Protein AF-A0A7Y0GVX7-F1 (afdb_monomer_lite)

Structure (mmCIF, N/CA/C/O backbone):
data_AF-A0A7Y0GVX7-F1
#
_entry.id   AF-A0A7Y0GVX7-F1
#
loop_
_atom_site.group_PDB
_atom_site.id
_atom_site.type_symbol
_atom_site.label_atom_id
_atom_site.label_alt_id
_atom_site.label_comp_id
_atom_site.label_asym_id
_atom_site.label_entity_id
_atom_site.label_seq_id
_atom_site.pdbx_PDB_ins_code
_atom_site.Cartn_x
_atom_site.Cartn_y
_atom_site.Cartn_z
_atom_site.occupancy
_atom_site.B_iso_or_equiv
_atom_site.auth_seq_id
_atom_site.auth_comp_id
_atom_site.auth_asym_id
_atom_site.auth_atom_id
_atom_site.pdbx_PDB_model_num
ATOM 1 N N . MET A 1 1 ? -35.589 10.201 -15.272 1.00 26.98 1 MET A N 1
ATOM 2 C CA . MET A 1 1 ? -36.744 10.776 -15.987 1.00 26.98 1 MET A CA 1
ATOM 3 C C . MET A 1 1 ? -37.182 9.755 -17.015 1.00 26.98 1 MET A C 1
ATOM 5 O O . MET A 1 1 ? -36.322 9.262 -17.732 1.00 26.98 1 MET A O 1
ATOM 9 N N . TYR A 1 2 ? -38.457 9.378 -16.985 1.00 20.92 2 TYR A N 1
ATOM 10 C CA . TYR A 1 2 ? -39.093 8.493 -17.961 1.00 20.92 2 TYR A CA 1
ATOM 11 C C . TYR A 1 2 ? -39.878 9.333 -18.961 1.00 20.92 2 TYR A C 1
ATOM 13 O O . TYR A 1 2 ? -40.483 10.316 -18.547 1.00 20.92 2 TYR A O 1
ATOM 21 N N . ASP A 1 3 ? -39.925 8.866 -20.206 1.00 23.02 3 ASP A N 1
ATOM 22 C CA . ASP A 1 3 ? -41.071 9.042 -21.095 1.00 23.02 3 ASP A CA 1
ATOM 23 C C . ASP A 1 3 ? -41.393 7.697 -21.764 1.00 23.02 3 ASP A C 1
ATOM 25 O O . ASP A 1 3 ? -40.528 6.828 -21.910 1.00 23.02 3 ASP A O 1
ATOM 29 N N . ALA A 1 4 ? -42.678 7.507 -22.051 1.00 26.25 4 ALA A N 1
ATOM 30 C CA . ALA A 1 4 ? -43.341 6.241 -22.346 1.00 26.25 4 ALA A CA 1
ATOM 31 C C . ALA A 1 4 ? -42.864 5.537 -23.634 1.00 26.25 4 ALA A C 1
ATOM 33 O O . ALA A 1 4 ? -42.611 6.170 -24.655 1.00 26.25 4 ALA A O 1
ATOM 34 N N . ALA A 1 5 ? -42.832 4.199 -23.613 1.00 24.88 5 ALA A N 1
ATOM 35 C CA . ALA A 1 5 ? -42.636 3.373 -24.804 1.00 24.88 5 ALA A CA 1
ATOM 36 C C . ALA A 1 5 ? -43.992 2.997 -25.427 1.00 24.88 5 ALA A C 1
ATOM 38 O O . ALA A 1 5 ? -44.777 2.256 -24.834 1.00 24.88 5 ALA A O 1
ATOM 39 N N . GLY A 1 6 ? -44.253 3.487 -26.640 1.00 25.62 6 GLY A N 1
ATOM 40 C CA . GLY A 1 6 ? -45.295 2.955 -27.517 1.00 25.62 6 GLY A CA 1
ATOM 41 C C . GLY A 1 6 ? -44.834 1.653 -28.178 1.00 25.62 6 GLY A C 1
ATOM 42 O O . GLY A 1 6 ? -43.680 1.530 -28.585 1.00 25.62 6 GLY A O 1
ATOM 43 N N . VAL A 1 7 ? -45.734 0.676 -28.294 1.00 27.06 7 VAL A N 1
ATOM 44 C CA . VAL A 1 7 ? -45.489 -0.596 -28.990 1.00 27.06 7 VAL A CA 1
ATOM 45 C C . VAL A 1 7 ? -46.193 -0.555 -30.346 1.00 27.06 7 VAL A C 1
ATOM 47 O O . VAL A 1 7 ? -47.414 -0.429 -30.390 1.00 27.06 7 VAL A O 1
ATOM 50 N N . GLN A 1 8 ? -45.451 -0.723 -31.444 1.00 31.59 8 GLN A N 1
ATOM 51 C CA . GLN A 1 8 ? -46.020 -1.146 -32.728 1.00 31.59 8 GLN A CA 1
ATOM 52 C C . GLN A 1 8 ? -45.723 -2.631 -32.950 1.00 31.59 8 GLN A C 1
ATOM 54 O O . GLN A 1 8 ? -44.572 -3.062 -32.914 1.00 31.59 8 GLN A O 1
ATOM 59 N N . ILE A 1 9 ? -46.781 -3.413 -33.170 1.00 33.53 9 ILE A N 1
ATOM 60 C CA . ILE A 1 9 ? -46.714 -4.824 -33.556 1.00 33.53 9 ILE A CA 1
ATOM 61 C C . ILE A 1 9 ? -47.008 -4.879 -35.055 1.00 33.53 9 ILE A C 1
ATOM 63 O O . ILE A 1 9 ? -48.110 -4.521 -35.465 1.00 33.53 9 ILE A O 1
ATOM 67 N N . SER A 1 10 ? -46.052 -5.323 -35.874 1.00 31.55 10 SER A N 1
ATOM 68 C CA . SER A 1 10 ? -46.328 -5.637 -37.276 1.00 31.55 10 SER A CA 1
ATOM 69 C C . SER A 1 10 ? -46.934 -7.039 -37.377 1.00 31.55 10 SER A C 1
ATOM 71 O O . SER A 1 10 ? -46.344 -8.040 -36.969 1.00 31.55 10 SER A O 1
ATOM 73 N N . THR A 1 11 ? -48.148 -7.126 -37.914 1.00 38.16 11 THR A N 1
ATOM 74 C CA . THR A 1 11 ? -48.810 -8.388 -38.256 1.00 38.16 11 THR A CA 1
ATOM 75 C C . THR A 1 11 ? -48.379 -8.823 -39.653 1.00 38.16 11 THR A C 1
ATOM 77 O O . THR A 1 11 ? -49.079 -8.627 -40.641 1.00 38.16 11 THR A O 1
ATOM 80 N N . GLY A 1 12 ? -47.184 -9.409 -39.733 1.00 34.47 12 GLY A N 1
ATOM 81 C CA . GLY A 1 12 ? -46.672 -10.067 -40.932 1.00 34.47 12 GLY A CA 1
ATOM 82 C C . GLY A 1 12 ? -46.845 -11.583 -40.851 1.00 34.47 12 GLY A C 1
ATOM 83 O O . GLY A 1 12 ? -46.196 -12.251 -40.053 1.00 34.47 12 GLY A O 1
ATOM 84 N N . SER A 1 13 ? -47.730 -12.112 -41.690 1.00 44.41 13 SER A N 1
ATOM 85 C CA . SER A 1 13 ? -48.011 -13.533 -41.913 1.00 44.41 13 SER A CA 1
ATOM 86 C C . SER A 1 13 ? -46.748 -14.350 -42.262 1.00 44.41 13 SER A C 1
ATOM 88 O O . SER A 1 13 ? -46.335 -14.394 -43.418 1.00 44.41 13 SER A O 1
ATOM 90 N N . SER A 1 14 ? -46.164 -15.054 -41.288 1.00 39.66 14 SER A N 1
ATOM 91 C CA . SER A 1 14 ? -45.587 -16.394 -41.490 1.00 39.66 14 SER A CA 1
ATOM 92 C C . SER A 1 14 ? -45.458 -17.118 -40.144 1.00 39.66 14 SER A C 1
ATOM 94 O O . SER A 1 14 ? -45.080 -16.535 -39.130 1.00 39.66 14 SER A O 1
ATOM 96 N N . THR A 1 15 ? -45.832 -18.394 -40.124 1.00 47.59 15 THR A N 1
ATOM 97 C CA . THR A 1 15 ? -45.958 -19.296 -38.967 1.00 47.59 15 THR A CA 1
ATOM 98 C C . THR A 1 15 ? -44.612 -19.733 -38.372 1.00 47.59 15 THR A C 1
ATOM 100 O O . THR A 1 15 ? -44.373 -20.919 -38.157 1.00 47.59 15 THR A O 1
ATOM 103 N N . ALA A 1 16 ? -43.710 -18.793 -38.091 1.00 52.19 16 ALA A N 1
ATOM 104 C CA . ALA A 1 16 ? -42.551 -19.041 -37.241 1.00 52.19 16 ALA A CA 1
ATOM 105 C C . ALA A 1 16 ? -42.917 -18.677 -35.796 1.00 52.19 16 ALA A C 1
ATOM 107 O O . ALA A 1 16 ? -43.350 -17.558 -35.521 1.00 52.19 16 ALA A O 1
ATOM 108 N N . ALA A 1 17 ? -42.775 -19.624 -34.862 1.00 57.22 17 ALA A N 1
ATOM 109 C CA . ALA A 1 17 ? -43.051 -19.381 -33.449 1.00 57.22 17 ALA A CA 1
ATOM 110 C C . ALA A 1 17 ? -42.195 -18.208 -32.946 1.00 57.22 17 ALA A C 1
ATOM 112 O O . ALA A 1 17 ? -40.968 -18.309 -32.865 1.00 57.22 17 ALA A O 1
ATOM 113 N N . ALA A 1 18 ? -42.845 -17.087 -32.627 1.00 72.44 18 ALA A N 1
ATOM 114 C CA . ALA A 1 18 ? -42.173 -15.901 -32.123 1.00 72.44 18 ALA A CA 1
ATOM 115 C C . ALA A 1 18 ? -41.374 -16.247 -30.853 1.00 72.44 18 ALA A C 1
ATOM 117 O O . ALA A 1 18 ? -41.856 -16.959 -29.964 1.00 72.44 18 ALA A O 1
ATOM 118 N N . LYS A 1 19 ? -40.142 -15.735 -30.777 1.00 80.06 19 LYS A N 1
ATOM 119 C CA . LYS A 1 19 ? -39.191 -15.995 -29.693 1.00 80.06 19 LYS A CA 1
ATOM 120 C C . LYS A 1 19 ? -38.734 -14.679 -29.078 1.00 80.06 19 LYS A C 1
ATOM 122 O O . LYS A 1 19 ? -38.260 -13.805 -29.793 1.00 80.06 19 LYS A O 1
ATOM 127 N N . ALA A 1 20 ? -38.802 -14.570 -27.754 1.00 79.81 20 ALA A N 1
ATOM 128 C CA . ALA A 1 20 ? -38.212 -13.466 -27.001 1.00 79.81 20 ALA A CA 1
ATOM 129 C C . ALA A 1 20 ? -37.076 -13.981 -26.119 1.00 79.81 20 ALA A C 1
ATOM 131 O O . ALA A 1 20 ? -37.134 -15.079 -25.566 1.00 79.81 20 ALA A O 1
ATOM 132 N N . VAL A 1 21 ? -36.030 -13.175 -25.968 1.00 80.00 21 VAL A N 1
ATOM 133 C CA . VAL A 1 21 ? -34.920 -13.454 -25.057 1.00 80.00 21 VAL A CA 1
ATOM 134 C C . VAL A 1 21 ? -34.814 -12.302 -24.070 1.00 80.00 21 VAL A C 1
ATOM 136 O O . VAL A 1 21 ? -34.455 -11.194 -24.449 1.00 80.00 21 VAL A O 1
ATOM 139 N N . ILE A 1 22 ? -35.067 -12.582 -22.796 1.00 78.44 22 ILE A N 1
ATOM 140 C CA . ILE A 1 22 ? -34.954 -11.619 -21.700 1.00 78.44 22 ILE A CA 1
ATOM 141 C C . ILE A 1 22 ? -33.639 -11.887 -20.968 1.00 78.44 22 ILE A C 1
ATOM 143 O O . ILE A 1 22 ? -33.398 -12.988 -20.469 1.00 78.44 22 ILE A O 1
ATOM 147 N N . ARG A 1 23 ? -32.759 -10.888 -20.904 1.00 70.69 23 ARG A N 1
ATOM 148 C CA . ARG A 1 23 ? -31.510 -10.949 -20.130 1.00 70.69 23 ARG A CA 1
ATOM 149 C C . ARG A 1 23 ? -31.657 -10.077 -18.890 1.00 70.69 23 ARG A C 1
ATOM 151 O O . ARG A 1 23 ? -32.000 -8.910 -19.016 1.00 70.69 23 ARG A O 1
ATOM 158 N N . TYR A 1 24 ? -31.372 -10.621 -17.711 1.00 75.44 24 TYR A N 1
ATOM 159 C CA . TYR A 1 24 ? -31.566 -9.915 -16.440 1.00 75.44 24 TYR A CA 1
ATOM 160 C C . TYR A 1 24 ? -30.455 -10.225 -15.425 1.00 75.44 24 TYR A C 1
ATOM 162 O O . TYR A 1 24 ? -29.660 -11.152 -15.613 1.00 75.44 24 TYR A O 1
ATOM 170 N N . ARG A 1 25 ? -30.375 -9.423 -14.354 1.00 63.09 25 ARG A N 1
ATOM 171 C CA . ARG A 1 25 ? -29.450 -9.586 -13.217 1.00 63.09 25 ARG A CA 1
ATOM 172 C C . ARG A 1 25 ? -30.194 -9.276 -11.918 1.00 63.09 25 ARG A C 1
ATOM 174 O O . ARG A 1 25 ? -30.583 -8.133 -11.731 1.00 63.09 25 ARG A O 1
ATOM 181 N N . LEU A 1 26 ? -30.355 -10.258 -11.031 1.00 54.72 26 LEU A N 1
ATOM 182 C CA . LEU A 1 26 ? -30.967 -10.051 -9.702 1.00 54.72 26 LEU A CA 1
ATOM 183 C C . LEU A 1 26 ? -29.946 -10.162 -8.552 1.00 54.72 26 LEU A C 1
ATOM 185 O O . LEU A 1 26 ? -30.111 -9.540 -7.517 1.00 54.72 26 LEU A O 1
ATOM 189 N N . ASP A 1 27 ? -28.844 -10.885 -8.756 1.00 52.75 27 ASP A N 1
ATOM 190 C CA . ASP A 1 27 ? -27.804 -11.203 -7.759 1.00 52.75 27 ASP A CA 1
ATOM 191 C C . ASP A 1 27 ? -26.392 -10.830 -8.260 1.00 52.75 27 ASP A C 1
ATOM 193 O O . ASP A 1 27 ? -25.383 -11.419 -7.874 1.00 52.75 27 ASP A O 1
ATOM 197 N N . GLY A 1 28 ? -26.316 -9.901 -9.217 1.00 50.91 28 GLY A N 1
ATOM 198 C CA . GLY A 1 28 ? -25.075 -9.557 -9.915 1.00 50.91 28 GLY A CA 1
ATOM 199 C C . GLY A 1 28 ? -24.626 -10.580 -10.970 1.00 50.91 28 GLY A C 1
ATOM 200 O O . GLY A 1 28 ? -23.699 -10.284 -11.727 1.00 50.91 28 GLY A O 1
ATOM 201 N N . ARG A 1 29 ? -25.291 -11.740 -11.102 1.00 49.50 29 ARG A N 1
ATOM 202 C CA . ARG A 1 29 ? -25.022 -12.717 -12.169 1.00 49.50 29 ARG A CA 1
ATOM 203 C C . ARG A 1 29 ? -25.955 -12.484 -13.352 1.00 49.50 29 ARG A C 1
ATOM 205 O O . ARG A 1 29 ? -27.158 -12.300 -13.193 1.00 49.50 29 ARG A O 1
ATOM 212 N N . GLY A 1 30 ? -25.393 -12.488 -14.560 1.00 64.38 30 GLY A N 1
ATOM 213 C CA . GLY A 1 30 ? -26.182 -12.423 -15.792 1.00 64.38 30 GLY A CA 1
ATOM 214 C C . GLY A 1 30 ? -26.965 -13.714 -16.002 1.00 64.38 30 GLY A C 1
ATOM 215 O O . GLY A 1 30 ? -26.367 -14.786 -16.052 1.00 64.38 30 GLY A O 1
ATOM 216 N N . ARG A 1 31 ? -28.286 -13.607 -16.148 1.00 70.38 31 ARG A N 1
ATOM 217 C CA . ARG A 1 31 ? -29.186 -14.716 -16.485 1.00 70.38 31 ARG A CA 1
ATOM 218 C C . ARG A 1 31 ? -29.905 -14.425 -17.801 1.00 70.38 31 ARG A C 1
ATOM 220 O O . ARG A 1 31 ? -30.053 -13.269 -18.200 1.00 70.38 31 ARG A O 1
ATOM 227 N N . LYS A 1 32 ? -30.323 -15.485 -18.492 1.00 80.81 32 LYS A N 1
ATOM 228 C CA . LYS A 1 32 ? -31.022 -15.428 -19.780 1.00 80.81 32 LYS A CA 1
ATOM 229 C C . LYS A 1 32 ? -32.262 -16.310 -19.697 1.00 80.81 32 LYS A C 1
ATOM 231 O O . LYS A 1 32 ? -32.132 -17.506 -19.460 1.00 80.81 32 LYS A O 1
ATOM 236 N N . LEU A 1 33 ? -33.431 -15.729 -19.927 1.00 73.31 33 LEU A N 1
ATOM 237 C CA . LEU A 1 33 ? -34.691 -16.437 -20.106 1.00 73.31 33 LEU A CA 1
ATOM 238 C C . LEU A 1 33 ? -35.093 -16.354 -21.577 1.00 73.31 33 LEU A C 1
ATOM 240 O O . LEU A 1 33 ? -34.932 -15.317 -22.214 1.00 73.31 33 LEU A O 1
ATOM 244 N N . THR A 1 34 ? -35.568 -17.462 -22.131 1.00 84.75 34 THR A N 1
ATOM 245 C CA . THR A 1 34 ? -36.056 -17.521 -23.511 1.00 84.75 34 THR A CA 1
ATOM 246 C C . THR A 1 34 ? -37.521 -17.924 -23.471 1.00 84.75 34 THR A C 1
ATOM 248 O O . THR A 1 34 ? -37.840 -18.957 -22.893 1.00 84.75 34 THR A O 1
ATOM 251 N N . LEU A 1 35 ? -38.386 -17.102 -24.058 1.00 82.62 35 LEU A N 1
ATOM 252 C CA . LEU A 1 35 ? -39.826 -17.317 -24.147 1.00 82.62 35 LEU A CA 1
ATOM 253 C C . LEU A 1 35 ? -40.190 -17.643 -25.598 1.00 82.62 35 LEU A C 1
ATOM 255 O O . LEU A 1 35 ? -39.655 -17.030 -26.525 1.00 82.62 35 LEU A O 1
ATOM 259 N N . THR A 1 36 ? -41.086 -18.604 -25.791 1.00 84.88 36 THR A N 1
ATOM 260 C CA . THR A 1 36 ? -41.587 -19.037 -27.104 1.00 84.88 36 THR A CA 1
ATOM 261 C C . THR A 1 36 ? -43.060 -19.398 -26.981 1.00 84.88 36 THR A C 1
ATOM 263 O O . THR A 1 36 ? -43.428 -20.089 -26.032 1.00 84.88 36 THR A O 1
ATOM 266 N N . GLY A 1 37 ? -43.888 -18.998 -27.946 1.00 82.75 37 GLY A N 1
ATOM 267 C CA . GLY A 1 37 ? -45.277 -19.458 -28.036 1.00 82.75 37 GLY A CA 1
ATOM 268 C C . GLY A 1 37 ? -46.268 -18.395 -28.500 1.00 82.75 37 GLY A C 1
ATOM 269 O O . GLY A 1 37 ? -45.938 -17.215 -28.640 1.00 82.75 37 GLY A O 1
ATOM 270 N N . ALA A 1 38 ? -47.511 -18.831 -28.723 1.00 69.44 38 ALA A N 1
ATOM 271 C CA . ALA A 1 38 ? -48.636 -17.921 -28.881 1.00 69.44 38 ALA A CA 1
ATOM 272 C C . ALA A 1 38 ? -48.797 -17.127 -27.573 1.00 69.44 38 ALA A C 1
ATOM 274 O O . ALA A 1 38 ? -48.727 -17.701 -26.489 1.00 69.44 38 ALA A O 1
ATOM 275 N N . ASN A 1 39 ? -48.993 -15.811 -27.674 1.00 78.38 39 ASN A N 1
ATOM 276 C CA . ASN A 1 39 ? -49.086 -14.878 -26.541 1.00 78.38 39 ASN A CA 1
ATOM 277 C C . ASN A 1 39 ? -47.750 -14.413 -25.911 1.00 78.38 39 ASN A C 1
ATOM 279 O O . ASN A 1 39 ? -47.707 -13.995 -24.752 1.00 78.38 39 ASN A O 1
ATOM 283 N N . LEU A 1 40 ? -46.664 -14.406 -26.696 1.00 76.69 40 LEU A N 1
ATOM 284 C CA . LEU A 1 40 ? -45.333 -13.935 -26.284 1.00 76.69 40 LEU A CA 1
ATOM 285 C C . LEU A 1 40 ? -45.347 -12.546 -25.615 1.00 76.69 40 LEU A C 1
ATOM 287 O O . LEU A 1 40 ? -44.653 -12.337 -24.627 1.00 76.69 40 LEU A O 1
ATOM 291 N N . ALA A 1 41 ? -46.172 -11.612 -26.097 1.00 70.94 41 ALA A N 1
ATOM 292 C CA . ALA A 1 41 ? -46.286 -10.274 -25.512 1.00 70.94 41 ALA A CA 1
ATOM 293 C C . ALA A 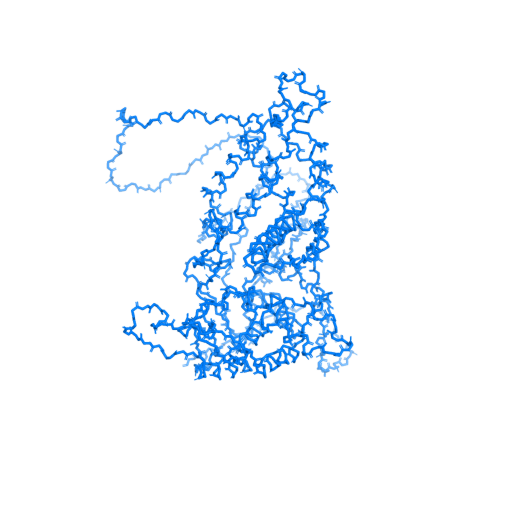1 41 ? -46.837 -10.295 -24.072 1.00 70.94 41 ALA A C 1
ATOM 295 O O . ALA A 1 41 ? -46.356 -9.553 -23.218 1.00 70.94 41 ALA A O 1
ATOM 296 N N . ALA A 1 42 ? -47.815 -11.161 -23.782 1.00 71.44 42 ALA A N 1
ATOM 297 C CA . ALA A 1 42 ? -48.336 -11.333 -22.427 1.00 71.44 42 ALA A CA 1
ATOM 298 C C . ALA A 1 42 ? -47.296 -11.999 -21.513 1.00 71.44 42 ALA A C 1
ATOM 300 O O . ALA A 1 42 ? -47.102 -11.549 -20.388 1.00 71.44 42 ALA A O 1
ATOM 301 N N . GLN A 1 43 ? -46.566 -12.997 -22.021 1.00 72.94 43 GLN A N 1
ATOM 302 C CA . GLN A 1 43 ? -45.495 -13.667 -21.274 1.00 72.94 43 GLN A CA 1
ATOM 303 C C . GLN A 1 43 ? -44.322 -12.731 -20.964 1.00 72.94 43 GLN A C 1
ATOM 305 O O . GLN A 1 43 ? -43.772 -12.787 -19.865 1.00 72.94 43 GLN A O 1
ATOM 310 N N . VAL A 1 44 ? -43.946 -11.853 -21.900 1.00 75.50 44 VAL A N 1
ATOM 311 C CA . VAL A 1 44 ? -42.920 -10.824 -21.676 1.00 75.50 44 VAL A CA 1
ATOM 312 C C . VAL A 1 44 ? -43.382 -9.853 -20.593 1.00 75.50 44 VAL A C 1
ATOM 314 O O . VAL A 1 44 ? -42.647 -9.674 -19.628 1.00 75.50 44 VAL A O 1
ATOM 317 N N . ARG A 1 45 ? -44.611 -9.320 -20.676 1.00 71.75 45 ARG A N 1
ATOM 318 C CA . ARG A 1 45 ? -45.164 -8.414 -19.650 1.00 71.75 45 ARG A CA 1
ATOM 319 C C . ARG A 1 45 ? -45.276 -9.068 -18.275 1.00 71.75 45 ARG A C 1
ATOM 321 O O . ARG A 1 45 ? -44.930 -8.451 -17.277 1.00 71.75 45 ARG A O 1
ATOM 328 N N . GLN A 1 46 ? -45.723 -10.320 -18.211 1.00 73.19 46 GLN A N 1
ATOM 329 C CA . GLN A 1 46 ? -45.802 -11.066 -16.955 1.00 73.19 46 GLN A CA 1
ATOM 330 C C . GLN A 1 46 ? -44.408 -11.337 -16.380 1.00 73.19 46 GLN A C 1
ATOM 332 O O . GLN A 1 46 ? -44.199 -11.192 -15.181 1.00 73.19 46 GLN A O 1
ATOM 337 N N . THR A 1 47 ? -43.438 -11.701 -17.223 1.00 73.25 47 THR A N 1
ATOM 338 C CA . THR A 1 47 ? -42.049 -11.905 -16.788 1.00 73.25 47 THR A CA 1
ATOM 339 C C . THR A 1 47 ? -41.433 -10.600 -16.301 1.00 73.25 47 THR A C 1
ATOM 341 O O . THR A 1 47 ? -40.742 -10.599 -15.291 1.00 73.25 47 THR A O 1
ATOM 344 N N . GLU A 1 48 ? -41.685 -9.491 -16.992 1.00 73.44 48 GLU A N 1
ATOM 345 C CA . GLU A 1 48 ? -41.254 -8.159 -16.577 1.00 73.44 48 GLU A CA 1
ATOM 346 C C . GLU A 1 48 ? -41.881 -7.783 -15.234 1.00 73.44 48 GLU A C 1
ATOM 348 O O . GLU A 1 48 ? -41.149 -7.443 -14.317 1.00 73.44 48 GLU A O 1
ATOM 353 N N . ALA A 1 49 ? -43.193 -7.965 -15.062 1.00 67.81 49 ALA A N 1
ATOM 354 C CA . ALA A 1 49 ? -43.876 -7.732 -13.792 1.00 67.81 49 ALA A CA 1
ATOM 355 C C . ALA A 1 49 ? -43.321 -8.609 -12.660 1.00 67.81 49 ALA A C 1
ATOM 357 O O . ALA A 1 49 ? -43.130 -8.117 -11.557 1.00 67.81 49 ALA A O 1
ATOM 358 N N . LEU A 1 50 ? -42.998 -9.880 -12.921 1.00 63.34 50 LEU A N 1
ATOM 359 C CA . LEU A 1 50 ? -42.386 -10.775 -11.935 1.00 63.34 50 LEU A CA 1
ATOM 360 C C . LEU A 1 50 ? -40.930 -10.416 -11.629 1.00 63.34 50 LEU A C 1
ATOM 362 O O . LEU A 1 50 ? -40.503 -10.566 -10.491 1.00 63.34 50 LEU A O 1
ATOM 366 N N . LEU A 1 51 ? -40.154 -9.956 -12.612 1.00 68.88 51 LEU A N 1
ATOM 367 C CA . LEU A 1 51 ? -38.782 -9.490 -12.400 1.00 68.88 51 LEU A CA 1
ATOM 368 C C . LEU A 1 51 ? -38.762 -8.155 -11.656 1.00 68.88 51 LEU A C 1
ATOM 370 O O . LEU A 1 51 ? -37.912 -7.979 -10.790 1.00 68.88 51 LEU A O 1
ATOM 374 N N . THR A 1 52 ? -39.704 -7.261 -11.951 1.00 65.38 52 THR A N 1
ATOM 375 C CA . THR A 1 52 ? -39.949 -6.014 -11.222 1.00 65.38 52 THR A CA 1
ATOM 376 C C . THR A 1 52 ? -40.407 -6.318 -9.806 1.00 65.38 52 THR A C 1
ATOM 378 O O . THR A 1 52 ? -39.782 -5.842 -8.873 1.00 65.38 52 THR A O 1
ATOM 381 N N . LEU A 1 53 ? -41.373 -7.218 -9.613 1.00 56.53 53 LEU A N 1
ATOM 382 C CA . LEU A 1 53 ? -41.804 -7.662 -8.290 1.00 56.53 53 LEU A CA 1
ATOM 383 C C . LEU A 1 53 ? -40.665 -8.355 -7.533 1.00 56.53 53 LEU A C 1
ATOM 385 O O . LEU A 1 53 ? -40.491 -8.099 -6.357 1.00 56.53 53 LEU A O 1
ATOM 389 N N . ALA A 1 54 ? -39.840 -9.185 -8.175 1.00 56.38 54 ALA A N 1
ATOM 390 C CA . ALA A 1 54 ? -38.674 -9.812 -7.546 1.00 56.38 54 ALA A CA 1
ATOM 391 C C . ALA A 1 54 ? -37.545 -8.810 -7.256 1.00 56.38 54 ALA A C 1
ATOM 393 O O . ALA A 1 54 ? -36.740 -9.037 -6.355 1.00 56.38 54 ALA A O 1
ATOM 394 N N . TYR A 1 55 ? -37.461 -7.721 -8.018 1.00 52.16 55 TYR A N 1
ATOM 395 C CA . TYR A 1 55 ? -36.559 -6.597 -7.780 1.00 52.16 55 TYR A CA 1
ATOM 396 C C . TYR A 1 55 ? -37.063 -5.725 -6.618 1.00 52.16 55 TYR A C 1
ATOM 398 O O . TYR A 1 55 ? -36.282 -5.367 -5.742 1.00 52.16 55 TYR A O 1
ATOM 406 N N . GLU A 1 56 ? -38.370 -5.473 -6.553 1.00 52.66 56 GLU A N 1
ATOM 407 C CA . GLU A 1 56 ? -39.064 -4.702 -5.516 1.00 52.66 56 GLU A CA 1
ATOM 408 C C . GLU A 1 56 ? -39.206 -5.482 -4.200 1.00 52.66 56 GLU A C 1
ATOM 410 O O . GLU A 1 56 ? -39.019 -4.919 -3.131 1.00 52.66 56 GLU A O 1
ATOM 415 N N . GLN A 1 57 ? -39.429 -6.797 -4.243 1.00 47.22 57 GLN A N 1
ATOM 416 C CA . GLN A 1 57 ? -39.363 -7.695 -3.083 1.00 47.22 57 GLN A CA 1
ATOM 417 C C . GLN A 1 57 ? -37.913 -7.910 -2.617 1.00 47.22 57 GLN A C 1
ATOM 419 O O . GLN A 1 57 ? -37.685 -8.152 -1.434 1.00 47.22 57 GLN A O 1
ATOM 424 N N . ASN A 1 58 ? -36.920 -7.762 -3.510 1.00 41.12 58 ASN A N 1
ATOM 425 C CA . ASN A 1 58 ? -35.508 -7.611 -3.127 1.00 41.12 58 ASN A CA 1
ATOM 426 C C . ASN A 1 58 ? -35.157 -6.189 -2.659 1.00 41.12 58 ASN A C 1
ATOM 428 O O . ASN A 1 58 ? -34.014 -5.952 -2.263 1.00 41.12 58 ASN A O 1
ATOM 432 N N . TRP A 1 59 ? -36.128 -5.273 -2.579 1.00 39.25 59 TRP A N 1
ATOM 433 C CA . TRP A 1 59 ? -36.054 -4.122 -1.685 1.00 39.25 59 TRP A CA 1
ATOM 434 C C . TRP A 1 59 ? -36.402 -4.555 -0.258 1.00 39.25 59 TRP A C 1
ATOM 436 O O . TRP A 1 59 ? -37.317 -4.051 0.390 1.00 39.25 59 TRP A O 1
ATOM 446 N N . ALA A 1 60 ? -35.605 -5.472 0.281 1.00 37.91 60 ALA A N 1
ATOM 447 C CA . ALA A 1 60 ? -35.387 -5.453 1.710 1.00 37.91 60 ALA A CA 1
ATOM 448 C C . ALA A 1 60 ? -34.525 -4.214 1.983 1.00 37.91 60 ALA A C 1
ATOM 450 O O . ALA A 1 60 ? -33.322 -4.210 1.714 1.00 37.91 60 ALA A O 1
ATOM 451 N N . ALA A 1 61 ? -35.127 -3.156 2.536 1.00 41.19 61 ALA A N 1
ATOM 452 C CA . ALA A 1 61 ? -34.360 -2.363 3.485 1.00 41.19 61 ALA A CA 1
ATOM 453 C C . ALA A 1 61 ? -33.767 -3.371 4.476 1.00 41.19 61 ALA A C 1
ATOM 455 O O . ALA A 1 61 ? -34.459 -4.300 4.911 1.00 41.19 61 ALA A O 1
ATOM 456 N N . ASP A 1 62 ? -32.479 -3.251 4.775 1.00 44.38 62 ASP A N 1
ATOM 457 C CA . ASP A 1 62 ? -31.919 -4.107 5.805 1.00 44.38 62 ASP A CA 1
ATOM 458 C C . ASP A 1 62 ? -32.625 -3.828 7.146 1.00 44.38 62 ASP A C 1
ATOM 460 O O . ASP A 1 62 ? -33.447 -2.916 7.290 1.00 44.38 62 ASP A O 1
ATOM 464 N N . LYS A 1 63 ? -32.293 -4.620 8.162 1.00 34.75 63 LYS A N 1
ATOM 465 C CA . LYS A 1 63 ? -32.892 -4.554 9.502 1.00 34.75 63 LYS A CA 1
ATOM 466 C C . LYS A 1 63 ? -32.680 -3.203 10.234 1.00 34.75 63 LYS A C 1
ATOM 468 O O . LYS A 1 63 ? -32.906 -3.145 11.438 1.00 34.75 63 LYS A O 1
ATOM 473 N N . ARG A 1 64 ? -32.199 -2.145 9.558 1.00 37.94 64 ARG A N 1
ATOM 474 C CA . ARG A 1 64 ? -31.877 -0.809 10.088 1.00 37.94 64 ARG A CA 1
ATOM 475 C C . ARG A 1 64 ? -32.413 0.361 9.235 1.00 37.94 64 ARG A C 1
ATOM 477 O O . ARG A 1 64 ? -31.908 1.472 9.376 1.00 37.94 64 ARG A O 1
ATOM 484 N N . PHE A 1 65 ? -33.409 0.144 8.371 1.00 36.88 65 PHE A N 1
ATOM 485 C CA . PHE A 1 65 ? -34.188 1.205 7.694 1.00 36.88 65 PHE A CA 1
ATOM 486 C C . PHE A 1 65 ? -33.383 2.259 6.896 1.00 36.88 65 PHE A C 1
ATOM 488 O O . PHE A 1 65 ? -33.657 3.456 6.967 1.00 36.88 65 PHE A O 1
ATOM 495 N N . ARG A 1 66 ? -32.405 1.849 6.078 1.00 35.59 66 ARG A N 1
ATOM 496 C CA . ARG A 1 66 ? -31.708 2.763 5.144 1.00 35.59 66 ARG A CA 1
ATOM 497 C C . ARG A 1 66 ? -32.188 2.595 3.694 1.00 35.59 66 ARG A C 1
ATOM 499 O O . ARG A 1 66 ? -32.359 1.455 3.260 1.00 35.59 66 ARG A O 1
ATOM 506 N N . PRO A 1 67 ? -32.344 3.684 2.912 1.00 35.62 67 PRO A N 1
ATOM 507 C CA . PRO A 1 67 ? -32.648 3.587 1.487 1.00 35.62 67 PRO A CA 1
ATOM 508 C C . PRO A 1 67 ? -31.382 3.292 0.668 1.00 35.62 67 PRO A C 1
ATOM 510 O O . PRO A 1 67 ? -30.353 3.951 0.827 1.00 35.62 67 PRO A O 1
ATOM 513 N N . VAL A 1 68 ? -31.463 2.328 -0.251 1.00 44.03 68 VAL A N 1
ATOM 514 C CA . VAL A 1 68 ? -30.435 2.086 -1.275 1.00 44.03 68 VAL A CA 1
ATOM 515 C C . VAL A 1 68 ? -30.851 2.829 -2.546 1.00 44.03 68 VAL A C 1
ATOM 517 O O . VAL A 1 68 ? -31.925 2.583 -3.083 1.00 44.03 68 VAL A O 1
ATOM 520 N N . ALA A 1 69 ? -30.016 3.747 -3.039 1.00 33.25 69 ALA A N 1
ATOM 521 C CA . ALA A 1 69 ? -30.252 4.401 -4.327 1.00 33.25 69 ALA A CA 1
ATOM 522 C C . ALA A 1 69 ? -30.042 3.401 -5.488 1.00 33.25 69 ALA A C 1
ATOM 524 O O . ALA A 1 69 ? -29.025 2.697 -5.498 1.00 33.25 69 ALA A O 1
ATOM 525 N N . PRO A 1 70 ? -30.941 3.340 -6.489 1.00 39.22 70 PRO A N 1
ATOM 526 C CA . PRO A 1 70 ? -30.790 2.426 -7.614 1.00 39.22 70 PRO A CA 1
ATOM 527 C C . PRO A 1 70 ? -29.682 2.888 -8.575 1.00 39.22 70 PRO A C 1
ATOM 529 O O . PRO A 1 70 ? -29.550 4.067 -8.901 1.00 39.22 70 PRO A O 1
ATOM 532 N N . GLY A 1 71 ? -28.897 1.936 -9.087 1.00 37.88 71 GLY A N 1
ATOM 533 C CA . GLY A 1 71 ? -28.232 2.103 -10.381 1.00 37.88 71 GLY A CA 1
ATOM 534 C C . GLY A 1 71 ? -29.265 1.985 -11.505 1.00 37.88 71 GLY A C 1
ATOM 535 O O . GLY A 1 71 ? -30.240 1.255 -11.353 1.00 37.88 71 GLY A O 1
ATOM 536 N N . ALA A 1 72 ? -29.057 2.707 -12.608 1.00 34.59 72 ALA A N 1
ATOM 537 C CA . ALA A 1 72 ? -29.991 2.779 -13.731 1.00 34.59 72 ALA A CA 1
ATOM 538 C C . ALA A 1 72 ? -30.469 1.401 -14.229 1.00 34.59 72 ALA A C 1
ATOM 540 O O . ALA A 1 72 ? -29.683 0.452 -14.318 1.00 34.59 72 ALA A O 1
ATOM 541 N N . LEU A 1 73 ? -31.750 1.337 -14.605 1.00 35.22 73 LEU A N 1
ATOM 542 C CA . LEU A 1 73 ? -32.321 0.220 -15.351 1.00 35.22 73 LEU A CA 1
ATOM 543 C C . LEU A 1 73 ? -31.549 -0.005 -16.663 1.00 35.22 73 LEU A C 1
ATOM 545 O O . LEU A 1 73 ? -31.035 0.953 -17.248 1.00 35.22 73 LEU A O 1
ATOM 549 N N . PRO A 1 74 ? -31.456 -1.255 -17.144 1.00 35.12 74 PRO A N 1
ATOM 550 C CA . PRO A 1 74 ? -30.903 -1.528 -18.461 1.00 35.12 74 PRO A CA 1
ATOM 551 C C . PRO A 1 74 ? -31.744 -0.838 -19.540 1.00 35.12 74 PRO A C 1
ATOM 553 O O . PRO A 1 74 ? -32.969 -0.931 -19.540 1.00 35.12 74 PRO A O 1
ATOM 556 N N . SER A 1 75 ? -31.077 -0.181 -20.489 1.00 30.58 75 SER A N 1
ATOM 557 C CA . SER A 1 75 ? -31.696 0.179 -21.758 1.00 30.58 75 SER A CA 1
ATOM 558 C C . SER A 1 75 ? -32.071 -1.098 -22.515 1.00 30.58 75 SER A C 1
ATOM 560 O O . SER A 1 75 ? -31.257 -2.014 -22.670 1.00 30.58 75 SER A O 1
ATOM 562 N N . VAL A 1 76 ? -33.314 -1.163 -22.986 1.00 35.56 76 VAL A N 1
ATOM 563 C CA . VAL A 1 76 ? -33.772 -2.191 -23.921 1.00 35.56 76 VAL A CA 1
ATOM 564 C C . VAL A 1 76 ? -33.366 -1.736 -25.320 1.00 35.56 76 VAL A C 1
ATOM 566 O O . VAL A 1 76 ? -33.976 -0.837 -25.886 1.00 35.56 76 VAL A O 1
ATOM 569 N N . GLY A 1 77 ? -32.296 -2.319 -25.857 1.00 31.95 77 GLY A N 1
ATOM 570 C CA . GLY A 1 77 ? -31.986 -2.249 -27.283 1.00 31.95 77 GLY A CA 1
ATOM 571 C C . GLY A 1 77 ? -32.602 -3.455 -27.984 1.00 31.95 77 GLY A C 1
ATOM 572 O O . GLY A 1 77 ? -32.318 -4.592 -27.601 1.00 31.95 77 GLY A O 1
ATOM 573 N N . VAL A 1 78 ? -33.452 -3.213 -28.978 1.00 33.97 78 VAL A N 1
ATOM 574 C CA . VAL A 1 78 ? -33.912 -4.243 -29.914 1.00 33.97 78 VAL A CA 1
ATOM 575 C C . VAL A 1 78 ? -32.999 -4.164 -31.134 1.00 33.97 78 VAL A C 1
ATOM 577 O O . VAL A 1 78 ? -33.098 -3.220 -31.909 1.00 33.97 78 VAL A O 1
ATOM 580 N N . ASP A 1 79 ? -32.098 -5.133 -31.289 1.00 30.67 79 ASP A N 1
ATOM 581 C CA . ASP A 1 79 ? -31.369 -5.323 -32.546 1.00 30.67 79 ASP A CA 1
ATOM 582 C C . ASP A 1 79 ? -32.300 -6.011 -33.551 1.00 30.67 79 ASP A C 1
ATOM 584 O O . ASP A 1 79 ? -32.709 -7.157 -33.347 1.00 30.67 79 ASP A O 1
ATOM 588 N N . MET A 1 80 ? -32.607 -5.318 -34.646 1.00 35.62 80 MET A N 1
ATOM 589 C CA . MET A 1 80 ? -33.121 -5.914 -35.878 1.00 35.62 80 MET A CA 1
ATOM 590 C C . MET A 1 80 ? -32.016 -5.781 -36.925 1.00 35.62 80 MET A C 1
ATOM 592 O O . MET A 1 80 ? -31.569 -4.676 -37.218 1.00 35.62 80 MET A O 1
ATOM 596 N N . ALA A 1 81 ? -31.540 -6.901 -37.459 1.00 33.66 81 ALA A N 1
ATOM 597 C CA . ALA A 1 81 ? -30.595 -6.901 -38.568 1.00 33.66 81 ALA A CA 1
ATOM 598 C C . ALA A 1 81 ? -31.344 -6.692 -39.898 1.00 33.66 81 ALA A C 1
ATOM 600 O O . ALA A 1 81 ? -32.294 -7.425 -40.171 1.00 33.66 81 ALA A O 1
ATOM 601 N N . GLY A 1 82 ? -30.894 -5.736 -40.720 1.00 30.91 82 GLY A N 1
ATOM 602 C CA . GLY A 1 82 ? -31.314 -5.548 -42.116 1.00 30.91 82 GLY A CA 1
ATOM 603 C C . GLY A 1 82 ? -30.975 -4.153 -42.657 1.00 30.91 82 GLY A C 1
ATOM 604 O O . GLY A 1 82 ? -31.232 -3.169 -41.975 1.00 30.91 82 GLY A O 1
ATOM 605 N N . ASP A 1 83 ? -30.366 -4.103 -43.845 1.00 34.00 83 ASP A N 1
ATOM 606 C CA . ASP A 1 83 ? -29.745 -2.946 -44.509 1.00 34.00 83 ASP A CA 1
ATOM 607 C C . ASP A 1 83 ? -30.645 -1.715 -44.717 1.00 34.00 83 ASP A C 1
ATOM 609 O O . ASP A 1 83 ? -31.759 -1.825 -45.216 1.00 34.00 83 ASP A O 1
ATOM 613 N N . GLU A 1 84 ? -30.078 -0.550 -44.391 1.00 31.23 84 GLU A N 1
ATOM 614 C CA . GLU A 1 84 ? -30.070 0.738 -45.115 1.00 31.23 84 GLU A CA 1
ATOM 615 C C . GLU A 1 84 ? -30.103 1.905 -44.119 1.00 31.23 84 GLU A C 1
ATOM 617 O O . GLU A 1 84 ? -30.991 2.051 -43.280 1.00 31.23 84 GLU A O 1
ATOM 622 N N . GLY A 1 85 ? -29.059 2.734 -44.173 1.00 31.22 85 GLY A N 1
ATOM 623 C CA . GLY A 1 85 ? -28.878 3.856 -43.266 1.00 31.22 85 GLY A CA 1
ATOM 624 C C . GLY A 1 85 ? -29.733 5.061 -43.647 1.00 31.22 85 GLY A C 1
ATOM 625 O O . GLY A 1 85 ? -29.610 5.587 -44.749 1.00 31.22 85 GLY A O 1
ATOM 626 N N . GLN A 1 86 ? -30.479 5.588 -42.677 1.00 25.88 86 GLN A N 1
ATOM 627 C CA . GLN A 1 86 ? -30.808 7.010 -42.615 1.00 25.88 86 GLN A CA 1
ATOM 628 C C . GLN A 1 86 ? -30.672 7.533 -41.184 1.00 25.88 86 GLN A C 1
ATOM 630 O O . GLN A 1 86 ? -31.226 6.993 -40.229 1.00 25.88 86 GLN A O 1
ATOM 635 N N . VAL A 1 87 ? -29.904 8.616 -41.063 1.00 34.50 87 VAL A N 1
ATOM 636 C CA . VAL A 1 87 ? -29.814 9.467 -39.878 1.00 34.50 87 VAL A CA 1
ATOM 637 C C . VAL A 1 87 ? -30.992 10.434 -39.922 1.00 34.50 87 VAL A C 1
ATOM 639 O O . VAL A 1 87 ? -31.115 11.189 -40.884 1.00 34.50 87 VAL A O 1
ATOM 642 N N . LEU A 1 88 ? -31.806 10.473 -38.867 1.00 22.62 88 LEU A N 1
ATOM 643 C CA . LEU A 1 88 ? -32.711 11.592 -38.612 1.00 22.62 88 LEU A CA 1
ATOM 644 C C . LEU A 1 88 ? -32.536 12.095 -37.179 1.00 22.62 88 LEU A C 1
ATOM 646 O O . LEU A 1 88 ? -32.723 11.373 -36.201 1.00 22.62 88 LEU A O 1
ATOM 650 N N . ALA A 1 89 ? -32.132 13.361 -37.101 1.00 28.73 89 ALA A N 1
ATOM 651 C CA . ALA A 1 89 ? -32.143 14.194 -35.912 1.00 28.73 89 ALA A CA 1
ATOM 652 C C . ALA A 1 89 ? -33.571 14.689 -35.620 1.00 28.73 89 ALA A C 1
ATOM 654 O O . ALA A 1 89 ? -34.375 14.851 -36.539 1.00 28.73 89 ALA A O 1
ATOM 655 N N . PHE A 1 90 ? -33.860 14.974 -34.348 1.00 25.70 90 PHE A N 1
ATOM 656 C CA . PHE A 1 90 ? -35.147 15.512 -33.898 1.00 25.70 90 PHE A CA 1
ATOM 657 C C . PHE A 1 90 ? -35.116 17.038 -33.672 1.00 25.70 90 PHE A C 1
ATOM 659 O O . PHE A 1 90 ? -34.061 17.586 -33.338 1.00 25.70 90 PHE A O 1
ATOM 666 N N . PRO A 1 91 ? -36.269 17.722 -33.826 1.00 29.05 91 PRO A N 1
ATOM 667 C CA . PRO A 1 91 ? -36.406 19.171 -33.741 1.00 29.05 91 PRO A CA 1
ATOM 668 C C . PRO A 1 91 ? -36.726 19.677 -32.322 1.00 29.05 91 PRO A C 1
ATOM 670 O O . PRO A 1 91 ? -37.461 19.041 -31.572 1.00 29.05 91 PRO A O 1
ATO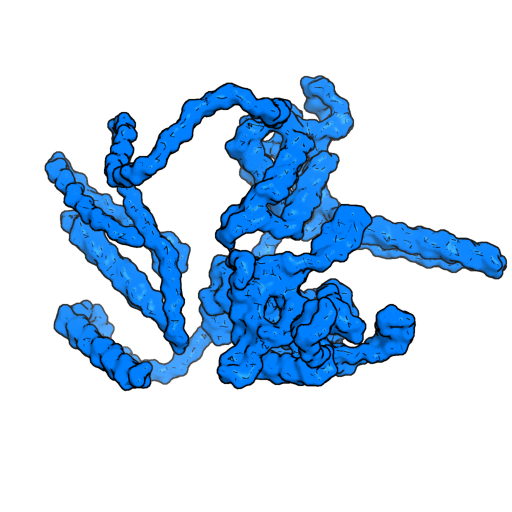M 673 N N . GLY A 1 92 ? -36.270 20.901 -32.030 1.00 27.69 92 GLY A N 1
ATOM 674 C CA . GLY A 1 92 ? -37.027 21.865 -31.222 1.00 27.69 92 GLY A CA 1
ATOM 675 C C . GLY A 1 92 ? -36.787 21.904 -29.710 1.00 27.69 92 GLY A C 1
ATOM 676 O O . GLY A 1 92 ? -37.686 21.594 -28.940 1.00 27.69 92 GLY A O 1
ATOM 677 N N . ALA A 1 93 ? -35.647 22.451 -29.283 1.00 28.00 93 ALA A N 1
ATOM 678 C CA . ALA A 1 93 ? -35.631 23.367 -28.139 1.00 28.00 93 ALA A CA 1
ATOM 679 C C . ALA A 1 93 ? -35.416 24.774 -28.714 1.00 28.00 93 ALA A C 1
ATOM 681 O O . ALA A 1 93 ? -34.394 25.026 -29.354 1.00 28.00 93 ALA A O 1
ATOM 682 N N . GLN A 1 94 ? -36.417 25.649 -28.585 1.00 29.97 94 GLN A N 1
ATOM 683 C CA . GLN A 1 94 ? -36.330 27.015 -29.091 1.00 29.97 94 GLN A CA 1
ATOM 684 C C . GLN A 1 94 ? -35.298 27.832 -28.312 1.00 29.97 94 GLN A C 1
ATOM 686 O O . GLN A 1 94 ? -35.178 27.768 -27.090 1.00 29.97 94 GLN A O 1
ATOM 691 N N . VAL A 1 95 ? -34.569 28.590 -29.117 1.00 31.11 95 VAL A N 1
ATOM 692 C CA . VAL A 1 95 ? -33.537 29.568 -28.817 1.00 31.11 95 VAL A CA 1
ATOM 693 C C . VAL A 1 95 ? -34.167 30.768 -28.107 1.00 31.11 95 VAL A C 1
ATOM 695 O O . VAL A 1 95 ? -35.105 31.364 -28.626 1.00 31.11 95 VAL A O 1
ATOM 698 N N . ALA A 1 96 ? -33.630 31.144 -26.946 1.00 31.28 96 ALA A N 1
ATOM 699 C CA . ALA A 1 96 ? -33.649 32.540 -26.529 1.00 31.28 96 ALA A CA 1
ATOM 700 C C . ALA A 1 96 ? -32.461 33.226 -27.217 1.00 31.28 96 ALA A C 1
ATOM 702 O O . ALA A 1 96 ? -31.333 32.733 -27.137 1.00 31.28 96 ALA A O 1
ATOM 703 N N . ASP A 1 97 ? -32.753 34.310 -27.933 1.00 36.84 97 ASP A N 1
ATOM 704 C CA . ASP A 1 97 ? -31.823 35.076 -28.758 1.00 36.84 97 ASP A CA 1
ATOM 705 C C . ASP A 1 97 ? -30.552 35.478 -27.999 1.00 36.84 97 ASP A C 1
ATOM 707 O O . ASP A 1 97 ? -30.553 36.357 -27.136 1.00 36.84 97 ASP A O 1
ATOM 711 N N . LEU A 1 98 ? -29.436 34.864 -28.386 1.00 33.16 98 LEU A N 1
ATOM 712 C CA . LEU A 1 98 ? -28.091 35.382 -28.171 1.00 33.16 98 LEU A CA 1
ATOM 713 C C . LEU A 1 98 ? -27.352 35.300 -29.514 1.00 33.16 98 LEU A C 1
ATOM 715 O O . LEU A 1 98 ? -27.455 34.281 -30.202 1.00 33.16 98 LEU A O 1
ATOM 719 N N . PRO A 1 99 ? -26.643 36.364 -29.928 1.00 32.47 99 PRO A N 1
ATOM 720 C CA . PRO A 1 99 ? -26.103 36.469 -31.274 1.00 32.47 99 PRO A CA 1
ATOM 721 C C . PRO A 1 99 ? -25.077 35.365 -31.535 1.00 32.47 99 PRO A C 1
ATOM 723 O O . PRO A 1 99 ? -24.179 35.121 -30.727 1.00 32.47 99 PRO A O 1
ATOM 726 N N . LEU A 1 100 ? -25.226 34.714 -32.691 1.00 28.98 100 LEU A N 1
ATOM 727 C CA . LEU A 1 100 ? -24.300 33.714 -33.215 1.00 28.98 100 LEU A CA 1
ATOM 728 C C . LEU A 1 100 ? -22.850 34.221 -33.112 1.00 28.98 100 LEU A C 1
ATOM 730 O O . LEU A 1 100 ? -22.556 35.311 -33.616 1.00 28.98 100 LEU A O 1
ATOM 734 N N . PRO A 1 101 ? -21.920 33.452 -32.513 1.00 31.80 101 PRO A N 1
ATOM 735 C CA . PRO A 1 101 ? -20.513 33.783 -32.608 1.00 31.80 101 PRO A CA 1
ATOM 736 C C . PRO A 1 101 ? -20.104 33.690 -34.078 1.00 31.80 101 PRO A C 1
ATOM 738 O O . PRO A 1 101 ? -20.372 32.703 -34.766 1.00 31.80 101 PRO A O 1
ATOM 741 N N . ALA A 1 102 ? -19.487 34.768 -34.552 1.00 34.31 102 ALA A N 1
ATOM 742 C CA . ALA A 1 102 ? -18.967 34.895 -35.899 1.00 34.31 102 ALA A CA 1
ATOM 743 C C . ALA A 1 102 ? -18.086 33.694 -36.277 1.00 34.31 102 ALA A C 1
ATOM 745 O O . ALA A 1 102 ? -17.357 33.151 -35.442 1.00 34.31 102 ALA A O 1
ATOM 746 N N . ALA A 1 103 ? -18.132 33.336 -37.565 1.00 34.88 103 ALA A N 1
ATOM 747 C CA . ALA A 1 103 ? -17.198 32.417 -38.205 1.00 34.88 103 ALA A CA 1
ATOM 748 C C . ALA A 1 103 ? -15.764 32.655 -37.696 1.00 34.88 103 ALA A C 1
ATOM 750 O O . ALA A 1 103 ? -15.385 33.821 -37.519 1.00 34.88 103 ALA A O 1
ATOM 751 N N . PRO A 1 104 ? -14.965 31.597 -37.455 1.00 32.97 104 PRO A N 1
ATOM 752 C CA . PRO A 1 104 ? -13.634 31.751 -36.893 1.00 32.97 104 PRO A CA 1
ATOM 753 C C . PRO A 1 104 ? -12.808 32.640 -37.818 1.00 32.97 104 PRO A C 1
ATOM 755 O O . PRO A 1 104 ? -12.401 32.246 -38.912 1.00 32.97 104 PRO A O 1
ATOM 758 N N . ARG A 1 105 ? -12.596 33.878 -37.366 1.00 30.86 105 ARG A N 1
ATOM 759 C CA . ARG A 1 105 ? -11.648 34.796 -37.969 1.00 30.86 105 ARG A CA 1
ATOM 760 C C . ARG A 1 105 ? -10.267 34.177 -37.825 1.00 30.86 105 ARG A C 1
ATOM 762 O O . ARG A 1 105 ? -9.851 33.771 -36.742 1.00 30.86 105 ARG A O 1
ATOM 769 N N . SER A 1 106 ? -9.579 34.132 -38.954 1.00 43.22 106 SER A N 1
ATOM 770 C CA . SER A 1 106 ? -8.138 33.987 -39.055 1.00 43.22 106 SER A CA 1
ATOM 771 C C . SER A 1 106 ? -7.408 34.804 -37.983 1.00 43.22 106 SER A C 1
ATOM 773 O O . SER A 1 106 ? -7.688 35.993 -37.826 1.00 43.22 106 SER A O 1
ATOM 775 N N . GLY A 1 107 ? -6.407 34.195 -37.347 1.00 37.94 107 GLY A N 1
ATOM 776 C CA . GLY A 1 107 ? -5.307 34.930 -36.723 1.00 37.94 107 GLY A CA 1
ATOM 777 C C . GLY A 1 107 ? -5.304 34.965 -35.197 1.00 37.94 107 GLY A C 1
ATOM 778 O O . GLY A 1 107 ? -5.629 35.978 -34.596 1.00 37.94 107 GLY A O 1
ATOM 779 N N . ALA A 1 108 ? -4.797 33.893 -34.591 1.00 29.77 108 ALA A N 1
ATOM 780 C CA . ALA A 1 108 ? -3.808 33.990 -33.517 1.00 29.77 108 ALA A CA 1
ATOM 781 C C . ALA A 1 108 ? -3.025 32.671 -33.488 1.00 29.77 108 ALA A C 1
ATOM 783 O O . ALA A 1 108 ? -3.548 31.622 -33.115 1.00 29.77 108 ALA A O 1
ATOM 784 N N . ALA A 1 109 ? -1.788 32.716 -33.977 1.00 35.53 109 ALA A N 1
ATOM 785 C CA . ALA A 1 109 ? -0.896 31.572 -34.037 1.00 35.53 109 ALA A CA 1
ATOM 786 C C . ALA A 1 109 ? -0.529 31.103 -32.620 1.00 35.53 109 ALA A C 1
ATOM 788 O O . ALA A 1 109 ? 0.218 31.770 -31.907 1.00 35.53 109 ALA A O 1
ATOM 789 N N . LEU A 1 110 ? -1.031 29.931 -32.233 1.00 34.97 110 LEU A N 1
ATOM 790 C CA . LEU A 1 110 ? -0.364 29.083 -31.249 1.00 34.97 110 LEU A CA 1
ATOM 791 C C . LEU A 1 110 ? 0.794 28.363 -31.963 1.00 34.97 110 LEU A C 1
ATOM 793 O O . LEU A 1 110 ? 0.636 27.989 -33.129 1.00 34.97 110 LEU A O 1
ATOM 797 N N . PRO A 1 111 ? 1.960 28.183 -31.318 1.00 33.72 111 PRO A N 1
ATOM 798 C CA . PRO A 1 111 ? 3.126 27.606 -31.973 1.00 33.72 111 PRO A CA 1
ATOM 799 C C . PRO A 1 111 ? 2.804 26.190 -32.456 1.00 33.72 111 PRO A C 1
ATOM 801 O O . PRO A 1 111 ? 2.267 25.373 -31.707 1.00 33.72 111 PRO A O 1
ATOM 804 N N . ALA A 1 112 ? 3.124 25.915 -33.721 1.00 36.31 112 ALA A N 1
ATOM 805 C CA . ALA A 1 112 ? 2.959 24.615 -34.350 1.00 36.31 112 ALA A CA 1
ATOM 806 C C . ALA A 1 112 ? 3.774 23.550 -33.596 1.00 36.31 112 ALA A C 1
ATOM 808 O O . ALA A 1 112 ? 4.969 23.374 -33.826 1.00 36.31 112 ALA A O 1
ATOM 809 N N . VAL A 1 113 ? 3.123 22.825 -32.688 1.00 41.28 113 VAL A N 1
ATOM 810 C CA . VAL A 1 113 ? 3.638 21.554 -32.180 1.00 41.28 113 VAL A CA 1
ATOM 811 C C . VAL A 1 113 ? 3.396 20.537 -33.289 1.00 41.28 113 VAL A C 1
ATOM 813 O O . VAL A 1 113 ? 2.249 20.249 -33.627 1.00 41.28 113 VAL A O 1
ATOM 816 N N . GLY A 1 114 ? 4.484 20.072 -33.905 1.00 41.94 114 GLY A N 1
ATOM 817 C CA . GLY A 1 114 ? 4.460 19.146 -35.036 1.00 41.94 114 GLY A CA 1
ATOM 818 C C . GLY A 1 114 ? 3.542 17.947 -34.798 1.00 41.94 114 GLY A C 1
ATOM 819 O O . GLY A 1 114 ? 3.365 17.498 -33.663 1.00 41.94 114 GLY A O 1
ATOM 820 N N . ALA A 1 115 ? 2.945 17.442 -35.882 1.00 46.25 115 ALA A N 1
ATOM 821 C CA . ALA A 1 115 ? 2.091 16.260 -35.857 1.00 46.25 115 ALA A CA 1
ATOM 822 C C . ALA A 1 115 ? 2.735 15.164 -34.986 1.00 46.25 115 ALA A C 1
ATOM 824 O O . ALA A 1 115 ? 3.923 14.885 -35.165 1.00 46.25 115 ALA A O 1
ATOM 825 N N . PRO A 1 116 ? 2.005 14.567 -34.023 1.00 51.97 116 PRO A N 1
ATOM 826 C CA . PRO A 1 116 ? 2.600 13.632 -33.082 1.00 51.97 116 PRO A CA 1
ATOM 827 C C . PRO A 1 116 ? 3.136 12.433 -33.858 1.00 51.97 116 PRO A C 1
ATOM 829 O O . PRO A 1 116 ? 2.358 11.603 -34.336 1.00 51.97 116 PRO A O 1
ATOM 832 N N . THR A 1 117 ? 4.460 12.360 -33.981 1.00 63.12 117 THR A N 1
ATOM 833 C CA . THR A 1 117 ? 5.165 11.267 -34.640 1.00 63.12 117 THR A CA 1
ATOM 834 C C . THR A 1 117 ? 4.695 9.951 -34.032 1.00 63.12 117 THR A C 1
ATOM 836 O O . THR A 1 117 ? 4.600 9.800 -32.808 1.00 63.12 117 THR A O 1
ATOM 839 N N . ARG A 1 118 ? 4.297 9.006 -34.891 1.00 72.62 118 ARG A N 1
ATOM 840 C CA . ARG A 1 118 ? 3.985 7.643 -34.451 1.00 72.62 118 ARG A CA 1
ATOM 841 C C . ARG A 1 118 ? 5.230 7.095 -33.743 1.00 72.62 118 ARG A C 1
ATOM 843 O O . ARG A 1 118 ? 6.317 7.244 -34.299 1.00 72.62 118 ARG A O 1
ATOM 850 N N . PRO A 1 119 ? 5.105 6.526 -32.532 1.00 75.00 119 PRO A N 1
ATOM 851 C CA . PRO A 1 119 ? 6.193 5.808 -31.897 1.00 75.00 119 PRO A CA 1
ATOM 852 C C . PRO A 1 119 ? 6.822 4.809 -32.863 1.00 75.00 119 PRO A C 1
ATOM 854 O O . PRO A 1 119 ? 6.178 3.848 -33.274 1.00 75.00 119 PRO A O 1
ATOM 857 N N . ALA A 1 120 ? 8.070 5.061 -33.240 1.00 86.38 120 ALA A N 1
ATOM 858 C CA . ALA A 1 120 ? 8.826 4.173 -34.114 1.00 86.38 120 ALA A CA 1
ATOM 859 C C . ALA A 1 120 ? 9.403 2.980 -33.332 1.00 86.38 120 ALA A C 1
ATOM 861 O O . ALA A 1 120 ? 9.750 1.951 -33.904 1.00 86.38 120 ALA A O 1
ATOM 862 N N . ASP A 1 121 ? 9.502 3.105 -32.008 1.00 94.38 121 ASP A N 1
ATOM 863 C CA . ASP A 1 121 ? 10.204 2.168 -31.140 1.00 94.38 121 ASP A CA 1
ATOM 864 C C . ASP A 1 121 ? 9.634 2.142 -29.712 1.00 94.38 121 ASP A C 1
ATOM 866 O O . ASP A 1 121 ? 8.754 2.920 -29.326 1.00 94.38 121 ASP A O 1
ATOM 870 N N . VAL A 1 122 ? 10.144 1.215 -28.900 1.00 96.19 122 VAL A N 1
ATOM 871 C CA . VAL A 1 122 ? 9.739 1.060 -27.497 1.00 96.19 122 VAL A CA 1
ATOM 872 C C . VAL A 1 122 ? 10.001 2.319 -26.667 1.00 96.19 122 VAL A C 1
ATOM 874 O O . VAL A 1 122 ? 9.220 2.631 -25.768 1.00 96.19 122 VAL A O 1
ATOM 877 N N . ASP A 1 123 ? 11.061 3.068 -26.960 1.00 95.88 123 ASP A N 1
ATOM 878 C CA . ASP A 1 123 ? 11.431 4.262 -26.200 1.00 95.88 123 ASP A CA 1
ATOM 879 C C . ASP A 1 123 ? 10.409 5.389 -26.374 1.00 95.88 123 ASP A C 1
ATOM 881 O O . ASP A 1 123 ? 9.842 5.905 -25.403 1.00 95.88 123 ASP A O 1
ATOM 885 N N . THR A 1 124 ? 10.073 5.694 -27.623 1.00 94.75 124 THR A N 1
ATOM 886 C CA . THR A 1 124 ? 9.016 6.643 -27.976 1.00 94.75 124 THR A CA 1
ATOM 887 C C . THR A 1 124 ? 7.646 6.206 -27.444 1.00 94.75 124 THR A C 1
ATOM 889 O O . THR A 1 124 ? 6.917 7.047 -26.904 1.00 94.75 124 THR A O 1
ATOM 892 N N . LEU A 1 125 ? 7.312 4.906 -27.475 1.00 95.38 125 LEU A N 1
ATOM 893 C CA . LEU A 1 125 ? 6.074 4.380 -26.877 1.00 95.38 125 LEU A CA 1
ATOM 894 C C . LEU A 1 125 ? 6.047 4.593 -25.358 1.00 95.38 125 LEU A C 1
ATOM 896 O O . LEU A 1 125 ? 5.041 5.054 -24.815 1.00 95.38 125 LEU A O 1
ATOM 900 N N . VAL A 1 126 ? 7.134 4.263 -24.656 1.00 95.75 126 VAL A N 1
ATOM 901 C CA . VAL A 1 126 ? 7.220 4.392 -23.196 1.00 95.75 126 VAL A CA 1
ATOM 902 C C . VAL A 1 126 ? 7.109 5.854 -22.770 1.00 95.75 126 VAL A C 1
ATOM 904 O O . VAL A 1 126 ? 6.356 6.154 -21.838 1.00 95.75 126 VAL A O 1
ATOM 907 N N . ARG A 1 127 ? 7.800 6.780 -23.450 1.00 94.00 127 ARG A N 1
ATOM 908 C CA . ARG A 1 127 ? 7.685 8.223 -23.174 1.00 94.00 127 ARG A CA 1
ATOM 909 C C . ARG A 1 127 ? 6.258 8.722 -23.375 1.00 94.00 127 ARG A C 1
ATOM 911 O O . ARG A 1 127 ? 5.707 9.358 -22.472 1.00 94.00 127 ARG A O 1
ATOM 918 N N . TRP A 1 128 ? 5.638 8.377 -24.507 1.00 93.38 128 TRP A N 1
ATOM 919 C CA . TRP A 1 128 ? 4.236 8.703 -24.772 1.00 93.38 128 TRP A CA 1
ATOM 920 C C . TRP A 1 128 ? 3.327 8.150 -23.674 1.00 93.38 128 TRP A C 1
ATOM 922 O O . TRP A 1 128 ? 2.500 8.877 -23.123 1.00 93.38 128 TRP A O 1
ATOM 932 N N . ARG A 1 129 ? 3.516 6.884 -23.288 1.00 92.75 129 ARG A N 1
ATOM 933 C CA . ARG A 1 129 ? 2.686 6.235 -22.276 1.00 92.75 129 ARG A CA 1
ATOM 934 C C . ARG A 1 129 ? 2.814 6.900 -20.910 1.00 92.75 129 ARG A C 1
ATOM 936 O O . ARG A 1 129 ? 1.803 7.075 -20.233 1.00 92.75 129 ARG A O 1
ATOM 943 N N . LYS A 1 130 ? 4.023 7.276 -20.491 1.00 92.31 130 LYS A N 1
ATOM 944 C CA . LYS A 1 130 ? 4.245 7.999 -19.229 1.00 92.31 130 LYS A CA 1
ATOM 945 C C . LYS A 1 130 ? 3.546 9.359 -19.234 1.00 92.31 130 LYS A C 1
ATOM 947 O O . LYS A 1 130 ? 2.789 9.633 -18.307 1.00 92.31 130 LYS A O 1
ATOM 952 N N . SER A 1 131 ? 3.707 10.137 -20.305 1.00 89.12 131 SER A N 1
ATOM 953 C CA . SER A 1 131 ? 3.016 11.424 -20.474 1.00 89.12 131 SER A CA 1
ATOM 954 C C . SER A 1 131 ? 1.490 11.258 -20.466 1.00 89.12 131 SER A C 1
ATOM 956 O O . SER A 1 131 ? 0.775 11.983 -19.771 1.00 89.12 131 SER A O 1
ATOM 958 N N . PHE A 1 132 ? 0.975 10.232 -21.148 1.00 87.25 132 PHE A N 1
ATOM 959 C CA . PHE A 1 132 ? -0.448 9.905 -21.133 1.00 87.25 132 PHE A CA 1
ATOM 960 C C . PHE A 1 132 ? -0.941 9.528 -19.729 1.00 87.25 132 PHE A C 1
ATOM 962 O O . PHE A 1 132 ? -2.017 9.947 -19.318 1.00 87.25 132 PHE A O 1
ATOM 969 N N . LEU A 1 133 ? -0.179 8.760 -18.947 1.00 85.81 133 LEU A N 1
ATOM 970 C CA . LEU A 1 133 ? -0.565 8.390 -17.577 1.00 85.81 133 LEU A CA 1
ATOM 971 C C . LEU A 1 133 ? -0.587 9.581 -16.606 1.00 85.81 133 LEU A C 1
ATOM 973 O O . LEU A 1 133 ? -1.312 9.531 -15.614 1.00 85.81 133 LEU A O 1
ATOM 977 N N . GLU A 1 134 ? 0.198 10.621 -16.877 1.00 81.31 134 GLU A N 1
ATOM 978 C CA . GLU A 1 134 ? 0.256 11.854 -16.080 1.00 81.31 134 GLU A CA 1
ATOM 979 C C . GLU A 1 134 ? -0.881 12.825 -16.407 1.00 81.31 134 GLU A C 1
ATOM 981 O O . GLU A 1 134 ? -1.366 13.535 -15.523 1.00 81.31 134 GLU A O 1
ATOM 986 N N . THR A 1 135 ? -1.311 12.839 -17.668 1.00 80.94 135 THR A N 1
ATOM 987 C CA . THR A 1 135 ? -2.336 13.754 -18.189 1.00 80.94 135 THR A CA 1
ATOM 988 C C . THR A 1 135 ? -3.735 13.140 -18.209 1.00 80.94 135 THR A C 1
ATOM 990 O O . THR A 1 135 ? -4.722 13.867 -18.117 1.00 80.94 135 THR A O 1
ATOM 993 N N . SER A 1 136 ? -3.846 11.810 -18.282 1.00 75.12 136 SER A N 1
ATOM 994 C CA . SER A 1 136 ? -5.134 11.115 -18.292 1.00 75.12 136 SER A CA 1
ATOM 995 C C . SER A 1 136 ? -5.734 10.973 -16.895 1.00 75.12 136 SER A C 1
ATOM 997 O O . SER A 1 136 ? -5.089 10.559 -15.923 1.00 75.12 136 SER A O 1
ATOM 999 N N . ASN A 1 137 ? -7.034 11.236 -16.814 1.00 72.19 137 ASN A N 1
ATOM 1000 C CA . ASN A 1 137 ? -7.819 10.901 -15.639 1.00 72.19 137 ASN A CA 1
ATOM 1001 C C . ASN A 1 137 ? -7.944 9.379 -15.504 1.00 72.19 137 ASN A C 1
ATOM 1003 O O . ASN A 1 137 ? -7.968 8.618 -16.475 1.00 72.19 137 ASN A O 1
ATOM 1007 N N . SER A 1 138 ? -8.013 8.905 -14.265 1.00 64.06 138 SER A N 1
ATOM 1008 C CA . SER A 1 138 ? -8.298 7.502 -13.992 1.00 64.06 138 SER A CA 1
ATOM 1009 C C . SER A 1 138 ? -9.711 7.161 -14.485 1.00 64.06 138 SER A C 1
ATOM 1011 O O . SER A 1 138 ? -10.664 7.822 -14.091 1.00 64.06 138 SER A O 1
ATOM 1013 N N . HIS A 1 139 ? -9.878 6.060 -15.229 1.00 55.94 139 HIS A N 1
ATOM 1014 C CA . HIS A 1 139 ? -11.200 5.529 -15.621 1.00 55.94 139 HIS A CA 1
ATOM 1015 C C . HIS A 1 139 ? -12.099 5.109 -14.436 1.00 55.94 139 HIS A C 1
ATOM 1017 O O . HIS A 1 139 ? -13.229 4.667 -14.632 1.00 55.94 139 HIS A O 1
ATOM 1023 N N . ARG A 1 140 ? -11.618 5.181 -13.187 1.00 54.81 140 ARG A N 1
ATOM 1024 C CA . ARG A 1 140 ? -12.450 4.917 -12.001 1.00 54.81 140 ARG A CA 1
ATOM 1025 C C . ARG A 1 140 ? -13.462 6.048 -11.797 1.00 54.81 140 ARG A C 1
ATOM 1027 O O . ARG A 1 140 ? -13.108 7.208 -11.977 1.00 54.81 140 ARG A O 1
ATOM 1034 N N . ARG A 1 141 ? -14.683 5.685 -11.371 1.00 42.28 141 ARG A N 1
ATOM 1035 C CA . ARG A 1 141 ? -15.788 6.595 -11.007 1.00 42.28 141 ARG A CA 1
ATOM 1036 C C . ARG A 1 141 ? -15.250 7.780 -10.192 1.00 42.28 141 ARG A C 1
ATOM 1038 O O . ARG A 1 141 ? -14.929 7.612 -9.020 1.00 42.28 141 ARG A O 1
ATOM 1045 N N . GLY A 1 142 ? -15.092 8.938 -10.831 1.00 53.56 142 GLY A N 1
ATOM 1046 C CA . GLY A 1 142 ? -14.637 10.168 -10.179 1.00 53.56 142 GLY A CA 1
ATOM 1047 C C . GLY A 1 142 ? -13.662 11.058 -10.926 1.00 53.56 142 GLY A C 1
ATOM 1048 O O . GLY A 1 142 ? -13.312 12.104 -10.402 1.00 53.56 142 GLY A O 1
ATOM 1049 N N . GLY A 1 143 ? -13.194 10.678 -12.120 1.00 53.72 143 GLY A N 1
ATOM 1050 C CA . GLY A 1 143 ? -12.476 11.604 -13.009 1.00 53.72 143 GLY A CA 1
ATOM 1051 C C . GLY A 1 143 ? -11.185 12.215 -12.441 1.00 53.72 143 GLY A C 1
ATOM 1052 O O . GLY A 1 143 ? -10.612 13.094 -13.068 1.00 53.72 143 GLY A O 1
ATOM 1053 N N . GLY A 1 144 ? -10.704 11.767 -11.280 1.00 62.56 144 GLY A N 1
ATOM 1054 C CA . GLY A 1 144 ? -9.483 12.276 -10.669 1.00 62.56 144 GLY A CA 1
ATOM 1055 C C . GLY A 1 144 ? -8.224 11.747 -11.354 1.00 62.56 144 GLY A C 1
ATOM 1056 O O . GLY A 1 144 ? -8.221 10.668 -11.964 1.00 62.56 144 GLY A O 1
ATOM 1057 N N . LYS A 1 145 ? -7.118 12.479 -11.191 1.00 66.88 145 LYS A N 1
ATOM 1058 C CA . LYS A 1 145 ? -5.782 12.008 -11.581 1.00 66.88 145 LYS A CA 1
ATOM 1059 C C . LYS A 1 145 ? -5.484 10.655 -10.926 1.00 66.88 145 LYS A C 1
ATOM 1061 O O . LYS A 1 145 ? -5.920 10.363 -9.809 1.00 66.88 145 LYS A O 1
ATOM 1066 N N . ARG A 1 146 ? -4.737 9.798 -11.628 1.00 72.12 146 ARG A N 1
ATOM 1067 C CA . ARG A 1 146 ? -4.284 8.508 -11.080 1.00 72.12 146 ARG A CA 1
ATOM 1068 C C . ARG A 1 146 ? -3.491 8.749 -9.795 1.00 72.12 146 ARG A C 1
ATOM 1070 O O . ARG A 1 146 ? -2.739 9.715 -9.701 1.00 72.12 146 ARG A O 1
ATOM 1077 N N . SER A 1 147 ? -3.643 7.862 -8.806 1.00 69.25 147 SER A N 1
ATOM 1078 C CA . SER A 1 147 ? -2.870 8.010 -7.570 1.00 69.25 147 SER A CA 1
ATOM 1079 C C . SER A 1 147 ? -1.371 7.929 -7.887 1.00 69.25 147 SER A C 1
ATOM 1081 O O . SER A 1 147 ? -0.983 7.033 -8.646 1.00 69.25 147 SER A O 1
ATOM 1083 N N . PRO A 1 148 ? -0.514 8.785 -7.299 1.00 68.12 148 PRO A N 1
ATOM 1084 C CA . PRO A 1 148 ? 0.896 8.821 -7.680 1.00 68.12 148 PRO A CA 1
ATOM 1085 C C . PRO A 1 148 ? 1.599 7.475 -7.488 1.00 68.12 148 PRO A C 1
ATOM 1087 O O . PRO A 1 148 ? 2.327 7.045 -8.365 1.00 68.12 148 PRO A O 1
ATOM 1090 N N . GLY A 1 149 ? 1.267 6.713 -6.437 1.00 69.62 149 GLY A N 1
ATOM 1091 C CA . GLY A 1 149 ? 1.815 5.362 -6.253 1.00 69.62 149 GLY A CA 1
ATOM 1092 C C . GLY A 1 149 ? 1.412 4.359 -7.347 1.00 69.62 149 GLY A C 1
ATOM 1093 O O . GLY A 1 149 ? 2.167 3.435 -7.645 1.00 69.62 149 GLY A O 1
ATOM 1094 N N . THR A 1 150 ? 0.241 4.529 -7.974 1.00 75.81 150 THR A N 1
ATOM 1095 C CA . THR A 1 150 ? -0.130 3.739 -9.160 1.00 75.81 150 THR A CA 1
ATOM 1096 C C . THR A 1 150 ? 0.727 4.164 -10.347 1.00 75.81 150 THR A C 1
ATOM 1098 O O . THR A 1 150 ? 1.287 3.302 -11.022 1.00 75.81 150 THR A O 1
ATOM 1101 N N . THR A 1 151 ? 0.853 5.471 -10.579 1.00 80.69 151 THR A N 1
ATOM 1102 C CA . THR A 1 151 ? 1.669 6.041 -11.659 1.00 80.69 151 THR A CA 1
ATOM 1103 C C . THR A 1 151 ? 3.139 5.642 -11.527 1.00 80.69 151 THR A C 1
ATOM 1105 O O . THR A 1 151 ? 3.717 5.170 -12.498 1.00 80.69 151 THR A O 1
ATOM 1108 N N . ASP A 1 152 ? 3.715 5.695 -10.328 1.00 80.25 152 ASP A N 1
ATOM 1109 C CA . ASP A 1 152 ? 5.093 5.278 -10.046 1.00 80.25 152 ASP A CA 1
ATOM 1110 C C . ASP A 1 152 ? 5.311 3.783 -10.288 1.00 80.25 152 ASP A C 1
ATOM 1112 O O . ASP A 1 152 ? 6.358 3.384 -10.798 1.00 80.25 152 ASP A O 1
ATOM 1116 N N . ASN A 1 153 ? 4.315 2.942 -9.985 1.00 83.88 153 ASN A N 1
ATOM 1117 C CA . ASN A 1 153 ? 4.389 1.517 -10.298 1.00 83.88 153 ASN A CA 1
ATOM 1118 C C . ASN A 1 153 ? 4.367 1.274 -11.815 1.00 83.88 153 ASN A C 1
ATOM 1120 O O . ASN A 1 153 ? 5.100 0.414 -12.296 1.00 83.88 153 ASN A O 1
ATOM 1124 N N . TYR A 1 154 ? 3.566 2.024 -12.579 1.00 89.31 154 TYR A N 1
ATOM 1125 C CA . TYR A 1 154 ? 3.635 1.967 -14.043 1.00 89.31 154 TYR A CA 1
ATOM 1126 C C . TYR A 1 154 ? 4.992 2.458 -14.547 1.00 89.31 154 TYR A C 1
ATOM 1128 O O . TYR A 1 154 ? 5.633 1.732 -15.296 1.00 89.31 154 TYR A O 1
ATOM 1136 N N . ARG A 1 155 ? 5.457 3.631 -14.094 1.00 89.81 155 ARG A N 1
ATOM 1137 C CA . ARG A 1 155 ? 6.761 4.202 -14.467 1.00 89.81 155 ARG A CA 1
ATOM 1138 C C . ARG A 1 155 ? 7.887 3.199 -14.244 1.00 89.81 155 ARG A C 1
ATOM 1140 O O . ARG A 1 155 ? 8.532 2.838 -15.211 1.00 89.81 155 ARG A O 1
ATOM 1147 N N . THR A 1 156 ? 8.006 2.640 -13.039 1.00 90.06 156 THR A N 1
ATOM 1148 C CA . THR A 1 156 ? 9.042 1.647 -12.698 1.00 90.06 156 THR A CA 1
ATOM 1149 C C . THR A 1 156 ? 9.032 0.434 -13.638 1.00 90.06 156 THR A C 1
ATOM 1151 O O . THR A 1 156 ? 10.084 -0.045 -14.051 1.00 90.06 156 THR A O 1
ATOM 1154 N N . ASN A 1 157 ? 7.852 -0.090 -13.984 1.00 94.69 157 ASN A N 1
ATOM 1155 C CA . ASN A 1 157 ? 7.761 -1.243 -14.885 1.00 94.69 157 ASN A CA 1
ATOM 1156 C C . ASN A 1 157 ? 8.041 -0.861 -16.348 1.00 94.69 157 ASN A C 1
ATOM 1158 O O . ASN A 1 157 ? 8.634 -1.647 -17.078 1.00 94.69 157 ASN A O 1
ATOM 1162 N N . LEU A 1 158 ? 7.653 0.342 -16.773 1.00 95.94 158 LEU A N 1
ATOM 1163 C CA . LEU A 1 158 ? 7.957 0.857 -18.109 1.00 95.94 158 LEU A CA 1
ATOM 1164 C C . LEU A 1 158 ? 9.431 1.263 -18.255 1.00 95.94 158 LEU A C 1
ATOM 1166 O O . LEU A 1 158 ? 9.986 1.117 -19.334 1.00 95.94 158 LEU A O 1
ATOM 1170 N N . ASP A 1 159 ? 10.076 1.722 -17.182 1.00 94.56 159 ASP A N 1
ATOM 1171 C CA . ASP A 1 159 ? 11.524 1.943 -17.119 1.00 94.56 159 ASP A CA 1
ATOM 1172 C C . ASP A 1 159 ? 12.280 0.631 -17.297 1.00 94.56 159 ASP A C 1
ATOM 1174 O O . ASP A 1 159 ? 13.225 0.564 -18.073 1.00 94.56 159 ASP A O 1
ATOM 1178 N N . PHE A 1 160 ? 11.819 -0.441 -16.647 1.00 95.12 160 PHE A N 1
ATOM 1179 C CA . PHE A 1 160 ? 12.382 -1.770 -16.866 1.00 95.12 160 PHE A CA 1
ATOM 1180 C C . PHE A 1 160 ? 12.261 -2.203 -18.334 1.00 95.12 160 PHE A C 1
ATOM 1182 O O . PHE A 1 160 ? 13.236 -2.676 -18.913 1.00 95.12 160 PHE A O 1
ATOM 1189 N N . LEU A 1 161 ? 11.090 -1.998 -18.953 1.00 97.12 161 LEU A N 1
ATOM 1190 C CA . LEU A 1 161 ? 10.902 -2.265 -20.381 1.00 97.12 161 LEU A CA 1
ATOM 1191 C C . LEU A 1 161 ? 11.881 -1.438 -21.231 1.00 97.12 161 LEU A C 1
ATOM 1193 O O . LEU A 1 161 ? 12.565 -1.998 -22.076 1.00 97.12 161 LEU A O 1
ATOM 1197 N N . LEU A 1 162 ? 11.988 -0.132 -20.981 1.00 95.81 162 LEU A N 1
ATOM 1198 C CA . LEU A 1 162 ? 12.864 0.783 -21.719 1.00 95.81 162 LEU A CA 1
ATOM 1199 C C . LEU A 1 162 ? 14.353 0.409 -21.629 1.00 95.81 162 LEU A C 1
ATOM 1201 O O . LEU A 1 162 ? 15.113 0.582 -22.585 1.00 95.81 162 LEU A O 1
ATOM 1205 N N . THR A 1 163 ? 14.782 -0.076 -20.468 1.00 95.56 163 THR A N 1
ATOM 1206 C CA . THR A 1 163 ? 16.165 -0.504 -20.253 1.00 95.56 163 THR A CA 1
ATOM 1207 C C . THR A 1 163 ? 16.478 -1.789 -21.014 1.00 95.56 163 THR A C 1
ATOM 1209 O O . THR A 1 163 ? 17.571 -1.909 -21.557 1.00 95.56 163 THR A O 1
ATOM 1212 N N . HIS A 1 164 ? 15.536 -2.734 -21.078 1.00 97.19 164 HIS A N 1
ATOM 1213 C CA . HIS A 1 164 ? 15.825 -4.097 -21.534 1.00 97.19 164 HIS A CA 1
ATOM 1214 C C . HIS A 1 164 ? 15.275 -4.461 -22.920 1.00 97.19 164 HIS A C 1
ATOM 1216 O O . HIS A 1 164 ? 15.796 -5.383 -23.538 1.00 97.19 164 HIS A O 1
ATOM 1222 N N . ALA A 1 165 ? 14.276 -3.750 -23.448 1.00 97.56 165 ALA A N 1
ATOM 1223 C CA . ALA A 1 165 ? 13.746 -3.962 -24.799 1.00 97.56 165 ALA A CA 1
ATOM 1224 C C . ALA A 1 165 ? 14.635 -3.277 -25.851 1.00 97.56 165 ALA A C 1
ATOM 1226 O O . ALA A 1 165 ? 14.250 -2.302 -26.505 1.00 97.56 165 ALA A O 1
ATOM 1227 N N . ARG A 1 166 ? 15.871 -3.768 -25.952 1.00 98.06 166 ARG A N 1
ATOM 1228 C CA . ARG A 1 166 ? 16.928 -3.267 -26.831 1.00 98.06 166 ARG A CA 1
ATOM 1229 C C . ARG A 1 166 ? 17.558 -4.426 -27.578 1.00 98.06 166 ARG A C 1
ATOM 1231 O O . ARG A 1 166 ? 17.752 -5.494 -26.993 1.00 98.06 166 ARG A O 1
ATOM 1238 N N . TYR A 1 167 ? 17.910 -4.192 -28.834 1.00 97.38 167 TYR A N 1
ATOM 1239 C CA . TYR A 1 167 ? 18.656 -5.164 -29.622 1.00 97.38 167 TYR A CA 1
ATOM 1240 C C . TYR A 1 167 ? 20.012 -5.435 -28.964 1.00 97.38 167 TYR A C 1
ATOM 1242 O O . TYR A 1 167 ? 20.729 -4.502 -28.591 1.00 97.38 167 TYR A O 1
ATOM 1250 N N . GLN A 1 168 ? 20.347 -6.711 -28.790 1.00 95.88 168 GLN A N 1
ATOM 1251 C CA . GLN A 1 168 ? 21.610 -7.128 -28.186 1.00 95.88 168 GLN A CA 1
ATOM 1252 C C . GLN A 1 168 ? 22.706 -7.234 -29.244 1.00 95.88 168 GLN A C 1
ATOM 1254 O O . GLN A 1 168 ? 22.424 -7.401 -30.429 1.00 95.88 168 GLN A O 1
ATOM 1259 N N . LEU A 1 169 ? 23.966 -7.166 -28.816 1.00 95.31 169 LEU A N 1
ATOM 1260 C CA . LEU A 1 169 ? 25.087 -7.455 -29.707 1.00 95.31 169 LEU A CA 1
ATOM 1261 C C . LEU A 1 169 ? 24.939 -8.878 -30.275 1.00 95.31 169 LEU A C 1
ATOM 1263 O O . LEU A 1 169 ? 24.763 -9.826 -29.513 1.00 95.31 169 LEU A O 1
ATOM 1267 N N . GLY A 1 170 ? 25.003 -9.010 -31.602 1.00 94.56 170 GLY A N 1
ATOM 1268 C CA . GLY A 1 170 ? 24.806 -10.283 -32.306 1.00 94.56 170 GLY A CA 1
ATOM 1269 C C . GLY A 1 170 ? 23.354 -10.608 -32.684 1.00 94.56 170 GLY A C 1
ATOM 1270 O O . GLY A 1 170 ? 23.105 -11.676 -33.234 1.00 94.56 170 GLY A O 1
ATOM 1271 N N . ASP A 1 171 ? 22.392 -9.717 -32.421 1.00 95.75 171 ASP A N 1
ATOM 1272 C CA . ASP A 1 171 ? 21.025 -9.864 -32.932 1.00 95.75 171 ASP A CA 1
ATOM 1273 C C . ASP A 1 171 ? 20.998 -9.651 -34.455 1.00 95.75 171 ASP A C 1
ATOM 1275 O O . ASP A 1 171 ? 21.294 -8.559 -34.939 1.00 95.75 171 ASP A O 1
ATOM 1279 N N . ALA A 1 172 ? 20.612 -10.682 -35.213 1.00 95.44 172 ALA A N 1
ATOM 1280 C CA . ALA A 1 172 ? 20.600 -10.666 -36.679 1.00 95.44 172 ALA A CA 1
ATOM 1281 C C . ALA A 1 172 ? 19.686 -9.581 -37.287 1.00 95.44 172 ALA A C 1
ATOM 1283 O O . ALA A 1 172 ? 19.816 -9.241 -38.464 1.00 95.44 172 ALA A O 1
ATOM 1284 N N . ARG A 1 173 ? 18.756 -9.025 -36.499 1.00 96.69 173 ARG A N 1
ATOM 1285 C CA . ARG A 1 173 ? 17.874 -7.930 -36.926 1.00 96.69 173 ARG A CA 1
ATOM 1286 C C . ARG A 1 173 ? 18.608 -6.588 -37.011 1.00 96.69 173 ARG A C 1
ATOM 1288 O O . ARG A 1 173 ? 18.147 -5.712 -37.737 1.00 96.69 173 ARG A O 1
ATOM 1295 N N . LEU A 1 174 ? 19.730 -6.414 -36.299 1.00 94.19 174 LEU A N 1
ATOM 1296 C CA . LEU A 1 174 ? 20.502 -5.163 -36.284 1.00 94.19 174 LEU A CA 1
ATOM 1297 C C . LEU A 1 174 ? 21.011 -4.784 -37.675 1.00 94.19 174 LEU A C 1
ATOM 1299 O O . LEU A 1 174 ? 20.799 -3.650 -38.104 1.00 94.19 174 LEU A O 1
ATOM 1303 N N . ASP A 1 175 ? 21.610 -5.743 -38.382 1.00 92.94 175 ASP A N 1
ATOM 1304 C CA . ASP A 1 175 ? 22.167 -5.526 -39.720 1.00 92.94 175 ASP A CA 1
ATOM 1305 C C . ASP A 1 175 ? 21.064 -5.182 -40.727 1.00 92.94 175 ASP A C 1
ATOM 1307 O O . ASP A 1 175 ? 21.207 -4.258 -41.524 1.00 92.94 175 ASP A O 1
ATOM 1311 N N . GLN A 1 176 ? 19.922 -5.872 -40.640 1.00 94.19 176 GLN A N 1
ATOM 1312 C CA . GLN A 1 176 ? 18.771 -5.640 -41.519 1.00 94.19 176 GLN A CA 1
ATOM 1313 C C . GLN A 1 176 ? 18.130 -4.265 -41.297 1.00 94.19 176 GLN A C 1
ATOM 1315 O O . GLN A 1 176 ? 17.638 -3.648 -42.238 1.00 94.19 176 GLN A O 1
ATOM 1320 N N . LEU A 1 177 ? 18.138 -3.780 -40.054 1.00 92.88 177 LEU A N 1
ATOM 1321 C CA . LEU A 1 177 ? 17.589 -2.474 -39.692 1.00 92.88 177 LEU A CA 1
ATOM 1322 C C . LEU A 1 177 ? 18.608 -1.332 -39.815 1.00 92.88 177 LEU A C 1
ATOM 1324 O O . LEU A 1 177 ? 18.222 -0.170 -39.680 1.00 92.88 177 LEU A O 1
ATOM 1328 N N . GLY A 1 178 ? 19.892 -1.635 -40.028 1.00 95.38 178 GLY A N 1
ATOM 1329 C CA . GLY A 1 178 ? 20.970 -0.644 -40.006 1.00 95.38 178 GLY A CA 1
ATOM 1330 C C . GLY A 1 178 ? 21.096 0.071 -38.655 1.00 95.38 178 GLY A C 1
ATOM 1331 O O . GLY A 1 178 ? 21.382 1.268 -38.611 1.00 95.38 178 GLY A O 1
ATOM 1332 N N . LEU A 1 179 ? 20.828 -0.633 -37.549 1.00 94.88 179 LEU A N 1
ATOM 1333 C CA . LEU A 1 179 ? 20.856 -0.073 -36.195 1.00 94.88 179 LEU A CA 1
ATOM 1334 C C . LEU A 1 179 ? 22.091 -0.553 -35.420 1.00 94.88 179 LEU A C 1
ATOM 1336 O O . LEU A 1 179 ? 22.554 -1.672 -35.627 1.00 94.88 179 LEU A O 1
ATOM 1340 N N . PRO A 1 180 ? 22.619 0.250 -34.479 1.00 95.81 180 PRO A N 1
ATOM 1341 C CA . PRO A 1 180 ? 23.660 -0.209 -33.570 1.00 95.81 180 PRO A CA 1
ATOM 1342 C C . PRO A 1 180 ? 23.084 -1.088 -32.449 1.00 95.81 180 PRO A C 1
ATOM 1344 O O . PRO A 1 180 ? 21.929 -0.936 -32.035 1.00 95.81 180 PRO A O 1
ATOM 1347 N N . ALA A 1 181 ? 23.925 -1.956 -31.881 1.00 95.81 181 ALA A N 1
ATOM 1348 C CA . ALA A 1 181 ? 23.595 -2.680 -30.656 1.00 95.81 181 ALA A CA 1
ATOM 1349 C C . ALA A 1 181 ? 23.203 -1.707 -29.526 1.00 95.81 181 ALA A C 1
ATOM 1351 O O . ALA A 1 181 ? 23.772 -0.624 -29.378 1.00 95.81 181 ALA A O 1
ATOM 1352 N N . GLY A 1 182 ? 22.207 -2.087 -28.727 1.00 95.50 182 GLY A N 1
ATOM 1353 C CA . GLY A 1 182 ? 21.627 -1.238 -27.688 1.00 95.50 182 GLY A CA 1
ATOM 1354 C C . GLY A 1 182 ? 20.543 -0.274 -28.183 1.00 95.50 182 GLY A C 1
ATOM 1355 O O . GLY A 1 182 ? 19.908 0.381 -27.349 1.00 95.50 182 GLY A O 1
ATOM 1356 N N . ALA A 1 183 ? 20.272 -0.195 -29.492 1.00 96.56 183 ALA A N 1
ATOM 1357 C CA . ALA A 1 183 ? 19.127 0.552 -30.008 1.00 96.56 183 ALA A CA 1
ATOM 1358 C C . ALA A 1 183 ? 17.796 -0.005 -29.444 1.00 96.56 183 ALA A C 1
ATOM 1360 O O . ALA A 1 183 ? 17.663 -1.225 -29.286 1.00 96.56 183 ALA A O 1
ATOM 1361 N N . PRO A 1 184 ? 16.809 0.854 -29.113 1.00 97.25 184 PRO A N 1
ATOM 1362 C CA . PRO A 1 184 ? 15.476 0.404 -28.712 1.00 97.25 184 PRO A CA 1
ATOM 1363 C C . PRO A 1 184 ? 14.821 -0.456 -29.798 1.00 97.25 184 PRO A C 1
ATOM 1365 O O . PRO A 1 184 ? 14.939 -0.153 -30.986 1.00 97.25 184 PRO A O 1
ATOM 1368 N N . MET A 1 185 ? 14.102 -1.504 -29.392 1.00 97.88 185 MET A N 1
ATOM 1369 C CA . MET A 1 185 ? 13.380 -2.361 -30.336 1.00 97.88 185 MET A CA 1
ATOM 1370 C C . MET A 1 185 ? 12.306 -1.573 -31.096 1.00 97.88 185 MET A C 1
ATOM 1372 O O . MET A 1 185 ? 11.574 -0.774 -30.500 1.00 97.88 185 MET A O 1
ATOM 1376 N N . ARG A 1 186 ? 12.206 -1.804 -32.410 1.00 96.50 186 ARG A N 1
ATOM 1377 C CA . ARG A 1 186 ? 11.232 -1.136 -33.285 1.00 96.50 186 ARG A CA 1
ATOM 1378 C C . ARG A 1 186 ? 9.805 -1.597 -32.993 1.00 96.50 186 ARG A C 1
ATOM 1380 O O . ARG A 1 186 ? 9.584 -2.726 -32.565 1.00 96.50 186 ARG A O 1
ATOM 1387 N N . LEU A 1 187 ? 8.838 -0.716 -33.234 1.00 95.56 187 LEU A N 1
ATOM 1388 C CA . LEU A 1 187 ? 7.396 -0.995 -33.125 1.00 95.56 187 LEU A CA 1
ATOM 1389 C C . LEU A 1 187 ? 6.625 -0.642 -34.404 1.00 95.56 187 LEU A C 1
ATOM 1391 O O . LEU A 1 187 ? 5.399 -0.758 -34.459 1.00 95.56 187 LEU A O 1
ATOM 1395 N N . ASP A 1 188 ? 7.346 -0.230 -35.439 1.00 92.50 188 ASP A N 1
ATOM 1396 C CA . ASP A 1 188 ? 6.836 0.027 -36.780 1.00 92.50 188 ASP A CA 1
ATOM 1397 C C . ASP A 1 188 ? 7.204 -1.075 -37.787 1.00 92.50 188 ASP A C 1
ATOM 1399 O O . ASP A 1 188 ? 6.758 -1.020 -38.929 1.00 92.50 188 ASP A O 1
ATOM 1403 N N . HIS A 1 189 ? 7.950 -2.098 -37.356 1.00 92.44 189 HIS A N 1
ATOM 1404 C CA . HIS A 1 189 ? 8.328 -3.246 -38.177 1.00 92.44 189 HIS A CA 1
ATOM 1405 C C . HIS A 1 189 ? 7.906 -4.557 -37.489 1.00 92.44 189 HIS A C 1
ATOM 1407 O O . HIS A 1 189 ? 8.544 -4.948 -36.518 1.00 92.44 189 HIS A O 1
ATOM 1413 N N . PRO A 1 190 ? 6.865 -5.270 -37.952 1.00 91.69 190 PRO A N 1
ATOM 1414 C CA . PRO A 1 190 ? 6.350 -6.451 -37.249 1.00 91.69 190 PRO A CA 1
ATOM 1415 C C . PRO A 1 190 ? 7.342 -7.623 -37.200 1.00 91.69 190 PRO A C 1
ATOM 1417 O O . PRO A 1 190 ? 7.396 -8.335 -36.202 1.00 91.69 190 PRO A O 1
ATOM 1420 N N . GLU A 1 191 ? 8.143 -7.807 -38.252 1.00 93.81 191 GLU A N 1
ATOM 1421 C CA . GLU A 1 191 ? 9.081 -8.937 -38.365 1.00 93.81 191 GLU A CA 1
ATOM 1422 C C . GLU A 1 191 ? 10.421 -8.697 -37.652 1.00 93.81 191 GLU A C 1
ATOM 1424 O O . GLU A 1 191 ? 10.985 -9.607 -37.049 1.00 93.81 191 GLU A O 1
ATOM 1429 N N . LEU A 1 192 ? 10.922 -7.458 -37.692 1.00 95.38 192 LEU A N 1
ATOM 1430 C CA . LEU A 1 192 ? 12.238 -7.082 -37.164 1.00 95.38 192 LEU A CA 1
ATOM 1431 C C . LEU A 1 192 ? 12.149 -6.292 -35.852 1.00 95.38 192 LEU A C 1
ATOM 1433 O O . LEU A 1 192 ? 13.164 -6.032 -35.209 1.00 95.38 192 LEU A O 1
ATOM 1437 N N . GLY A 1 193 ? 10.947 -5.888 -35.449 1.00 95.56 193 GLY A N 1
ATOM 1438 C CA . GLY A 1 193 ? 10.671 -5.161 -34.216 1.00 95.56 193 GLY A CA 1
ATOM 1439 C C . GLY A 1 193 ? 10.514 -6.058 -32.996 1.00 95.56 193 GLY A C 1
ATOM 1440 O O . GLY A 1 193 ? 10.868 -7.238 -33.006 1.00 95.56 193 GLY A O 1
ATOM 1441 N N . LEU A 1 194 ? 9.963 -5.471 -31.932 1.00 97.38 194 LEU A N 1
ATOM 1442 C CA . LEU A 1 194 ? 9.589 -6.185 -30.717 1.00 97.38 194 LEU A CA 1
ATOM 1443 C C . LEU A 1 194 ? 8.551 -7.256 -31.063 1.00 97.38 194 LEU A C 1
ATOM 1445 O O . LEU A 1 194 ? 7.450 -6.923 -31.516 1.00 97.38 194 LEU A O 1
ATOM 1449 N N . ASN A 1 195 ? 8.886 -8.517 -30.817 1.00 96.19 195 ASN A N 1
ATOM 1450 C CA . ASN A 1 195 ? 8.021 -9.656 -31.108 1.00 96.19 195 ASN A CA 1
ATOM 1451 C C . ASN A 1 195 ? 7.662 -10.453 -29.838 1.00 96.19 195 ASN A C 1
ATOM 1453 O O . ASN A 1 195 ? 7.990 -10.075 -28.709 1.00 96.19 195 ASN A O 1
ATOM 1457 N N . GLU A 1 196 ? 6.939 -11.560 -30.018 1.00 96.62 196 GLU A N 1
ATOM 1458 C CA . GLU A 1 196 ? 6.505 -12.418 -28.911 1.00 96.62 196 GLU A CA 1
ATOM 1459 C C . GLU A 1 196 ? 7.680 -13.012 -28.123 1.00 96.62 196 GLU A C 1
ATOM 1461 O O . GLU A 1 196 ? 7.633 -13.055 -26.892 1.00 96.62 196 GLU A O 1
ATOM 1466 N N . GLN A 1 197 ? 8.739 -13.453 -28.810 1.00 96.56 197 GLN A N 1
ATOM 1467 C CA . GLN A 1 197 ? 9.903 -14.080 -28.179 1.00 96.56 197 GLN A CA 1
ATOM 1468 C C . GLN A 1 197 ? 10.654 -13.079 -27.299 1.00 96.56 197 GLN A C 1
ATOM 1470 O O . GLN A 1 197 ? 11.014 -13.412 -26.168 1.00 96.56 197 GLN A O 1
ATOM 1475 N N . ASP A 1 198 ? 10.805 -11.836 -27.764 1.00 97.69 198 ASP A N 1
ATOM 1476 C CA . ASP A 1 198 ? 11.404 -10.758 -26.974 1.00 97.69 198 ASP A CA 1
ATOM 1477 C C . ASP A 1 198 ? 10.595 -10.491 -25.695 1.00 97.69 198 ASP A C 1
ATOM 1479 O O . ASP A 1 198 ? 11.153 -10.358 -24.605 1.00 97.69 198 ASP A O 1
ATOM 1483 N N . LEU A 1 199 ? 9.261 -10.453 -25.795 1.00 98.06 199 LEU A N 1
ATOM 1484 C CA . LEU A 1 199 ? 8.383 -10.248 -24.640 1.00 98.06 199 LEU A CA 1
ATOM 1485 C C . LEU A 1 199 ? 8.468 -11.402 -23.633 1.00 98.06 199 LEU A C 1
ATOM 1487 O O . LEU A 1 199 ? 8.499 -11.154 -22.425 1.00 98.06 199 LEU A O 1
ATOM 1491 N N . VAL A 1 200 ? 8.553 -12.650 -24.100 1.00 97.44 200 VAL A N 1
ATOM 1492 C CA . VAL A 1 200 ? 8.764 -13.818 -23.229 1.00 97.44 200 VAL A CA 1
ATOM 1493 C C . VAL A 1 200 ? 10.137 -13.755 -22.553 1.00 97.44 200 VAL A C 1
ATOM 1495 O O . VAL A 1 200 ? 10.232 -13.960 -21.340 1.00 97.44 200 VAL A O 1
ATOM 1498 N N . ALA A 1 201 ? 11.193 -13.393 -23.286 1.00 96.69 201 ALA A N 1
ATOM 1499 C CA . ALA A 1 201 ? 12.525 -13.195 -22.719 1.00 96.69 201 ALA A CA 1
ATOM 1500 C C . ALA A 1 201 ? 12.534 -12.083 -21.653 1.00 96.69 201 ALA A C 1
ATOM 1502 O O . ALA A 1 201 ? 13.120 -12.249 -20.581 1.00 96.69 201 ALA A O 1
ATOM 1503 N N . LEU A 1 202 ? 11.810 -10.983 -21.886 1.00 97.12 202 LEU A N 1
ATOM 1504 C CA . LEU A 1 202 ? 11.644 -9.892 -20.923 1.00 97.12 202 LEU A CA 1
ATOM 1505 C C . LEU A 1 202 ? 10.880 -10.320 -19.664 1.00 97.12 202 LEU A C 1
ATOM 1507 O O . LEU A 1 202 ? 11.234 -9.884 -18.567 1.00 97.12 202 LEU A O 1
ATOM 1511 N N . LEU A 1 203 ? 9.857 -11.174 -19.781 1.00 96.31 203 LEU A N 1
ATOM 1512 C CA . LEU A 1 203 ? 9.164 -11.750 -18.622 1.00 96.31 203 LEU A CA 1
ATOM 1513 C C . LEU A 1 203 ? 10.109 -12.624 -17.788 1.00 96.31 203 LEU A C 1
ATOM 1515 O O . LEU A 1 203 ? 10.137 -12.490 -16.562 1.00 96.31 203 LEU A O 1
ATOM 1519 N N . THR A 1 204 ? 10.926 -13.452 -18.441 1.00 94.81 204 THR A N 1
ATOM 1520 C CA . THR A 1 204 ? 11.949 -14.284 -17.787 1.00 94.81 204 THR A CA 1
ATOM 1521 C C . THR A 1 204 ? 13.002 -13.427 -17.085 1.00 94.81 204 THR A C 1
ATOM 1523 O O . THR A 1 204 ? 13.282 -13.632 -15.903 1.00 94.81 204 THR A O 1
ATOM 1526 N N . LEU A 1 205 ? 13.521 -12.396 -17.756 1.00 94.31 205 LEU A N 1
ATOM 1527 C CA . LEU A 1 205 ? 14.466 -11.447 -17.161 1.00 94.31 205 LEU A CA 1
ATOM 1528 C C . LEU A 1 205 ? 13.844 -10.686 -15.984 1.00 94.31 205 LEU A C 1
ATOM 1530 O O . LEU A 1 205 ? 14.493 -10.420 -14.968 1.00 94.31 205 LEU A O 1
ATOM 1534 N N . ARG A 1 206 ? 12.557 -10.337 -16.087 1.00 93.25 206 ARG A N 1
ATOM 1535 C CA . ARG A 1 206 ? 11.838 -9.696 -14.989 1.00 93.25 206 ARG A CA 1
ATOM 1536 C C . ARG A 1 206 ? 11.685 -10.628 -13.793 1.00 93.25 206 ARG A C 1
ATOM 1538 O O . ARG A 1 206 ? 11.732 -10.134 -12.669 1.00 93.25 206 ARG A O 1
ATOM 1545 N N . ALA A 1 207 ? 11.507 -11.928 -14.013 1.00 91.50 207 ALA A N 1
ATOM 1546 C CA . ALA A 1 207 ? 11.401 -12.927 -12.952 1.00 91.50 207 ALA A CA 1
ATOM 1547 C C . ALA A 1 207 ? 12.708 -13.084 -12.155 1.00 91.50 207 ALA A C 1
ATOM 1549 O O . ALA A 1 207 ? 12.661 -13.300 -10.943 1.00 91.50 207 ALA A O 1
ATOM 1550 N N . SER A 1 208 ? 13.862 -12.905 -12.806 1.00 89.44 208 SER A N 1
ATOM 1551 C CA . SER A 1 208 ? 15.180 -12.954 -12.159 1.00 89.44 208 SER A CA 1
ATOM 1552 C C . SER A 1 208 ? 15.656 -11.610 -11.595 1.00 89.44 208 SER A C 1
ATOM 1554 O O . SER A 1 208 ? 16.581 -11.584 -10.791 1.00 89.44 208 SER A O 1
ATOM 1556 N N . THR A 1 209 ? 15.020 -10.486 -11.954 1.00 88.81 209 THR A N 1
ATOM 1557 C CA . THR A 1 209 ? 15.470 -9.146 -11.535 1.00 88.81 209 THR A CA 1
ATOM 1558 C C . THR A 1 209 ? 14.558 -8.512 -10.487 1.00 88.81 209 THR A C 1
ATOM 1560 O O . THR A 1 209 ? 13.492 -7.963 -10.799 1.00 88.81 209 THR A O 1
ATOM 1563 N N . ASN A 1 210 ? 15.004 -8.470 -9.228 1.00 87.12 210 ASN A N 1
ATOM 1564 C CA . ASN A 1 210 ? 14.301 -7.745 -8.167 1.00 87.12 210 ASN A CA 1
ATOM 1565 C C . ASN A 1 210 ? 14.963 -6.391 -7.890 1.00 87.12 210 ASN A C 1
ATOM 1567 O O . ASN A 1 210 ? 15.805 -6.276 -7.004 1.00 87.12 210 ASN A O 1
ATOM 1571 N N . LEU A 1 211 ? 14.499 -5.340 -8.577 1.00 82.44 211 LEU A N 1
ATOM 1572 C CA . LEU A 1 211 ? 15.035 -3.976 -8.433 1.00 82.44 211 LEU A CA 1
ATOM 1573 C C . LEU A 1 211 ? 15.071 -3.467 -6.981 1.00 82.44 211 LEU A C 1
ATOM 1575 O O . LEU A 1 211 ? 15.937 -2.673 -6.628 1.00 82.44 211 LEU A O 1
ATOM 1579 N N . ARG A 1 212 ? 14.145 -3.909 -6.116 1.00 80.88 212 ARG A N 1
ATOM 1580 C CA . ARG A 1 212 ? 14.146 -3.495 -4.704 1.00 80.88 212 ARG A CA 1
ATOM 1581 C C . ARG A 1 212 ? 15.229 -4.199 -3.905 1.00 80.88 212 ARG A C 1
ATOM 1583 O O . ARG A 1 212 ? 15.877 -3.537 -3.101 1.00 80.88 212 ARG A O 1
ATOM 1590 N N . THR A 1 213 ? 15.389 -5.505 -4.105 1.00 82.25 213 THR A N 1
ATOM 1591 C CA . THR A 1 213 ? 16.461 -6.277 -3.469 1.00 82.25 213 THR A CA 1
ATOM 1592 C C . THR A 1 213 ? 17.813 -5.785 -3.961 1.00 82.25 213 THR A C 1
ATOM 1594 O O . THR A 1 213 ? 18.658 -5.479 -3.133 1.00 82.25 213 THR A O 1
ATOM 1597 N N . ARG A 1 214 ? 17.968 -5.563 -5.272 1.00 84.94 214 ARG A N 1
ATOM 1598 C CA . ARG A 1 214 ? 19.177 -4.978 -5.860 1.00 84.94 214 ARG A CA 1
ATOM 1599 C C . ARG A 1 214 ? 19.542 -3.642 -5.220 1.00 84.94 214 ARG A C 1
ATOM 1601 O O . ARG A 1 214 ? 20.599 -3.525 -4.617 1.00 84.94 214 ARG A O 1
ATOM 1608 N N . ALA A 1 215 ? 18.616 -2.682 -5.215 1.00 82.06 215 ALA A N 1
ATOM 1609 C CA . ALA A 1 215 ? 18.854 -1.377 -4.597 1.00 82.06 215 ALA A CA 1
ATOM 1610 C C . ALA A 1 215 ? 19.089 -1.460 -3.074 1.00 82.06 215 ALA A C 1
ATOM 1612 O O . ALA A 1 215 ? 19.739 -0.596 -2.487 1.00 82.06 215 ALA A O 1
ATOM 1613 N N . ALA A 1 216 ? 18.519 -2.457 -2.386 1.00 80.00 216 ALA A N 1
ATOM 1614 C CA . ALA A 1 216 ? 18.788 -2.688 -0.968 1.00 80.00 216 ALA A CA 1
ATOM 1615 C C . ALA A 1 216 ? 20.194 -3.259 -0.741 1.00 80.00 216 ALA A C 1
ATOM 1617 O O . ALA A 1 216 ? 20.881 -2.775 0.156 1.00 80.00 216 ALA A O 1
ATOM 1618 N N . ASN A 1 217 ? 20.617 -4.212 -1.571 1.00 86.75 217 ASN A N 1
ATOM 1619 C CA . ASN A 1 217 ? 21.953 -4.798 -1.572 1.00 86.75 217 ASN A CA 1
ATOM 1620 C C . ASN A 1 217 ? 23.009 -3.730 -1.887 1.00 86.75 217 ASN A C 1
ATOM 1622 O O . ASN A 1 217 ? 23.958 -3.577 -1.128 1.00 86.75 217 ASN A O 1
ATOM 1626 N N . GLU A 1 218 ? 22.789 -2.910 -2.918 1.00 87.94 218 GLU A N 1
ATOM 1627 C CA . GLU A 1 218 ? 23.652 -1.773 -3.269 1.00 87.94 218 GLU A CA 1
ATOM 1628 C C . GLU A 1 218 ? 23.795 -0.790 -2.098 1.00 87.94 218 GLU A C 1
ATOM 1630 O O . GLU A 1 218 ? 24.906 -0.423 -1.728 1.00 87.94 218 GLU A O 1
ATOM 1635 N N . ARG A 1 219 ? 22.689 -0.409 -1.439 1.00 86.12 219 ARG A N 1
ATOM 1636 C CA . ARG A 1 219 ? 22.742 0.456 -0.244 1.00 86.12 219 ARG A CA 1
ATOM 1637 C C . ARG A 1 219 ? 23.428 -0.207 0.948 1.00 86.12 219 ARG A C 1
ATOM 1639 O O . ARG A 1 219 ? 24.050 0.489 1.747 1.00 86.12 219 ARG A O 1
ATOM 1646 N N . ALA A 1 220 ? 23.261 -1.515 1.134 1.00 84.31 220 ALA A N 1
ATOM 1647 C CA . ALA A 1 220 ? 23.931 -2.248 2.203 1.00 84.31 220 ALA A CA 1
ATOM 1648 C C . ALA A 1 220 ? 25.448 -2.249 1.979 1.00 84.31 220 ALA A C 1
ATOM 1650 O O . ALA A 1 220 ? 26.180 -1.863 2.887 1.00 84.31 220 ALA A O 1
ATOM 1651 N N . MET A 1 221 ? 25.886 -2.561 0.758 1.00 93.12 221 MET A N 1
ATOM 1652 C CA . MET A 1 221 ? 27.291 -2.505 0.353 1.00 93.12 221 MET A CA 1
ATOM 1653 C C . MET A 1 221 ? 27.867 -1.095 0.463 1.00 93.12 221 MET A C 1
ATOM 1655 O O . MET A 1 221 ? 28.941 -0.936 1.028 1.00 93.12 221 MET A O 1
ATOM 1659 N N . ALA A 1 222 ? 27.145 -0.067 0.007 1.00 89.50 222 ALA A N 1
ATOM 1660 C CA . ALA A 1 222 ? 27.593 1.321 0.112 1.00 89.50 222 ALA A CA 1
ATOM 1661 C C . ALA A 1 222 ? 27.776 1.760 1.574 1.00 89.50 222 ALA A C 1
ATOM 1663 O O . ALA A 1 222 ? 28.804 2.325 1.926 1.00 89.50 222 ALA A O 1
ATOM 1664 N N . ARG A 1 223 ? 26.819 1.442 2.460 1.00 89.06 223 ARG A N 1
ATOM 1665 C CA . ARG A 1 223 ? 26.943 1.752 3.898 1.00 89.06 223 ARG A CA 1
ATOM 1666 C C . ARG A 1 223 ? 28.082 0.995 4.565 1.00 89.06 223 ARG A C 1
ATOM 1668 O O . ARG A 1 223 ? 28.723 1.549 5.452 1.00 89.06 223 ARG A O 1
ATOM 1675 N N . TRP A 1 224 ? 28.298 -0.257 4.172 1.00 94.25 224 TRP A N 1
ATOM 1676 C CA . TRP A 1 224 ? 29.429 -1.037 4.651 1.00 94.25 224 TRP A CA 1
ATOM 1677 C C . TRP A 1 224 ? 30.745 -0.409 4.185 1.00 94.25 224 TRP A C 1
ATOM 1679 O O . TRP A 1 224 ? 31.574 -0.095 5.027 1.00 94.25 224 TRP A O 1
ATOM 1689 N N . ALA A 1 225 ? 30.891 -0.094 2.896 1.00 92.81 225 ALA A N 1
ATOM 1690 C CA . ALA A 1 225 ? 32.071 0.581 2.356 1.00 92.81 225 ALA A CA 1
ATOM 1691 C C . ALA A 1 225 ? 32.345 1.931 3.052 1.00 92.81 225 ALA A C 1
ATOM 1693 O O . ALA A 1 225 ? 33.476 2.204 3.448 1.00 92.81 225 ALA A O 1
ATOM 1694 N N . ASP A 1 226 ? 31.308 2.738 3.299 1.00 91.38 226 ASP A N 1
ATOM 1695 C CA . ASP A 1 226 ? 31.425 3.993 4.054 1.00 91.38 226 ASP A CA 1
ATOM 1696 C C . ASP A 1 226 ? 31.875 3.769 5.505 1.00 91.38 226 ASP A C 1
ATOM 1698 O O . ASP A 1 226 ? 32.649 4.562 6.050 1.00 91.38 226 ASP A O 1
ATOM 1702 N N . ALA A 1 227 ? 31.365 2.722 6.162 1.00 90.69 227 ALA A N 1
ATOM 1703 C CA . ALA A 1 227 ? 31.757 2.361 7.521 1.00 90.69 227 ALA A CA 1
ATOM 1704 C C . ALA A 1 227 ? 33.219 1.897 7.568 1.00 90.69 227 ALA A C 1
ATOM 1706 O O . ALA A 1 227 ? 33.968 2.368 8.421 1.00 90.69 227 ALA A O 1
ATOM 1707 N N . MET A 1 228 ? 33.637 1.074 6.604 1.00 94.62 228 MET A N 1
ATOM 1708 C CA . MET A 1 228 ? 35.020 0.629 6.436 1.00 94.62 228 MET A CA 1
ATOM 1709 C C . MET A 1 228 ? 35.963 1.817 6.226 1.00 94.62 228 MET A C 1
ATOM 1711 O O . MET A 1 228 ? 36.914 1.985 6.984 1.00 94.62 228 MET A O 1
ATOM 1715 N N . GLY A 1 229 ? 35.631 2.738 5.318 1.00 92.88 229 GLY A N 1
ATOM 1716 C CA . GLY A 1 229 ? 36.436 3.942 5.096 1.00 92.88 229 GLY A CA 1
ATOM 1717 C C . GLY A 1 229 ? 36.442 4.922 6.282 1.00 92.88 229 GLY A C 1
ATOM 1718 O O . GLY A 1 229 ? 37.353 5.741 6.422 1.00 92.88 229 GLY A O 1
ATOM 1719 N N . LYS A 1 230 ? 35.429 4.906 7.161 1.00 93.44 230 LYS A N 1
ATOM 1720 C CA . LYS A 1 230 ? 35.455 5.661 8.432 1.00 93.44 230 LYS A CA 1
ATOM 1721 C C . LYS A 1 230 ? 36.363 4.997 9.462 1.00 93.44 230 LYS A C 1
ATOM 1723 O O . LYS A 1 230 ? 37.090 5.709 10.152 1.00 93.44 230 LYS A O 1
ATOM 1728 N N . GLU A 1 231 ? 36.314 3.675 9.547 1.00 95.25 231 GLU A N 1
ATOM 1729 C CA . GLU A 1 231 ? 37.121 2.876 10.462 1.00 95.25 231 GLU A CA 1
ATOM 1730 C C . GLU A 1 231 ? 38.607 2.941 10.104 1.00 95.25 231 GLU A C 1
ATOM 1732 O O . GLU A 1 231 ? 39.418 3.240 10.972 1.00 95.25 231 GLU A O 1
ATOM 1737 N N . GLU A 1 232 ? 38.965 2.808 8.827 1.00 94.94 232 GLU A N 1
ATOM 1738 C CA . GLU A 1 232 ? 40.341 2.988 8.345 1.00 94.94 232 GLU A CA 1
ATOM 1739 C C . GLU A 1 232 ? 40.908 4.360 8.733 1.00 94.94 232 GLU A C 1
ATOM 1741 O O . GLU A 1 232 ? 42.006 4.463 9.283 1.00 94.94 232 GLU A O 1
ATOM 1746 N N . ARG A 1 233 ? 40.125 5.430 8.542 1.00 95.38 233 ARG A N 1
ATOM 1747 C CA . ARG A 1 233 ? 40.518 6.787 8.960 1.00 95.38 233 ARG A CA 1
ATOM 1748 C C . ARG A 1 233 ? 40.643 6.925 10.477 1.00 95.38 233 ARG A C 1
ATOM 1750 O O . ARG A 1 233 ? 41.509 7.657 10.952 1.00 95.38 233 ARG A O 1
ATOM 1757 N N . ALA A 1 234 ? 39.765 6.286 11.247 1.00 92.25 234 ALA A N 1
ATOM 1758 C CA . ALA A 1 234 ? 39.834 6.307 12.705 1.00 92.25 234 ALA A CA 1
ATOM 1759 C C . ALA A 1 234 ? 41.053 5.533 13.226 1.00 92.25 234 ALA A C 1
ATOM 1761 O O . ALA A 1 234 ? 41.732 6.014 14.130 1.00 92.25 234 ALA A O 1
ATOM 1762 N N . ALA A 1 235 ? 41.351 4.385 12.621 1.00 94.38 235 ALA A N 1
ATOM 1763 C CA . ALA A 1 235 ? 42.475 3.530 12.956 1.00 94.38 235 ALA A CA 1
ATOM 1764 C C . ALA A 1 235 ? 43.814 4.221 12.670 1.00 94.38 235 ALA A C 1
ATOM 1766 O O . ALA A 1 235 ? 44.658 4.308 13.560 1.00 94.38 235 ALA A O 1
ATOM 1767 N N . ALA A 1 236 ? 43.943 4.845 11.493 1.00 94.44 236 ALA A N 1
ATOM 1768 C CA . ALA A 1 236 ? 45.110 5.643 11.128 1.00 94.44 236 ALA A CA 1
ATOM 1769 C C . ALA A 1 236 ? 45.371 6.791 12.121 1.00 94.44 236 ALA A C 1
ATOM 1771 O O . ALA A 1 236 ? 46.502 6.976 12.562 1.00 94.44 236 ALA A O 1
ATOM 1772 N N . ARG A 1 237 ? 44.324 7.526 12.535 1.00 95.50 237 ARG A N 1
ATOM 1773 C CA . ARG A 1 237 ? 44.446 8.587 13.558 1.00 95.50 237 ARG A CA 1
ATOM 1774 C C . ARG A 1 237 ? 44.833 8.059 14.937 1.00 95.50 237 ARG A C 1
ATOM 1776 O O . ARG A 1 237 ? 45.458 8.779 15.702 1.00 95.50 237 ARG A O 1
ATOM 1783 N N . GLY A 1 238 ? 44.411 6.843 15.267 1.00 94.06 238 GLY A N 1
ATOM 1784 C CA . GLY A 1 238 ? 44.714 6.191 16.537 1.00 94.06 238 GLY A CA 1
ATOM 1785 C C . GLY A 1 238 ? 45.994 5.357 16.524 1.00 94.06 238 GLY A C 1
ATOM 1786 O O . GLY A 1 238 ? 46.234 4.668 17.509 1.00 94.06 238 GLY A O 1
ATOM 1787 N N . HIS A 1 239 ? 46.766 5.364 15.428 1.00 94.75 239 HIS A N 1
ATOM 1788 C CA . HIS A 1 239 ? 47.931 4.492 15.223 1.00 94.75 239 HIS A CA 1
ATOM 1789 C C . HIS A 1 239 ? 47.653 3.013 15.542 1.00 94.75 239 HIS A C 1
ATOM 1791 O O . HIS A 1 239 ? 48.497 2.310 16.094 1.00 94.75 239 HIS A O 1
ATOM 1797 N N . ARG A 1 240 ? 46.450 2.542 15.203 1.00 96.31 240 ARG A N 1
ATOM 1798 C CA . ARG A 1 240 ? 46.024 1.150 15.381 1.00 96.31 240 ARG A CA 1
ATOM 1799 C C . ARG A 1 240 ? 45.645 0.535 14.042 1.00 96.31 240 ARG A C 1
ATOM 1801 O O . ARG A 1 240 ? 45.337 1.254 13.092 1.00 96.31 240 ARG A O 1
ATOM 1808 N N . GLU A 1 241 ? 45.601 -0.789 13.986 1.00 90.06 241 GLU A N 1
ATOM 1809 C CA . GLU A 1 241 ? 45.047 -1.487 12.829 1.00 90.06 241 GLU A CA 1
ATOM 1810 C C . GLU A 1 241 ? 43.520 -1.296 12.741 1.00 90.06 241 GLU A C 1
ATOM 1812 O O . GLU A 1 241 ? 42.839 -1.199 13.776 1.00 90.06 241 GLU A O 1
ATOM 1817 N N . PRO A 1 242 ? 42.964 -1.188 11.520 1.00 92.12 242 PRO A N 1
ATOM 1818 C CA . PRO A 1 242 ? 41.527 -1.086 11.311 1.00 92.12 242 PRO A CA 1
ATOM 1819 C C . PRO A 1 242 ? 40.834 -2.410 11.627 1.00 92.12 242 PRO A C 1
ATOM 1821 O O . PRO A 1 242 ? 41.268 -3.478 11.201 1.00 92.12 242 PRO A O 1
ATOM 1824 N N . VAL A 1 243 ? 39.710 -2.339 12.339 1.00 92.75 243 VAL A N 1
ATOM 1825 C CA . VAL A 1 243 ? 38.889 -3.517 12.624 1.00 92.75 243 VAL A CA 1
ATOM 1826 C C . VAL A 1 243 ? 37.905 -3.708 11.476 1.00 92.75 243 VAL A C 1
ATOM 1828 O O . VAL A 1 243 ? 36.875 -3.039 11.395 1.00 92.75 243 VAL A O 1
ATOM 1831 N N . LEU A 1 244 ? 38.232 -4.622 10.564 1.00 87.06 244 LEU A N 1
ATOM 1832 C CA . LEU A 1 244 ? 37.426 -4.864 9.373 1.00 87.06 244 LEU A CA 1
ATOM 1833 C C . LEU A 1 244 ? 36.166 -5.668 9.722 1.00 87.06 244 LEU A C 1
ATOM 1835 O O . LEU A 1 244 ? 36.240 -6.816 10.158 1.00 87.06 244 LEU A O 1
ATOM 1839 N N . SER A 1 245 ? 34.994 -5.071 9.511 1.00 89.69 245 SER A N 1
ATOM 1840 C CA . SER A 1 245 ? 33.721 -5.788 9.639 1.00 89.69 245 SER A CA 1
ATOM 1841 C C . SER A 1 245 ? 33.444 -6.633 8.394 1.00 89.69 245 SER A C 1
ATOM 1843 O O . SER A 1 245 ? 33.740 -6.205 7.277 1.00 89.69 245 SER A O 1
ATOM 1845 N N . ALA A 1 246 ? 32.848 -7.816 8.564 1.00 93.12 246 ALA A N 1
ATOM 1846 C CA . ALA A 1 246 ? 32.447 -8.654 7.436 1.00 93.12 246 ALA A CA 1
ATOM 1847 C C . ALA A 1 246 ? 31.448 -7.916 6.517 1.00 93.12 246 ALA A C 1
ATOM 1849 O O . ALA A 1 246 ? 30.618 -7.147 7.020 1.00 93.12 246 ALA A O 1
ATOM 1850 N N . PRO A 1 247 ? 31.506 -8.131 5.188 1.00 92.50 247 PRO A N 1
ATOM 1851 C CA . PRO A 1 247 ? 30.531 -7.559 4.268 1.00 92.50 247 PRO A CA 1
ATOM 1852 C C . PRO A 1 247 ? 29.114 -8.038 4.614 1.00 92.50 247 PRO A C 1
ATOM 1854 O O . PRO A 1 247 ? 28.940 -9.148 5.125 1.00 92.50 247 PRO A O 1
ATOM 1857 N N . PRO A 1 248 ? 28.083 -7.217 4.350 1.00 92.06 248 PRO A N 1
ATOM 1858 C CA . PRO A 1 248 ? 26.712 -7.588 4.658 1.00 92.06 248 PRO A CA 1
ATOM 1859 C C . PRO A 1 248 ? 26.273 -8.774 3.796 1.00 92.06 248 PRO A C 1
ATOM 1861 O O . PRO A 1 248 ? 26.550 -8.819 2.597 1.00 92.06 248 PRO A O 1
ATOM 1864 N N . GLU A 1 249 ? 25.515 -9.697 4.384 1.00 92.88 249 GLU A N 1
ATOM 1865 C CA . GLU A 1 249 ? 24.845 -10.746 3.617 1.00 92.88 249 GLU A CA 1
ATOM 1866 C C . GLU A 1 249 ? 23.843 -10.119 2.638 1.00 92.88 249 GLU A C 1
ATOM 1868 O O . GLU A 1 249 ? 22.925 -9.387 3.027 1.00 92.88 249 GLU A O 1
ATOM 1873 N N . LEU A 1 250 ? 24.032 -10.386 1.344 1.00 90.62 250 LEU A N 1
ATOM 1874 C CA . LEU A 1 250 ? 23.175 -9.849 0.294 1.00 90.62 250 LEU A CA 1
ATOM 1875 C C . LEU A 1 250 ? 21.930 -10.715 0.129 1.00 90.62 250 LEU A C 1
ATOM 1877 O O . LEU A 1 250 ? 21.996 -11.941 0.064 1.00 90.62 250 LEU A O 1
ATOM 1881 N N . GLY A 1 251 ? 20.772 -10.069 0.010 1.00 85.56 251 GLY A N 1
ATOM 1882 C CA . GLY A 1 251 ? 19.528 -10.780 -0.247 1.00 85.56 251 GLY A CA 1
ATOM 1883 C C . GLY A 1 251 ? 19.519 -11.373 -1.655 1.00 85.56 251 GLY A C 1
ATOM 1884 O O . GLY A 1 251 ? 19.861 -10.685 -2.618 1.00 85.56 251 GLY A O 1
ATOM 1885 N N . VAL A 1 252 ? 19.062 -12.618 -1.795 1.00 86.06 252 VAL A N 1
ATOM 1886 C CA . VAL A 1 252 ? 18.888 -13.262 -3.105 1.00 86.06 252 VAL A CA 1
ATOM 1887 C C . VAL A 1 252 ? 17.855 -12.493 -3.934 1.00 86.06 252 VAL A C 1
ATOM 1889 O O . VAL A 1 252 ? 16.718 -12.269 -3.494 1.00 86.06 252 VAL A O 1
ATOM 1892 N N . GLU A 1 253 ? 18.230 -12.091 -5.151 1.00 85.31 253 GLU A N 1
ATOM 1893 C CA . GLU A 1 253 ? 17.301 -11.490 -6.105 1.00 85.31 253 GLU A CA 1
ATOM 1894 C C . GLU A 1 253 ? 16.314 -12.550 -6.600 1.00 85.31 253 GLU A C 1
ATOM 1896 O O . GLU A 1 253 ? 16.586 -13.333 -7.500 1.00 85.31 253 GLU A O 1
ATOM 1901 N N . SER A 1 254 ? 15.135 -12.574 -5.989 1.00 81.69 254 SER A N 1
ATOM 1902 C CA . SER A 1 254 ? 13.995 -13.336 -6.486 1.00 81.69 254 SER A CA 1
ATOM 1903 C C . SER A 1 254 ? 12.760 -12.454 -6.503 1.00 81.69 254 SER A C 1
ATOM 1905 O O . SER A 1 254 ? 12.557 -11.586 -5.640 1.00 81.69 254 SER A O 1
ATOM 1907 N N . VAL A 1 255 ? 11.933 -12.637 -7.524 1.00 85.69 255 VAL A N 1
ATOM 1908 C CA . VAL A 1 255 ? 10.741 -11.829 -7.736 1.00 85.69 255 VAL A CA 1
ATOM 1909 C C . VAL A 1 255 ? 9.505 -12.665 -7.449 1.00 85.69 255 VAL A C 1
ATOM 1911 O O . VAL A 1 255 ? 9.360 -13.790 -7.909 1.00 85.69 255 VAL A O 1
ATOM 1914 N N . LYS A 1 256 ? 8.571 -12.103 -6.677 1.00 87.31 256 LYS A N 1
ATOM 1915 C CA . LYS A 1 256 ? 7.270 -12.745 -6.460 1.00 87.31 256 LYS A CA 1
ATOM 1916 C C . LYS A 1 256 ? 6.447 -12.676 -7.752 1.00 87.31 256 LYS A C 1
ATOM 1918 O O . LYS A 1 256 ? 6.471 -11.612 -8.378 1.00 87.31 256 LYS A O 1
ATOM 1923 N N . PRO A 1 257 ? 5.619 -13.688 -8.075 1.00 89.50 257 PRO A N 1
ATOM 1924 C CA . PRO A 1 257 ? 4.775 -13.686 -9.276 1.00 89.50 257 PRO A CA 1
ATOM 1925 C C . PRO A 1 257 ? 3.998 -12.376 -9.478 1.00 89.50 257 PRO A C 1
ATOM 1927 O O . PRO A 1 257 ? 3.965 -11.821 -10.566 1.00 89.50 257 PRO A O 1
ATOM 1930 N N . ARG A 1 258 ? 3.510 -11.763 -8.391 1.00 87.50 258 ARG A N 1
ATOM 1931 C CA . ARG A 1 258 ? 2.801 -10.471 -8.419 1.00 87.50 258 ARG A CA 1
ATOM 1932 C C . ARG A 1 258 ? 3.555 -9.328 -9.088 1.00 87.50 258 ARG A C 1
ATOM 1934 O O . ARG A 1 258 ? 2.945 -8.422 -9.650 1.00 87.50 258 ARG A O 1
ATOM 1941 N N . THR A 1 259 ? 4.870 -9.309 -8.956 1.00 90.69 259 THR A N 1
ATOM 1942 C CA . THR A 1 259 ? 5.703 -8.275 -9.565 1.00 90.69 259 THR A CA 1
ATOM 1943 C C . THR A 1 259 ? 5.863 -8.526 -11.067 1.00 90.69 259 THR A C 1
ATOM 1945 O O . THR A 1 259 ? 5.895 -7.560 -11.826 1.00 90.69 259 THR A O 1
ATOM 1948 N N . ILE A 1 260 ? 5.893 -9.793 -11.494 1.00 93.69 260 ILE A N 1
ATOM 1949 C CA . ILE A 1 260 ? 5.876 -10.191 -12.909 1.00 93.69 260 ILE A CA 1
ATOM 1950 C C . ILE A 1 260 ? 4.515 -9.836 -13.516 1.00 93.69 260 ILE A C 1
ATOM 1952 O O . ILE A 1 260 ? 4.472 -9.158 -14.533 1.00 93.69 260 ILE A O 1
ATOM 1956 N N . GLU A 1 261 ? 3.408 -10.164 -12.839 1.00 93.44 261 GLU A N 1
ATOM 1957 C CA . GLU A 1 261 ? 2.054 -9.752 -13.246 1.00 93.44 261 GLU A CA 1
ATOM 1958 C C . GLU A 1 261 ? 1.935 -8.232 -13.399 1.00 93.44 261 GLU A C 1
ATOM 1960 O O . GLU A 1 261 ? 1.347 -7.743 -14.359 1.00 93.44 261 GLU A O 1
ATOM 1965 N N . ALA A 1 262 ? 2.481 -7.462 -12.451 1.00 92.31 262 ALA A N 1
ATOM 1966 C CA . ALA A 1 262 ? 2.435 -6.003 -12.505 1.00 92.31 262 ALA A CA 1
ATOM 1967 C C . ALA A 1 262 ? 3.238 -5.439 -13.687 1.00 92.31 262 ALA A C 1
ATOM 1969 O O . ALA A 1 262 ? 2.789 -4.481 -14.318 1.00 92.31 262 ALA A O 1
ATOM 1970 N N . PHE A 1 263 ? 4.394 -6.037 -13.989 1.00 95.75 263 PHE A N 1
ATOM 1971 C CA . PHE A 1 263 ? 5.185 -5.703 -15.169 1.00 95.75 263 PHE A CA 1
ATOM 1972 C C . PHE A 1 263 ? 4.431 -6.055 -16.455 1.00 95.75 263 PHE A C 1
ATOM 1974 O O . PHE A 1 263 ? 4.196 -5.168 -17.271 1.00 95.75 263 PHE A O 1
ATOM 1981 N N . ALA A 1 264 ? 3.950 -7.294 -16.578 1.00 96.50 264 ALA A N 1
ATOM 1982 C CA . ALA A 1 264 ? 3.157 -7.763 -17.709 1.00 96.50 264 ALA A CA 1
ATOM 1983 C C . ALA A 1 264 ? 1.943 -6.860 -17.969 1.00 96.50 264 ALA A C 1
ATOM 1985 O O . ALA A 1 264 ? 1.733 -6.401 -19.086 1.00 96.50 264 ALA A O 1
ATOM 1986 N N . GLN A 1 265 ? 1.191 -6.509 -16.923 1.00 95.12 265 GLN A N 1
ATOM 1987 C CA . GLN A 1 265 ? 0.041 -5.613 -17.028 1.00 95.12 265 GLN A CA 1
ATOM 1988 C C . GLN A 1 265 ? 0.430 -4.209 -17.517 1.00 95.12 265 GLN A C 1
ATOM 1990 O O . GLN A 1 265 ? -0.325 -3.597 -18.274 1.00 95.12 265 GLN A O 1
ATOM 1995 N N . ALA A 1 266 ? 1.577 -3.680 -17.080 1.00 95.56 266 ALA A N 1
ATOM 1996 C CA . ALA A 1 266 ? 2.060 -2.372 -17.515 1.00 95.56 266 ALA A CA 1
ATOM 1997 C C . ALA A 1 266 ? 2.468 -2.382 -18.995 1.00 95.56 266 ALA A C 1
ATOM 1999 O O . ALA A 1 266 ? 2.050 -1.492 -19.736 1.00 95.56 266 ALA A O 1
ATOM 2000 N N . VAL A 1 267 ? 3.219 -3.403 -19.421 1.00 97.31 267 VAL A N 1
ATOM 2001 C CA . VAL A 1 267 ? 3.667 -3.585 -20.811 1.00 97.31 267 VAL A CA 1
ATOM 2002 C C . VAL A 1 267 ? 2.476 -3.834 -21.734 1.00 97.31 267 VAL A C 1
ATOM 2004 O O . VAL A 1 267 ? 2.282 -3.087 -22.690 1.00 97.31 267 VAL A O 1
ATOM 2007 N N . ARG A 1 268 ? 1.612 -4.797 -21.392 1.00 97.19 268 ARG A N 1
ATOM 2008 C CA . ARG A 1 268 ? 0.370 -5.086 -22.118 1.00 97.19 268 ARG A CA 1
ATOM 2009 C C . ARG A 1 268 ? -0.466 -3.830 -22.305 1.00 97.19 268 ARG A C 1
ATOM 2011 O O . ARG A 1 268 ? -0.883 -3.531 -23.414 1.00 97.19 268 ARG A O 1
ATOM 2018 N N . SER A 1 269 ? -0.696 -3.074 -21.232 1.00 95.06 269 SER A N 1
ATOM 2019 C CA . SER A 1 269 ? -1.501 -1.854 -21.303 1.00 95.06 269 SER A CA 1
ATOM 2020 C C . SER A 1 269 ? -0.850 -0.765 -22.159 1.00 95.06 269 SER A C 1
ATOM 2022 O O . SER A 1 269 ? -1.566 -0.029 -22.826 1.00 95.06 269 SER A O 1
ATOM 2024 N N . ALA A 1 270 ? 0.481 -0.643 -22.157 1.00 95.62 270 ALA A N 1
ATOM 2025 C CA . ALA A 1 270 ? 1.176 0.304 -23.025 1.00 95.62 270 ALA A CA 1
ATOM 2026 C C . ALA A 1 270 ? 1.027 -0.066 -24.507 1.00 95.62 270 ALA A C 1
ATOM 2028 O O . ALA A 1 270 ? 0.713 0.801 -25.317 1.00 95.62 270 ALA A O 1
ATOM 2029 N N . LEU A 1 271 ? 1.197 -1.347 -24.844 1.00 96.50 271 LEU A N 1
ATOM 2030 C CA . LEU A 1 271 ? 1.079 -1.849 -26.214 1.00 96.50 271 LEU A CA 1
ATOM 2031 C C . LEU A 1 271 ? -0.370 -1.829 -26.716 1.00 96.50 271 LEU A C 1
ATOM 2033 O O . LEU A 1 271 ? -0.625 -1.458 -27.856 1.00 96.50 271 LEU A O 1
ATOM 2037 N N . GLN A 1 272 ? -1.338 -2.207 -25.878 1.00 94.75 272 GLN A N 1
ATOM 2038 C CA . GLN A 1 272 ? -2.765 -2.165 -26.214 1.00 94.75 272 GLN A CA 1
ATOM 2039 C C . GLN A 1 272 ? -3.247 -0.745 -26.461 1.00 94.75 272 GLN A C 1
ATOM 2041 O O . GLN A 1 272 ? -3.864 -0.493 -27.493 1.00 94.75 272 GLN A O 1
ATOM 2046 N N . ASP A 1 273 ? -2.915 0.189 -25.572 1.00 91.56 273 ASP A N 1
ATOM 2047 C CA . ASP A 1 273 ? -3.312 1.581 -25.754 1.00 91.56 273 ASP A CA 1
ATOM 2048 C C . ASP A 1 273 ? -2.549 2.203 -26.933 1.00 91.56 273 ASP A C 1
ATOM 2050 O O . ASP A 1 273 ? -3.127 2.966 -27.702 1.00 91.56 273 ASP A O 1
ATOM 2054 N N . GLY A 1 274 ? -1.274 1.845 -27.127 1.00 92.31 274 GLY A N 1
ATOM 2055 C CA . GLY A 1 274 ? -0.503 2.253 -28.299 1.00 92.31 274 GLY A CA 1
ATOM 2056 C C . GLY A 1 274 ? -1.168 1.805 -29.602 1.00 92.31 274 GLY A C 1
ATOM 2057 O O . GLY A 1 274 ? -1.336 2.606 -30.516 1.00 92.31 274 GLY A O 1
ATOM 2058 N N . HIS A 1 275 ? -1.610 0.552 -29.678 1.00 92.50 275 HIS A N 1
ATOM 2059 C CA . HIS A 1 275 ? -2.293 0.034 -30.860 1.00 92.50 275 HIS A CA 1
ATOM 2060 C C . HIS A 1 275 ? -3.677 0.676 -31.053 1.00 92.50 275 HIS A C 1
ATOM 2062 O O . HIS A 1 275 ? -3.988 1.151 -32.143 1.00 92.50 275 HIS A O 1
ATOM 2068 N N . LEU A 1 276 ? -4.473 0.784 -29.982 1.00 91.31 276 LEU A N 1
ATOM 2069 C CA . LEU A 1 276 ? -5.800 1.409 -29.997 1.00 91.31 276 LEU A CA 1
ATOM 2070 C C . LEU A 1 276 ? -5.752 2.865 -30.485 1.00 91.31 276 LEU A C 1
ATOM 2072 O O . LEU A 1 276 ? -6.610 3.295 -31.249 1.00 91.31 276 LEU A O 1
ATOM 2076 N N . HIS A 1 277 ? -4.732 3.618 -30.072 1.00 87.38 277 HIS A N 1
ATOM 2077 C CA . HIS A 1 277 ? -4.510 4.999 -30.501 1.00 87.38 277 HIS A CA 1
ATOM 2078 C C . HIS A 1 277 ? -3.699 5.116 -31.804 1.00 87.38 277 HIS A C 1
ATOM 2080 O O . H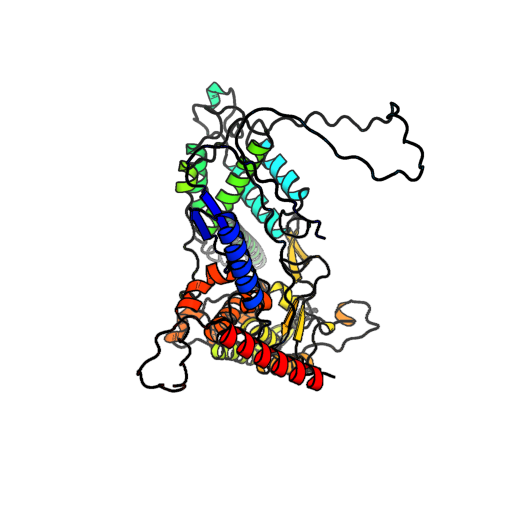IS A 1 277 ? -3.199 6.201 -32.109 1.00 87.38 277 HIS A O 1
ATOM 2086 N N . GLN A 1 278 ? -3.543 4.018 -32.556 1.00 88.75 278 GLN A N 1
ATOM 2087 C CA . GLN A 1 278 ? -2.811 3.954 -33.830 1.00 88.75 278 GLN A CA 1
ATOM 2088 C C . GLN A 1 278 ? -1.382 4.518 -33.744 1.00 88.75 278 GLN A C 1
ATOM 2090 O O . GLN A 1 278 ? -0.846 5.099 -34.691 1.00 88.75 278 GLN A O 1
ATOM 2095 N N . LYS A 1 279 ? -0.764 4.378 -32.569 1.00 86.81 279 LYS A N 1
ATOM 2096 C CA . LYS A 1 279 ? 0.627 4.745 -32.307 1.00 86.81 279 LYS A CA 1
ATOM 2097 C C . LYS A 1 279 ? 1.593 3.670 -32.793 1.00 86.81 279 LYS A C 1
ATOM 2099 O O . LYS A 1 279 ? 2.688 4.020 -33.208 1.00 86.81 279 LYS A O 1
ATOM 2104 N N . ILE A 1 280 ? 1.172 2.407 -32.791 1.00 91.69 280 ILE A N 1
ATOM 2105 C CA . ILE A 1 280 ? 1.933 1.273 -33.331 1.00 91.69 280 ILE A CA 1
ATOM 2106 C C . ILE A 1 280 ? 1.073 0.491 -34.326 1.00 91.69 280 ILE A C 1
ATOM 2108 O O . ILE A 1 280 ? -0.147 0.403 -34.160 1.00 91.69 280 ILE A O 1
ATOM 2112 N N . GLY A 1 281 ? 1.705 -0.065 -35.362 1.00 86.38 281 GLY A N 1
ATOM 2113 C CA . GLY A 1 281 ? 1.009 -0.725 -36.475 1.00 86.38 281 GLY A CA 1
ATOM 2114 C C . GLY A 1 281 ? 0.489 -2.131 -36.165 1.00 86.38 281 GLY A C 1
ATOM 2115 O O . GLY A 1 281 ? -0.379 -2.628 -36.874 1.00 86.38 281 GLY A O 1
ATOM 2116 N N . TYR A 1 282 ? 0.983 -2.765 -35.101 1.00 94.06 282 TYR A N 1
ATOM 2117 C CA . TYR A 1 282 ? 0.642 -4.140 -34.735 1.00 94.06 282 TYR A CA 1
ATOM 2118 C C . TYR A 1 282 ? 0.628 -4.331 -33.213 1.00 94.06 282 TYR A C 1
ATOM 2120 O O . TYR A 1 282 ? 1.072 -3.464 -32.460 1.00 94.06 282 TYR A O 1
ATOM 2128 N N . GLN A 1 283 ? 0.095 -5.467 -32.756 1.00 95.12 283 GLN A N 1
ATOM 2129 C CA . GLN A 1 283 ? 0.024 -5.829 -31.341 1.00 95.12 283 GLN A CA 1
ATOM 2130 C C . GLN A 1 283 ? 0.959 -7.012 -31.040 1.00 95.12 283 GLN A C 1
ATOM 2132 O O . GLN A 1 283 ? 0.567 -8.150 -31.295 1.00 95.12 283 GLN A O 1
ATOM 2137 N N . PRO A 1 284 ? 2.157 -6.786 -30.466 1.00 95.25 284 PRO A N 1
ATOM 2138 C CA . PRO A 1 284 ? 3.060 -7.884 -30.115 1.00 95.25 284 PRO A CA 1
ATOM 2139 C C . PRO A 1 284 ? 2.614 -8.658 -28.866 1.00 95.25 284 PRO A C 1
ATOM 2141 O O . PRO A 1 284 ? 3.112 -9.750 -28.608 1.00 95.25 284 PRO A O 1
ATOM 2144 N N . TRP A 1 285 ? 1.680 -8.124 -28.069 1.00 97.25 285 TRP A N 1
ATOM 2145 C CA . TRP A 1 285 ? 1.152 -8.837 -26.907 1.00 97.25 285 TRP A CA 1
ATOM 2146 C C . TRP A 1 285 ? 0.079 -9.856 -27.306 1.00 97.25 285 TRP A C 1
ATOM 2148 O O . TRP A 1 285 ? -1.101 -9.514 -27.429 1.00 97.25 285 TRP A O 1
ATOM 2158 N N . THR A 1 286 ? 0.474 -11.117 -27.461 1.00 96.00 286 THR A N 1
ATOM 2159 C CA . THR A 1 286 ? -0.417 -12.197 -27.911 1.00 96.00 286 THR A CA 1
ATOM 2160 C C . THR A 1 286 ? -0.799 -13.169 -26.792 1.00 96.00 286 THR A C 1
ATOM 2162 O O . THR A 1 286 ? -0.387 -13.031 -25.637 1.00 96.00 286 THR A O 1
ATOM 2165 N N . VAL A 1 287 ? -1.624 -14.170 -27.122 1.00 94.69 287 VAL A N 1
ATOM 2166 C CA . VAL A 1 287 ? -2.029 -15.231 -26.183 1.00 94.69 287 VAL A CA 1
ATOM 2167 C C . VAL A 1 287 ? -0.826 -16.062 -25.727 1.00 94.69 287 VAL A C 1
ATOM 2169 O O . VAL A 1 287 ? -0.794 -16.491 -24.574 1.00 94.69 287 VAL A O 1
ATOM 2172 N N . VAL A 1 288 ? 0.186 -16.231 -26.588 1.00 95.25 288 VAL A N 1
ATOM 2173 C CA . VAL A 1 288 ? 1.435 -16.926 -26.247 1.00 95.25 288 VAL A CA 1
ATOM 2174 C C . VAL A 1 288 ? 2.144 -16.183 -25.120 1.00 95.25 288 VAL A C 1
ATOM 2176 O O . VAL A 1 288 ? 2.375 -16.769 -24.063 1.00 95.25 288 VAL A O 1
ATOM 2179 N N . VAL A 1 289 ? 2.379 -14.877 -25.278 1.00 96.62 289 VAL A N 1
ATOM 2180 C CA . VAL A 1 289 ? 2.983 -14.031 -24.232 1.00 96.62 289 VAL A CA 1
ATOM 2181 C C . VAL A 1 289 ? 2.143 -14.054 -22.953 1.00 96.62 289 VAL A C 1
ATOM 2183 O O . VAL A 1 289 ? 2.676 -14.238 -21.859 1.00 96.62 289 VAL A O 1
ATOM 2186 N N . GLU A 1 290 ? 0.819 -13.925 -23.075 1.00 96.50 290 GLU A N 1
ATOM 2187 C CA . GLU A 1 290 ? -0.097 -13.937 -21.930 1.00 96.50 290 GLU A CA 1
ATOM 2188 C C . GLU A 1 290 ? -0.030 -15.253 -21.135 1.00 96.50 290 GLU A C 1
ATOM 2190 O O . GLU A 1 290 ? -0.110 -15.226 -19.906 1.00 96.50 290 GLU A O 1
ATOM 2195 N N . SER A 1 291 ? 0.147 -16.394 -21.811 1.00 95.12 291 SER A N 1
ATOM 2196 C CA . SER A 1 291 ? 0.267 -17.711 -21.170 1.00 95.12 291 SER A CA 1
ATOM 2197 C C . SER A 1 291 ? 1.547 -17.874 -20.342 1.00 95.12 291 SER A C 1
ATOM 2199 O O . SER A 1 291 ? 1.551 -18.626 -19.370 1.00 95.12 291 SER A O 1
ATOM 2201 N N . GLN A 1 292 ? 2.605 -17.127 -20.677 1.00 96.25 292 GLN A N 1
ATOM 2202 C CA . GLN A 1 292 ? 3.885 -17.141 -19.961 1.00 96.25 292 GLN A CA 1
ATOM 2203 C C . GLN A 1 292 ? 3.889 -16.229 -18.725 1.00 96.25 292 GLN A C 1
ATOM 2205 O O . GLN A 1 292 ? 4.835 -16.244 -17.933 1.00 96.25 292 GLN A O 1
ATOM 2210 N N . VAL A 1 293 ? 2.843 -15.418 -18.521 1.00 94.75 293 VAL A N 1
ATOM 2211 C CA . VAL A 1 293 ? 2.749 -14.551 -17.344 1.00 94.75 293 VAL A CA 1
ATOM 2212 C C . VAL A 1 293 ? 2.560 -15.414 -16.101 1.00 94.75 293 VAL A C 1
ATOM 2214 O O . VAL A 1 293 ? 1.478 -15.942 -15.842 1.00 94.75 293 VAL A O 1
ATOM 2217 N N . GLN A 1 294 ? 3.604 -15.503 -15.279 1.00 90.88 294 GLN A N 1
ATOM 2218 C CA . GLN A 1 294 ? 3.525 -16.149 -13.974 1.00 90.88 294 GLN A CA 1
ATOM 2219 C C . GLN A 1 294 ? 2.556 -15.390 -13.072 1.00 90.88 294 GLN A C 1
ATOM 2221 O O . GLN A 1 294 ? 2.839 -14.274 -12.627 1.00 90.88 294 GLN A O 1
ATOM 2226 N N . ARG A 1 295 ? 1.407 -16.007 -12.788 1.00 87.56 295 ARG A N 1
ATOM 2227 C CA . ARG A 1 295 ? 0.362 -15.405 -11.966 1.00 87.56 295 ARG A CA 1
ATOM 2228 C C . ARG A 1 295 ? 0.484 -15.807 -10.507 1.00 87.56 295 ARG A C 1
ATOM 2230 O O . ARG A 1 295 ? 0.797 -16.946 -10.172 1.00 87.56 295 ARG A O 1
ATOM 2237 N N . SER A 1 296 ? 0.217 -14.862 -9.614 1.00 78.69 296 SER A N 1
ATOM 2238 C CA . SER A 1 296 ? 0.126 -15.166 -8.193 1.00 78.69 296 SER A CA 1
ATOM 2239 C C . SER A 1 296 ? -1.104 -16.028 -7.964 1.00 78.69 296 SER A C 1
ATOM 2241 O O . SER A 1 296 ? -2.195 -15.665 -8.410 1.00 78.69 296 SER A O 1
ATOM 2243 N N . ALA A 1 297 ? -0.961 -17.102 -7.184 1.00 74.38 297 ALA A N 1
ATOM 2244 C CA . ALA A 1 297 ? -2.123 -17.779 -6.628 1.00 74.38 297 ALA A CA 1
ATOM 2245 C C . ALA A 1 297 ? -3.033 -16.732 -5.975 1.00 74.38 297 ALA A C 1
ATOM 2247 O O . ALA A 1 297 ? -2.574 -15.866 -5.213 1.00 74.38 297 ALA A O 1
ATOM 2248 N N . MET A 1 298 ? -4.317 -16.764 -6.329 1.00 66.44 298 MET A N 1
ATOM 2249 C CA . MET A 1 298 ? -5.258 -15.795 -5.803 1.00 66.44 298 MET A CA 1
ATOM 2250 C C . MET A 1 298 ? -5.319 -15.983 -4.287 1.00 66.44 298 MET A C 1
ATOM 2252 O O . MET A 1 298 ? -5.613 -17.079 -3.816 1.00 66.44 298 MET A O 1
ATOM 2256 N N . PRO A 1 299 ? -5.016 -14.947 -3.492 1.00 62.94 299 PRO A N 1
ATOM 2257 C CA . PRO A 1 299 ? -5.012 -15.124 -2.059 1.00 62.94 299 PRO A CA 1
ATOM 2258 C C . PRO A 1 299 ? -6.451 -15.288 -1.565 1.00 62.94 299 PRO A C 1
ATOM 2260 O O . PRO A 1 299 ? -7.207 -14.310 -1.581 1.00 62.94 299 PRO A O 1
ATOM 2263 N N . HIS A 1 300 ? -6.780 -16.484 -1.085 1.00 65.81 300 HIS A N 1
ATOM 2264 C CA . HIS A 1 300 ? -8.001 -16.772 -0.342 1.00 65.81 300 HIS A CA 1
ATOM 2265 C C . HIS A 1 300 ? -7.771 -16.424 1.133 1.00 65.81 300 HIS A C 1
ATOM 2267 O O . HIS A 1 300 ? -6.790 -16.850 1.732 1.00 65.81 300 HIS A O 1
ATOM 2273 N N . TYR A 1 301 ? -8.608 -15.568 1.725 1.00 70.19 301 TYR A N 1
ATOM 2274 C CA . TYR A 1 301 ? -8.412 -15.162 3.124 1.00 70.19 301 TYR A CA 1
ATOM 2275 C C . TYR A 1 301 ? -8.691 -16.288 4.126 1.00 70.19 301 TYR A C 1
ATOM 2277 O O . TYR A 1 301 ? -8.103 -16.248 5.197 1.00 70.19 301 TYR A O 1
ATOM 2285 N N . SER A 1 302 ? -9.446 -17.325 3.753 1.00 61.31 302 SER A N 1
ATOM 2286 C CA . SER A 1 302 ? -9.564 -18.551 4.559 1.00 61.31 302 SER A CA 1
ATOM 2287 C C . SER A 1 302 ? -8.247 -19.316 4.700 1.00 61.31 302 SER A C 1
ATOM 2289 O O . SER A 1 302 ? -8.076 -20.062 5.650 1.00 61.31 302 SER A O 1
ATOM 2291 N N . THR A 1 303 ? -7.301 -19.130 3.774 1.00 57.16 303 THR A N 1
ATOM 2292 C CA . THR A 1 303 ? -5.981 -19.777 3.821 1.00 57.16 303 THR A CA 1
ATOM 2293 C C . THR A 1 303 ? -4.910 -18.853 4.389 1.00 57.16 303 THR A C 1
ATOM 2295 O O . THR A 1 303 ? -3.721 -19.162 4.323 1.00 57.16 303 THR A O 1
ATOM 2298 N N . LYS A 1 304 ? -5.294 -17.663 4.863 1.00 66.50 304 LYS A N 1
ATOM 2299 C CA . LYS A 1 304 ? -4.363 -16.748 5.506 1.00 66.50 304 LYS A CA 1
ATOM 2300 C C . LYS A 1 304 ? -4.513 -16.876 6.994 1.00 66.50 304 LYS A C 1
ATOM 2302 O O . LYS A 1 304 ? -5.590 -16.711 7.544 1.00 66.50 304 LYS A O 1
ATOM 2307 N N . THR A 1 305 ? -3.371 -17.055 7.608 1.00 76.69 305 THR A N 1
ATOM 2308 C CA . THR A 1 305 ? -3.192 -16.963 9.029 1.00 76.69 305 THR A CA 1
ATOM 2309 C C . THR A 1 305 ? -3.405 -15.522 9.481 1.00 76.69 305 THR A C 1
ATOM 2311 O O . THR A 1 305 ? -2.596 -14.625 9.221 1.00 76.69 305 THR A O 1
ATOM 2314 N N . LEU A 1 306 ? -4.585 -15.273 10.032 1.00 90.19 306 LEU A N 1
ATOM 2315 C CA . LEU A 1 306 ? -5.022 -13.980 10.532 1.00 90.19 306 LEU A CA 1
ATOM 2316 C C . LEU A 1 306 ? -5.310 -14.137 12.023 1.00 90.19 306 LEU A C 1
ATOM 2318 O O . LEU A 1 306 ? -5.847 -15.176 12.394 1.00 90.19 306 LEU A O 1
ATOM 2322 N N . PRO A 1 307 ? -4.987 -13.131 12.849 1.00 92.56 307 PRO A N 1
ATOM 2323 C CA . PRO A 1 307 ? -5.368 -13.156 14.242 1.00 92.56 307 PRO A CA 1
ATOM 2324 C C . PRO A 1 307 ? -6.890 -13.086 14.343 1.00 92.56 307 PRO A C 1
ATOM 2326 O O . PRO A 1 307 ? -7.525 -12.345 13.581 1.00 92.56 307 PRO A O 1
ATOM 2329 N N . ASP A 1 308 ? -7.459 -13.826 15.282 1.00 91.94 308 ASP A N 1
ATOM 2330 C CA . ASP A 1 308 ? -8.840 -13.621 15.700 1.00 91.94 308 ASP A CA 1
ATOM 2331 C C . ASP A 1 308 ? -8.993 -12.332 16.536 1.00 91.94 308 ASP A C 1
ATOM 2333 O O . ASP A 1 308 ? -8.051 -11.551 16.731 1.00 91.94 308 ASP A O 1
ATOM 2337 N N . ARG A 1 309 ? -10.216 -12.074 17.008 1.00 92.88 309 ARG A N 1
ATOM 2338 C CA . ARG A 1 309 ? -10.536 -10.902 17.827 1.00 92.88 309 ARG A CA 1
ATOM 2339 C C . ARG A 1 309 ? -9.695 -10.819 19.103 1.00 92.88 309 ARG A C 1
ATOM 2341 O O . ARG A 1 309 ? -9.215 -9.731 19.427 1.00 92.88 309 ARG A O 1
ATOM 2348 N N . ASP A 1 310 ? -9.538 -11.923 19.817 1.00 94.38 310 ASP A N 1
ATOM 2349 C CA . ASP A 1 310 ? -8.869 -11.949 21.117 1.00 94.38 310 ASP A CA 1
ATOM 2350 C C . ASP A 1 310 ? -7.361 -11.802 20.930 1.00 94.38 310 ASP A C 1
ATOM 2352 O O . ASP A 1 310 ? -6.705 -11.038 21.638 1.00 94.38 310 ASP A O 1
ATOM 2356 N N . GLN A 1 311 ? -6.822 -12.415 19.880 1.00 95.50 311 GLN A N 1
ATOM 2357 C CA . GLN A 1 311 ? -5.441 -12.261 19.450 1.00 95.50 311 GLN A CA 1
ATOM 2358 C C . GLN A 1 311 ? -5.114 -10.818 19.028 1.00 95.50 311 GLN A C 1
ATOM 2360 O O . GLN A 1 311 ? -4.013 -10.337 19.299 1.00 95.50 311 GLN A O 1
ATOM 2365 N N . VAL A 1 312 ? -6.047 -10.073 18.416 1.00 97.00 312 VAL A N 1
ATOM 2366 C CA . VAL A 1 312 ? -5.861 -8.628 18.157 1.00 97.00 312 VAL A CA 1
ATOM 2367 C C . VAL A 1 312 ? -5.696 -7.850 19.465 1.00 97.00 312 VAL A C 1
ATOM 2369 O O . VAL A 1 312 ? -4.793 -7.012 19.571 1.00 97.00 312 VAL A O 1
ATOM 2372 N N . HIS A 1 313 ? -6.536 -8.130 20.463 1.00 97.56 313 HIS A N 1
ATOM 2373 C CA . HIS A 1 313 ? -6.450 -7.494 21.781 1.00 97.56 313 HIS A CA 1
ATOM 2374 C C . HIS A 1 313 ? -5.193 -7.913 22.543 1.00 97.56 313 HIS A C 1
ATOM 2376 O O . HIS A 1 313 ? -4.566 -7.067 23.182 1.00 97.56 313 HIS A O 1
ATOM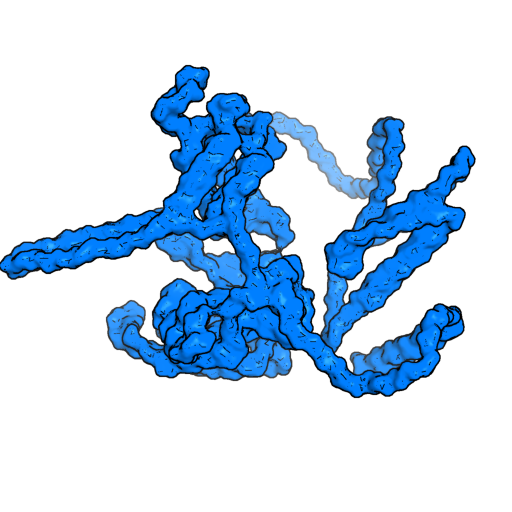 2382 N N . LEU A 1 314 ? -4.757 -9.166 22.399 1.00 96.94 314 LEU A N 1
ATOM 2383 C CA . LEU A 1 314 ? -3.490 -9.649 22.940 1.00 96.94 314 LEU A CA 1
ATOM 2384 C C . LEU A 1 314 ? -2.309 -8.864 22.361 1.00 96.94 314 LEU A C 1
ATOM 2386 O O . LEU A 1 314 ? -1.512 -8.331 23.127 1.00 96.94 314 LEU A O 1
ATOM 2390 N N . ILE A 1 315 ? -2.233 -8.686 21.033 1.00 97.38 315 ILE A N 1
ATOM 2391 C CA . ILE A 1 315 ? -1.180 -7.862 20.407 1.00 97.38 315 ILE A CA 1
ATOM 2392 C C . ILE A 1 315 ? -1.205 -6.434 20.971 1.00 97.38 315 ILE A C 1
ATOM 2394 O O . ILE A 1 315 ? -0.151 -5.872 21.282 1.00 97.38 315 ILE A O 1
ATOM 2398 N N . ALA A 1 316 ? -2.393 -5.834 21.101 1.00 98.00 316 ALA A N 1
ATOM 2399 C CA . ALA A 1 316 ? -2.540 -4.485 21.639 1.00 98.00 316 ALA A CA 1
ATOM 2400 C C . ALA A 1 316 ? -2.062 -4.392 23.100 1.00 98.00 316 ALA A C 1
ATOM 2402 O O . ALA A 1 316 ? -1.318 -3.468 23.432 1.00 98.00 316 ALA A O 1
ATOM 2403 N N . GLY A 1 317 ? -2.423 -5.361 23.946 1.00 97.94 317 GLY A N 1
ATOM 2404 C CA . GLY A 1 317 ? -1.994 -5.452 25.343 1.00 97.94 317 GLY A CA 1
ATOM 2405 C C . GLY A 1 317 ? -0.489 -5.687 25.490 1.00 97.94 317 GLY A C 1
ATOM 2406 O O . GLY A 1 317 ? 0.180 -4.967 26.229 1.00 97.94 317 GLY A O 1
ATOM 2407 N N . THR A 1 318 ? 0.079 -6.620 24.722 1.00 96.94 318 THR A N 1
ATOM 2408 C CA . THR A 1 318 ? 1.526 -6.886 24.694 1.00 96.94 318 THR A CA 1
ATOM 2409 C C . THR A 1 318 ? 2.315 -5.658 24.245 1.00 96.94 318 THR A C 1
ATOM 2411 O O . THR A 1 318 ? 3.367 -5.347 24.804 1.00 96.94 318 THR A O 1
ATOM 2414 N N . MET A 1 319 ? 1.805 -4.919 23.258 1.00 96.50 319 MET A N 1
ATOM 2415 C CA . MET A 1 319 ? 2.409 -3.656 22.847 1.00 96.50 319 MET A CA 1
ATOM 2416 C C . MET A 1 319 ? 2.285 -2.588 23.940 1.00 96.50 319 MET A C 1
ATOM 2418 O O . MET A 1 319 ? 3.243 -1.852 24.165 1.00 96.50 319 MET A O 1
ATOM 2422 N N . ALA A 1 320 ? 1.148 -2.521 24.639 1.00 97.06 320 ALA A N 1
ATOM 2423 C CA . ALA A 1 320 ? 0.919 -1.569 25.722 1.00 97.06 320 ALA A CA 1
ATOM 2424 C C . ALA A 1 320 ? 1.835 -1.784 26.933 1.00 97.06 320 ALA A C 1
ATOM 2426 O O . ALA A 1 320 ? 2.245 -0.818 27.566 1.00 97.06 320 ALA A O 1
ATOM 2427 N N . ALA A 1 321 ? 2.200 -3.032 27.229 1.00 96.56 321 ALA A N 1
ATOM 2428 C CA . ALA A 1 321 ? 3.112 -3.368 28.321 1.00 96.56 321 ALA A CA 1
ATOM 2429 C C . ALA A 1 321 ? 4.585 -3.022 28.024 1.00 96.56 321 ALA A C 1
ATOM 2431 O O . ALA A 1 321 ? 5.441 -3.089 28.909 1.00 96.56 321 ALA A O 1
ATOM 2432 N N . ARG A 1 322 ? 4.916 -2.674 26.775 1.00 95.06 322 ARG A N 1
ATOM 2433 C CA . ARG A 1 322 ? 6.300 -2.521 26.335 1.00 95.06 322 ARG A CA 1
ATOM 2434 C C . ARG A 1 322 ? 6.823 -1.103 26.522 1.00 95.06 322 ARG A C 1
ATOM 2436 O O . ARG A 1 322 ? 6.259 -0.138 26.012 1.00 95.06 322 ARG A O 1
ATOM 2443 N N . TRP A 1 323 ? 8.020 -1.020 27.090 1.00 95.31 323 TRP A N 1
ATOM 2444 C CA . TRP A 1 323 ? 8.832 0.192 27.120 1.00 95.31 323 TRP A CA 1
ATOM 2445 C C . TRP A 1 323 ? 10.025 0.085 26.172 1.00 95.31 323 TRP A C 1
ATOM 2447 O O . TRP A 1 323 ? 10.554 -1.001 25.922 1.00 95.31 323 TRP A O 1
ATOM 2457 N N . ARG A 1 324 ? 10.461 1.219 25.622 1.00 92.31 324 ARG A N 1
ATOM 2458 C CA . ARG A 1 324 ? 11.649 1.299 24.767 1.00 92.31 324 ARG A CA 1
ATOM 2459 C C . ARG A 1 324 ? 12.428 2.577 25.059 1.00 92.31 324 ARG A C 1
ATOM 2461 O O . ARG A 1 324 ? 11.830 3.621 25.290 1.00 92.31 324 ARG A O 1
ATOM 2468 N N . ARG A 1 325 ? 13.759 2.512 24.978 1.00 91.56 325 ARG A N 1
ATOM 2469 C CA . ARG A 1 325 ? 14.611 3.710 24.950 1.00 91.56 325 ARG A CA 1
ATOM 2470 C C . ARG A 1 325 ? 14.519 4.398 23.589 1.00 91.56 325 ARG A C 1
ATOM 2472 O O . ARG A 1 325 ? 14.595 3.748 22.550 1.00 91.56 325 ARG A O 1
ATOM 2479 N N . SER A 1 326 ? 14.352 5.707 23.598 1.00 89.00 326 SER A N 1
ATOM 2480 C CA . SER A 1 326 ? 14.290 6.555 22.412 1.00 89.00 326 SER A CA 1
ATOM 2481 C C . SER A 1 326 ? 15.032 7.860 22.688 1.00 89.00 326 SER A C 1
ATOM 2483 O O . SER A 1 326 ? 15.611 8.037 23.758 1.00 89.00 326 SER A O 1
ATOM 2485 N N . THR A 1 327 ? 15.015 8.773 21.728 1.00 83.50 327 THR A N 1
ATOM 2486 C CA . THR A 1 327 ? 15.424 10.165 21.901 1.00 83.50 327 THR A CA 1
ATOM 2487 C C . THR A 1 327 ? 14.228 11.103 21.722 1.00 83.50 327 THR A C 1
ATOM 2489 O O . THR A 1 327 ? 13.269 10.777 21.005 1.00 83.50 327 THR A O 1
ATOM 2492 N N . THR A 1 328 ? 14.257 12.243 22.413 1.00 80.81 328 THR A N 1
ATOM 2493 C CA . THR A 1 328 ? 13.365 13.384 22.173 1.00 80.81 328 THR A CA 1
ATOM 2494 C C . THR A 1 328 ? 13.737 14.084 20.864 1.00 80.81 328 THR A C 1
ATOM 2496 O O . THR A 1 328 ? 14.744 13.751 20.234 1.00 80.81 328 THR A O 1
ATOM 2499 N N . THR A 1 329 ? 12.928 15.060 20.447 1.00 76.06 329 THR A N 1
ATOM 2500 C CA . THR A 1 329 ? 13.223 15.906 19.279 1.00 76.06 329 THR A CA 1
ATOM 2501 C C . THR A 1 329 ? 14.563 16.635 19.429 1.00 76.06 329 THR A C 1
ATOM 2503 O O . THR A 1 329 ? 15.305 16.732 18.458 1.00 76.06 329 THR A O 1
ATOM 2506 N N . ASP A 1 330 ? 14.921 17.024 20.655 1.00 80.81 330 ASP A N 1
ATOM 2507 C CA . ASP A 1 330 ? 16.188 17.697 20.986 1.00 80.81 330 ASP A CA 1
ATOM 2508 C C . ASP A 1 330 ? 17.359 16.718 21.204 1.00 80.81 330 ASP A C 1
ATOM 2510 O O . ASP A 1 330 ? 18.441 17.101 21.638 1.00 80.81 330 ASP A O 1
ATOM 2514 N N . GLY A 1 331 ? 17.154 15.425 20.929 1.00 80.81 331 GLY A N 1
ATOM 2515 C CA . GLY A 1 331 ? 18.194 14.399 21.018 1.00 80.81 331 GLY A CA 1
ATOM 2516 C C . GLY A 1 331 ? 18.439 13.836 22.422 1.00 80.81 331 GLY A C 1
ATOM 2517 O O . GLY A 1 331 ? 19.289 12.959 22.578 1.00 80.81 331 GLY A O 1
ATOM 2518 N N . HIS A 1 332 ? 17.686 14.260 23.439 1.00 82.19 332 HIS A N 1
ATOM 2519 C CA . HIS A 1 332 ? 17.843 13.738 24.798 1.00 82.19 332 HIS A CA 1
ATOM 2520 C C . HIS A 1 332 ? 17.285 12.312 24.925 1.00 82.19 332 HIS A C 1
ATOM 2522 O O . HIS A 1 332 ? 16.189 12.044 24.427 1.00 82.19 332 HIS A O 1
ATOM 2528 N N . PRO A 1 333 ? 17.983 11.381 25.602 1.00 88.62 333 PRO A N 1
ATOM 2529 C CA . PRO A 1 333 ? 17.456 10.047 25.863 1.00 88.62 333 PRO A CA 1
ATOM 2530 C C . PRO A 1 333 ? 16.138 10.097 26.644 1.00 88.62 333 PRO A C 1
ATOM 2532 O O . PRO A 1 333 ? 16.012 10.820 27.629 1.00 88.62 333 PRO A O 1
ATOM 2535 N N . CYS A 1 334 ? 15.163 9.291 26.238 1.00 90.31 334 CYS A N 1
ATOM 2536 C CA . CYS A 1 334 ? 13.882 9.156 26.922 1.00 90.31 334 CYS A CA 1
ATOM 2537 C C . CYS A 1 334 ? 13.376 7.708 26.891 1.00 90.31 334 CYS A C 1
ATOM 2539 O O . CYS A 1 334 ? 13.847 6.874 26.112 1.00 90.31 334 CYS A O 1
ATOM 2541 N N . SER A 1 335 ? 12.405 7.398 27.750 1.00 91.44 335 SER A N 1
ATOM 2542 C CA . SER A 1 335 ? 11.682 6.125 27.723 1.00 91.44 335 SER A CA 1
ATOM 2543 C C . SER A 1 335 ? 10.294 6.351 27.143 1.00 91.44 335 SER A C 1
ATOM 2545 O O . SER A 1 335 ? 9.582 7.266 27.553 1.00 91.44 335 SER A O 1
ATOM 2547 N N . VAL A 1 336 ? 9.914 5.529 26.172 1.00 92.94 336 VAL A N 1
ATOM 2548 C CA . VAL A 1 336 ? 8.626 5.619 25.487 1.00 92.94 336 VAL A CA 1
ATOM 2549 C C . VAL A 1 336 ? 7.810 4.368 25.764 1.00 92.94 336 VAL A C 1
ATOM 2551 O O . VAL A 1 336 ? 8.329 3.252 25.698 1.00 92.94 336 VAL A O 1
ATOM 2554 N N . ASN A 1 337 ? 6.530 4.565 26.071 1.00 93.06 337 ASN A N 1
ATOM 2555 C CA . ASN A 1 337 ? 5.578 3.498 26.355 1.00 93.06 337 ASN A CA 1
ATOM 2556 C C . ASN A 1 337 ? 4.770 3.152 25.091 1.00 93.06 337 ASN A C 1
ATOM 2558 O O . ASN A 1 337 ? 4.252 4.042 24.409 1.00 93.06 337 ASN A O 1
ATOM 2562 N N . GLY A 1 338 ? 4.658 1.860 24.785 1.00 95.31 338 GLY A N 1
ATOM 2563 C CA . GLY A 1 338 ? 3.883 1.340 23.663 1.00 95.31 338 GLY A CA 1
ATOM 2564 C C . GLY A 1 338 ? 2.365 1.457 23.823 1.00 95.31 338 GLY A C 1
ATOM 2565 O O . GLY A 1 338 ? 1.653 1.343 22.825 1.00 95.31 338 GLY A O 1
ATOM 2566 N N . ALA A 1 339 ? 1.860 1.768 25.023 1.00 96.62 339 ALA A N 1
ATOM 2567 C CA . ALA A 1 339 ? 0.439 2.011 25.299 1.00 96.62 339 ALA A CA 1
ATOM 2568 C C . ALA A 1 339 ? -0.171 3.081 24.380 1.00 96.62 339 ALA A C 1
ATOM 2570 O O . ALA A 1 339 ? -1.321 2.940 23.965 1.00 96.62 339 ALA A O 1
ATOM 2571 N N . ARG A 1 340 ? 0.637 4.061 23.943 1.00 95.88 340 ARG A N 1
ATOM 2572 C CA . ARG A 1 340 ? 0.282 5.077 22.933 1.00 95.88 340 ARG A CA 1
ATOM 2573 C C . ARG A 1 340 ? -0.232 4.493 21.612 1.00 95.88 340 ARG A C 1
ATOM 2575 O O . ARG A 1 340 ? -0.902 5.182 20.855 1.00 95.88 340 ARG A O 1
ATOM 2582 N N . TYR A 1 341 ? 0.112 3.251 21.286 1.00 97.12 341 TYR A N 1
ATOM 2583 C CA . TYR A 1 341 ? -0.244 2.645 20.004 1.00 97.12 341 TYR A CA 1
ATOM 2584 C C . TYR A 1 341 ? -1.309 1.552 20.126 1.00 97.12 341 TYR A C 1
ATOM 2586 O O . TYR A 1 341 ? -1.773 1.049 19.104 1.00 97.12 341 TYR A O 1
ATOM 2594 N N . ALA A 1 342 ? -1.714 1.169 21.341 1.00 97.56 342 ALA A N 1
ATOM 2595 C CA . ALA A 1 342 ? -2.631 0.048 21.558 1.00 97.56 342 ALA A CA 1
ATOM 2596 C C . ALA A 1 342 ? -3.975 0.260 20.843 1.00 97.56 342 ALA A C 1
ATOM 2598 O O . ALA A 1 342 ? -4.427 -0.609 20.098 1.00 97.56 342 ALA A O 1
ATOM 2599 N N . ALA A 1 343 ? -4.554 1.458 20.969 1.00 98.19 343 ALA A N 1
ATOM 2600 C CA . ALA A 1 343 ? -5.808 1.805 20.305 1.00 98.19 343 ALA A CA 1
ATOM 2601 C C . ALA A 1 343 ? -5.707 1.800 18.770 1.00 98.19 343 ALA A C 1
ATOM 2603 O O . ALA A 1 343 ? -6.678 1.450 18.105 1.00 98.19 343 ALA A O 1
ATOM 2604 N N . LEU A 1 344 ? -4.536 2.098 18.191 1.00 98.19 344 LEU A N 1
ATOM 2605 C CA . LEU A 1 344 ? -4.317 1.996 16.743 1.00 98.19 344 LEU A CA 1
ATOM 2606 C C . LEU A 1 344 ? -4.411 0.538 16.264 1.00 98.19 344 LEU A C 1
ATOM 2608 O O . LEU A 1 344 ? -4.978 0.274 15.203 1.00 98.19 344 LEU A O 1
ATOM 2612 N N . VAL A 1 345 ? -3.871 -0.412 17.037 1.00 98.19 345 VAL A N 1
ATOM 2613 C CA . VAL A 1 345 ? -3.961 -1.849 16.721 1.00 98.19 345 VAL A CA 1
ATOM 2614 C C . VAL A 1 345 ? -5.399 -2.343 16.838 1.00 98.19 345 VAL A C 1
ATOM 2616 O O . VAL A 1 345 ? -5.876 -2.995 15.908 1.00 98.19 345 VAL A O 1
ATOM 2619 N N . VAL A 1 346 ? -6.102 -1.983 17.917 1.00 98.31 346 VAL A N 1
ATOM 2620 C CA . VAL A 1 346 ? -7.517 -2.345 18.105 1.00 98.31 346 VAL A CA 1
ATOM 2621 C C . VAL A 1 346 ? -8.366 -1.775 16.970 1.00 98.31 346 VAL A C 1
ATOM 2623 O O . VAL A 1 346 ? -9.037 -2.531 16.274 1.00 98.31 346 VAL A O 1
ATOM 2626 N N . LEU A 1 347 ? -8.258 -0.474 16.688 1.00 98.19 347 LEU A N 1
ATOM 2627 C CA . LEU A 1 347 ? -8.995 0.174 15.603 1.00 98.19 347 LEU A CA 1
ATOM 2628 C C . LEU A 1 347 ? -8.734 -0.515 14.252 1.00 98.19 347 LEU A C 1
ATOM 2630 O O . LEU A 1 347 ? -9.674 -0.850 13.529 1.00 98.19 347 LEU A O 1
ATOM 2634 N N . ALA A 1 348 ? -7.468 -0.782 13.913 1.00 96.94 348 ALA A N 1
ATOM 2635 C CA . ALA A 1 348 ? -7.105 -1.443 12.660 1.00 96.94 348 ALA A CA 1
ATOM 2636 C C . ALA A 1 348 ? -7.627 -2.889 12.564 1.00 96.94 348 ALA A C 1
ATOM 2638 O O . ALA A 1 348 ? -7.981 -3.335 11.468 1.00 96.94 348 ALA A O 1
ATOM 2639 N N . GLY A 1 349 ? -7.651 -3.616 13.686 1.00 96.62 349 GLY A N 1
ATOM 2640 C CA . GLY A 1 349 ? -8.026 -5.031 13.774 1.00 96.62 349 GLY A CA 1
ATOM 2641 C C . GLY A 1 349 ? -9.507 -5.304 14.035 1.00 96.62 349 GLY A C 1
ATOM 2642 O O . GLY A 1 349 ? -9.954 -6.420 13.790 1.00 96.62 349 GLY A O 1
ATOM 2643 N N . ARG A 1 350 ? -10.277 -4.303 14.472 1.00 96.94 350 ARG A N 1
ATOM 2644 C CA . ARG A 1 350 ? -11.721 -4.417 14.741 1.00 96.94 350 ARG A CA 1
ATOM 2645 C C . ARG A 1 350 ? -12.577 -3.668 13.726 1.00 96.94 350 ARG A C 1
ATOM 2647 O O . ARG A 1 350 ? -13.615 -4.182 13.314 1.00 96.94 350 ARG A O 1
ATOM 2654 N N . GLU A 1 351 ? -12.112 -2.506 13.260 1.00 96.62 351 GLU A N 1
ATOM 2655 C CA . GLU A 1 351 ? -12.899 -1.593 12.410 1.00 96.62 351 GLU A CA 1
ATOM 2656 C C . GLU A 1 351 ? -12.405 -1.476 10.971 1.00 96.62 351 GLU A C 1
ATOM 2658 O O . GLU A 1 351 ? -13.031 -0.849 10.112 1.00 96.62 351 GLU A O 1
ATOM 2663 N N . ALA A 1 352 ? -11.287 -2.136 10.683 1.00 95.81 352 ALA A N 1
ATOM 2664 C CA . ALA A 1 352 ? -10.715 -2.249 9.357 1.00 95.81 352 ALA A CA 1
ATOM 2665 C C . ALA A 1 352 ? -10.508 -0.914 8.606 1.00 95.81 352 ALA A C 1
ATOM 2667 O O . ALA A 1 352 ? -10.668 -0.914 7.381 1.00 95.81 352 ALA A O 1
ATOM 2668 N N . PRO A 1 353 ? -10.139 0.235 9.213 1.00 95.75 353 PRO A N 1
ATOM 2669 C CA . PRO A 1 353 ? -9.654 1.352 8.416 1.00 95.75 353 PRO A CA 1
ATOM 2670 C C . PRO A 1 353 ? -8.432 0.959 7.591 1.00 95.75 353 PRO A C 1
ATOM 2672 O O . PRO A 1 353 ? -7.694 0.023 7.917 1.00 95.75 353 PRO A O 1
ATOM 2675 N N . ARG A 1 354 ? -8.226 1.628 6.453 1.00 93.25 354 ARG A N 1
ATOM 2676 C CA . ARG A 1 354 ? -6.943 1.474 5.767 1.00 93.25 354 ARG A CA 1
ATOM 2677 C C . ARG A 1 354 ? -5.849 2.058 6.663 1.00 93.25 354 ARG A C 1
ATOM 2679 O O . ARG A 1 354 ? -6.116 3.031 7.373 1.00 93.25 354 ARG A O 1
ATOM 2686 N N . PRO A 1 355 ? -4.627 1.508 6.646 1.00 93.06 355 PRO A N 1
ATOM 2687 C CA . PRO A 1 355 ? -3.545 2.053 7.457 1.00 93.06 355 PRO A CA 1
ATOM 2688 C C . PRO A 1 355 ? -3.337 3.561 7.235 1.00 93.06 355 PRO A C 1
ATOM 2690 O O . PRO A 1 355 ? -3.176 4.301 8.195 1.00 93.06 355 PRO A O 1
ATOM 2693 N N . GLU A 1 356 ? -3.452 4.017 5.987 1.00 92.56 356 GLU A N 1
ATOM 2694 C CA . GLU A 1 356 ? -3.304 5.419 5.580 1.00 92.56 356 GLU A CA 1
ATOM 2695 C C . GLU A 1 356 ? -4.453 6.322 6.066 1.00 92.56 356 GLU A C 1
ATOM 2697 O O . GLU A 1 356 ? -4.261 7.518 6.272 1.00 92.56 356 GLU A O 1
ATOM 2702 N N . GLU A 1 357 ? -5.647 5.752 6.251 1.00 95.69 357 GLU A N 1
ATOM 2703 C CA . GLU A 1 357 ? -6.808 6.436 6.841 1.00 95.69 357 GLU A CA 1
ATOM 2704 C C . GLU A 1 357 ? -6.655 6.513 8.367 1.00 95.69 357 GLU A C 1
ATOM 2706 O O . GLU A 1 357 ? -6.951 7.534 8.975 1.00 95.69 357 GLU A O 1
ATOM 2711 N N . SER A 1 358 ? -6.120 5.453 8.981 1.00 94.94 358 SER A N 1
ATOM 2712 C CA . SER A 1 358 ? -5.918 5.370 10.434 1.00 94.94 358 SER A CA 1
ATOM 2713 C C . SER A 1 358 ? -4.889 6.392 10.908 1.00 94.94 358 SER A C 1
ATOM 2715 O O . SER A 1 358 ? -5.113 7.084 11.890 1.00 94.94 358 SER A O 1
ATOM 2717 N N . THR A 1 359 ? -3.767 6.527 10.194 1.00 93.00 359 THR A N 1
ATOM 2718 C CA . THR A 1 359 ? -2.718 7.497 10.548 1.00 93.00 359 THR A CA 1
ATOM 2719 C C . THR A 1 359 ? -3.092 8.946 10.249 1.00 93.00 359 THR A C 1
ATOM 2721 O O . THR A 1 359 ? -2.443 9.846 10.769 1.00 93.00 359 THR A O 1
ATOM 2724 N N . ALA A 1 360 ? -4.088 9.170 9.388 1.00 95.12 360 ALA A N 1
ATOM 2725 C CA . ALA A 1 360 ? -4.602 10.500 9.067 1.00 95.12 360 ALA A CA 1
ATOM 2726 C C . ALA A 1 360 ? -5.714 10.952 10.021 1.00 95.12 360 ALA A C 1
ATOM 2728 O O . ALA A 1 360 ? -6.066 12.128 10.009 1.00 95.12 360 ALA A O 1
ATOM 2729 N N . ALA A 1 361 ? -6.273 10.026 10.806 1.00 96.88 361 ALA A N 1
ATOM 2730 C CA . ALA A 1 361 ? -7.422 10.282 11.651 1.00 96.88 361 ALA A CA 1
ATOM 2731 C C . ALA A 1 361 ? -7.161 11.399 12.664 1.00 96.88 361 ALA A C 1
ATOM 2733 O O . ALA A 1 361 ? -6.093 11.445 13.282 1.00 96.88 361 ALA A O 1
ATOM 2734 N N . ARG A 1 362 ? -8.154 12.274 12.842 1.00 96.88 362 ARG A N 1
ATOM 2735 C CA . ARG A 1 362 ? -8.107 13.433 13.739 1.00 96.88 362 ARG A CA 1
ATOM 2736 C C . ARG A 1 362 ? -9.187 13.367 14.813 1.00 96.88 362 ARG A C 1
ATOM 2738 O O . ARG A 1 362 ? -10.142 12.601 14.688 1.00 96.88 362 ARG A O 1
ATOM 2745 N N . THR A 1 363 ? -9.018 14.159 15.866 1.00 95.94 363 THR A N 1
ATOM 2746 C CA . THR A 1 363 ? -9.969 14.246 16.981 1.00 95.94 363 THR A CA 1
ATOM 2747 C C . THR A 1 363 ? -11.363 14.659 16.536 1.00 95.94 363 THR A C 1
ATOM 2749 O O . THR A 1 363 ? -12.327 14.024 16.950 1.00 95.94 363 THR A O 1
ATOM 2752 N N . SER A 1 364 ? -11.472 15.630 15.625 1.00 95.88 364 SER A N 1
ATOM 2753 C CA . SER A 1 364 ? -12.757 16.108 15.098 1.00 95.88 364 SER A CA 1
ATOM 2754 C C . SER A 1 364 ? -13.550 15.053 14.316 1.00 95.88 364 SER A C 1
ATOM 2756 O O . SER A 1 364 ? -14.720 15.259 14.010 1.00 95.88 364 SER A O 1
ATOM 2758 N N . TRP A 1 365 ? -12.928 13.924 13.962 1.00 96.94 365 TRP A N 1
ATOM 2759 C CA . TRP A 1 365 ? -13.578 12.851 13.208 1.00 96.94 365 TRP A CA 1
ATOM 2760 C C . TRP A 1 365 ? -14.256 11.828 14.113 1.00 96.94 365 TRP A C 1
ATOM 2762 O O . TRP A 1 365 ? -14.955 10.948 13.608 1.00 96.94 365 TRP A O 1
ATOM 2772 N N . LEU A 1 366 ? -13.995 11.875 15.420 1.00 96.75 366 LEU A N 1
ATOM 2773 C CA . LEU A 1 366 ? -14.548 10.940 16.386 1.00 96.75 366 LEU A CA 1
ATOM 2774 C C . LEU A 1 366 ? -15.827 11.484 17.000 1.00 96.75 366 LEU A C 1
ATOM 2776 O O . LEU A 1 366 ? -15.853 12.583 17.540 1.00 96.75 366 LEU A O 1
ATOM 2780 N N . HIS A 1 367 ? -16.841 10.632 17.015 1.00 96.56 367 HIS A N 1
ATOM 2781 C CA . HIS A 1 367 ? -18.105 10.872 17.690 1.00 96.56 367 HIS A CA 1
ATOM 2782 C C . HIS A 1 367 ? -18.311 9.687 18.626 1.00 96.56 367 HIS A C 1
ATOM 2784 O O . HIS A 1 367 ? -18.679 8.610 18.164 1.00 96.56 367 HIS A O 1
ATOM 2790 N N . LEU A 1 368 ? -17.945 9.820 19.904 1.00 94.94 368 LEU A N 1
ATOM 2791 C CA . LEU A 1 368 ? -17.955 8.696 20.858 1.00 94.94 368 LEU A CA 1
ATOM 2792 C C . LEU A 1 368 ? -19.164 8.706 21.801 1.00 94.94 368 LEU A C 1
ATOM 2794 O O . LEU A 1 368 ? -19.493 7.657 22.356 1.00 94.94 368 LEU A O 1
ATOM 2798 N N . ASP A 1 369 ? -19.820 9.855 21.967 1.00 87.56 369 ASP A N 1
ATOM 2799 C CA . ASP A 1 369 ? -20.796 10.076 23.041 1.00 87.56 369 ASP A CA 1
ATOM 2800 C C . ASP A 1 369 ? -22.254 10.172 22.548 1.00 87.56 369 ASP A C 1
ATOM 2802 O O . ASP A 1 369 ? -23.181 10.132 23.350 1.00 87.56 369 ASP A O 1
ATOM 2806 N N . ASP A 1 370 ? -22.485 10.174 21.232 1.00 76.81 370 ASP A N 1
ATOM 2807 C CA . ASP A 1 370 ? -23.806 10.417 20.620 1.00 76.81 370 ASP A CA 1
ATOM 2808 C C . ASP A 1 370 ? -24.739 9.183 20.578 1.00 76.81 370 ASP A C 1
ATOM 2810 O O . ASP A 1 370 ? -25.666 9.133 19.770 1.00 76.81 370 ASP A O 1
ATOM 2814 N N . GLY A 1 371 ? -24.457 8.113 21.331 1.00 84.31 371 GLY A N 1
ATOM 2815 C CA . GLY A 1 371 ? -25.141 6.804 21.220 1.00 84.31 371 GLY A CA 1
ATOM 2816 C C . GLY A 1 371 ? -24.881 6.033 19.903 1.00 84.31 371 GLY A C 1
ATOM 2817 O O . GLY A 1 371 ? -24.987 4.810 19.873 1.00 84.31 371 GLY A O 1
ATOM 2818 N N . ASP A 1 372 ? -24.517 6.762 18.844 1.00 91.75 372 ASP A N 1
ATOM 2819 C CA . ASP A 1 372 ? -23.914 6.454 17.536 1.00 91.75 372 ASP A CA 1
ATOM 2820 C C . ASP A 1 372 ? -22.375 6.363 17.463 1.00 91.75 372 ASP A C 1
ATOM 2822 O O . ASP A 1 372 ? -21.846 7.121 16.639 1.00 91.75 372 ASP A O 1
ATOM 2826 N N . PRO A 1 373 ? -21.610 5.598 18.281 1.00 96.50 373 PRO A N 1
ATOM 2827 C CA . PRO A 1 373 ? -20.159 5.751 18.313 1.00 96.50 373 PRO A CA 1
ATOM 2828 C C . PRO A 1 373 ? -19.526 5.428 16.954 1.00 96.50 373 PRO A C 1
ATOM 2830 O O . PRO A 1 373 ? -19.607 4.304 16.448 1.00 96.50 373 PRO A O 1
ATOM 2833 N N . ARG A 1 374 ? -18.874 6.418 16.344 1.00 96.75 374 ARG A N 1
ATOM 2834 C CA . ARG A 1 374 ? -18.365 6.337 14.969 1.00 96.75 374 ARG A CA 1
ATOM 2835 C C . ARG A 1 374 ? -17.113 7.182 14.760 1.00 96.75 374 ARG A C 1
ATOM 2837 O O . ARG A 1 374 ? -16.841 8.135 15.484 1.00 96.75 374 ARG A O 1
ATOM 2844 N N . ILE A 1 375 ? -16.372 6.836 13.713 1.00 97.25 375 ILE A N 1
ATOM 2845 C CA . ILE A 1 375 ? -15.331 7.679 13.128 1.00 97.25 375 ILE A CA 1
ATOM 2846 C C . ILE A 1 375 ? -15.703 8.045 11.691 1.00 97.25 375 ILE A C 1
ATOM 2848 O O . ILE A 1 375 ? -16.035 7.182 10.873 1.00 97.25 375 ILE A O 1
ATOM 2852 N N . GLU A 1 376 ? -15.636 9.331 11.375 1.00 96.69 376 GLU A N 1
ATOM 2853 C CA . GLU A 1 376 ? -15.921 9.887 10.056 1.00 96.69 376 GLU A CA 1
ATOM 2854 C C . GLU A 1 376 ? -14.612 10.134 9.316 1.00 96.69 376 GLU A C 1
ATOM 2856 O O . GLU A 1 376 ? -14.001 11.194 9.395 1.00 96.69 376 GLU A O 1
ATOM 2861 N N . LEU A 1 377 ? -14.140 9.120 8.596 1.00 96.62 377 LEU A N 1
ATOM 2862 C CA . LEU A 1 377 ? -12.909 9.239 7.824 1.00 96.62 377 LEU A CA 1
ATOM 2863 C C . LEU A 1 377 ? -13.151 10.200 6.661 1.00 96.62 377 LEU A C 1
ATOM 2865 O O . LEU A 1 377 ? -14.065 9.970 5.871 1.00 96.62 377 LEU A O 1
ATOM 2869 N N . GLN A 1 378 ? -12.331 11.241 6.537 1.00 95.06 378 GLN A N 1
ATOM 2870 C CA . GLN A 1 378 ? -12.518 12.276 5.511 1.00 95.06 378 GLN A CA 1
ATOM 2871 C C . GLN A 1 378 ? -11.480 12.177 4.384 1.00 95.06 378 GLN A C 1
ATOM 2873 O O . GLN A 1 378 ? -11.793 12.341 3.207 1.00 95.06 378 GLN A O 1
ATOM 2878 N N . TRP A 1 379 ? -10.233 11.848 4.726 1.00 93.69 379 TRP A N 1
ATOM 2879 C CA . TRP A 1 379 ? -9.144 11.632 3.771 1.00 93.69 379 TRP A CA 1
ATOM 2880 C C . TRP A 1 379 ? -8.129 10.619 4.304 1.00 93.69 379 TRP A C 1
ATOM 2882 O O . TRP A 1 379 ? -8.235 10.123 5.425 1.00 93.69 379 TRP A O 1
ATOM 2892 N N . ALA A 1 380 ? -7.138 10.294 3.477 1.00 92.94 380 ALA A N 1
ATOM 2893 C CA . ALA A 1 380 ? -5.988 9.489 3.864 1.00 92.94 380 ALA A CA 1
ATOM 2894 C C . ALA A 1 380 ? -4.687 10.283 3.683 1.00 92.94 380 ALA A C 1
ATOM 2896 O O . ALA A 1 380 ? -4.623 11.219 2.884 1.00 92.94 380 ALA A O 1
ATOM 2897 N N . GLU A 1 381 ? -3.636 9.884 4.396 1.00 91.00 381 GLU A N 1
ATOM 2898 C CA . GLU A 1 381 ? -2.289 10.433 4.232 1.00 91.00 381 GLU A CA 1
ATOM 2899 C C . GLU A 1 381 ? -1.347 9.363 3.687 1.00 91.00 381 GLU A C 1
ATOM 2901 O O . GLU A 1 381 ? -1.224 8.269 4.239 1.00 91.00 381 GLU A O 1
ATOM 2906 N N . VAL A 1 382 ? -0.658 9.684 2.595 1.00 85.62 382 VAL A N 1
ATOM 2907 C CA . VAL A 1 382 ? 0.268 8.771 1.919 1.00 85.62 382 VAL A CA 1
ATOM 2908 C C . VAL A 1 382 ? 1.644 9.404 1.780 1.00 85.62 382 VAL A C 1
ATOM 2910 O O . VAL A 1 382 ? 1.766 10.600 1.539 1.00 85.62 382 VAL A O 1
ATOM 2913 N N . ASN A 1 383 ? 2.690 8.588 1.907 1.00 82.06 383 ASN A N 1
ATOM 2914 C CA . ASN A 1 383 ? 4.067 9.014 1.665 1.00 82.06 383 ASN A CA 1
ATOM 2915 C C . ASN A 1 383 ? 4.439 8.773 0.193 1.00 82.06 383 ASN A C 1
ATOM 2917 O O . ASN A 1 383 ? 4.627 7.618 -0.213 1.00 82.06 383 ASN A O 1
ATOM 2921 N N . HIS A 1 384 ? 4.581 9.848 -0.579 1.00 72.25 384 HIS A N 1
ATOM 2922 C CA . HIS A 1 384 ? 5.077 9.851 -1.954 1.00 72.25 384 HIS A CA 1
ATOM 2923 C C . HIS A 1 384 ? 6.589 10.004 -1.994 1.00 72.25 384 HIS A C 1
ATOM 2925 O O . HIS A 1 384 ? 7.144 10.779 -1.227 1.00 72.25 384 HIS A O 1
ATOM 2931 N N . SER A 1 385 ? 7.256 9.275 -2.882 1.00 70.31 385 SER A N 1
ATOM 2932 C CA . SER A 1 385 ? 8.685 9.475 -3.126 1.00 70.31 385 SER A CA 1
ATOM 2933 C C . SER A 1 385 ? 8.900 10.770 -3.908 1.00 70.31 385 SER A C 1
ATOM 2935 O O . SER A 1 385 ? 8.144 11.052 -4.837 1.00 70.31 385 SER A O 1
ATOM 2937 N N . LEU A 1 386 ? 9.927 11.538 -3.550 1.00 68.38 386 LEU A N 1
ATOM 2938 C CA . LEU A 1 386 ? 10.329 12.725 -4.307 1.00 68.38 386 LEU A CA 1
ATOM 2939 C C . LEU A 1 386 ? 11.435 12.382 -5.324 1.00 68.38 386 LEU A C 1
ATOM 2941 O O . LEU A 1 386 ? 12.255 11.494 -5.053 1.00 68.38 386 LEU A O 1
ATOM 2945 N N . PRO A 1 387 ? 11.489 13.067 -6.485 1.00 55.22 387 PRO A N 1
ATOM 2946 C CA . PRO A 1 387 ? 12.652 13.018 -7.370 1.00 55.22 387 PRO A CA 1
ATOM 2947 C C . PRO A 1 387 ? 13.920 13.421 -6.604 1.00 55.22 387 PRO A C 1
ATOM 2949 O O . PRO A 1 387 ? 13.909 14.419 -5.892 1.00 55.22 387 PRO A O 1
ATOM 2952 N N . GLY A 1 388 ? 15.000 12.643 -6.721 1.00 60.53 388 GLY A N 1
ATOM 2953 C CA . GLY A 1 388 ? 16.245 12.877 -5.968 1.00 60.53 388 GLY A CA 1
ATOM 2954 C C . GLY A 1 388 ? 16.301 12.229 -4.576 1.00 60.53 388 GLY A C 1
ATOM 2955 O O . GLY A 1 388 ? 17.327 12.309 -3.910 1.00 60.53 388 GLY A O 1
ATOM 2956 N N . GLY A 1 389 ? 15.246 11.522 -4.157 1.00 62.16 389 GLY A N 1
ATOM 2957 C CA . GLY A 1 389 ? 15.195 10.816 -2.876 1.00 62.16 389 GLY A CA 1
ATOM 2958 C C . GLY A 1 389 ? 14.349 11.534 -1.825 1.00 62.16 389 GLY A C 1
ATOM 2959 O O . GLY A 1 389 ? 13.923 12.671 -1.991 1.00 62.16 389 GLY A O 1
ATOM 2960 N N . GLY A 1 390 ? 14.056 10.829 -0.732 1.00 72.00 390 GLY A N 1
ATOM 2961 C CA . GLY A 1 390 ? 13.142 11.310 0.306 1.00 72.00 390 GLY A CA 1
ATOM 2962 C C . GLY A 1 390 ? 11.670 11.010 0.014 1.00 72.00 390 GLY A C 1
ATOM 2963 O O . GLY A 1 390 ? 11.309 10.411 -1.005 1.00 72.00 390 GLY A O 1
ATOM 2964 N N . ARG A 1 391 ? 10.807 11.361 0.973 1.00 77.38 391 ARG A N 1
ATOM 2965 C CA . ARG A 1 391 ? 9.361 11.139 0.887 1.00 77.38 391 ARG A CA 1
ATOM 2966 C C . ARG A 1 391 ? 8.608 12.356 1.408 1.00 77.38 391 ARG A C 1
ATOM 2968 O O . ARG A 1 391 ? 8.964 12.881 2.456 1.00 77.38 391 ARG A O 1
ATOM 2975 N N . VAL A 1 392 ? 7.552 12.755 0.709 1.00 82.38 392 VAL A N 1
ATOM 2976 C CA . VAL A 1 392 ? 6.602 13.774 1.161 1.00 82.38 392 VAL A CA 1
ATOM 2977 C C . VAL A 1 392 ? 5.294 13.113 1.559 1.00 82.38 392 VAL A C 1
ATOM 2979 O O . VAL A 1 392 ? 4.812 12.203 0.881 1.00 82.38 392 VAL A O 1
ATOM 2982 N N . ARG A 1 393 ? 4.714 13.561 2.669 1.00 85.12 393 ARG A N 1
ATOM 2983 C CA . ARG A 1 393 ? 3.383 13.137 3.086 1.00 85.12 393 ARG A CA 1
ATOM 2984 C C . ARG A 1 393 ? 2.338 14.025 2.423 1.00 85.12 393 ARG A C 1
ATOM 2986 O O . ARG A 1 393 ? 2.431 15.245 2.492 1.00 85.12 393 ARG A O 1
ATOM 2993 N N . THR A 1 394 ? 1.338 13.421 1.796 1.00 87.44 394 THR A N 1
ATOM 2994 C CA . THR A 1 394 ? 0.308 14.149 1.049 1.00 87.44 394 THR A CA 1
ATOM 2995 C C . THR A 1 394 ? -1.076 13.624 1.392 1.00 87.44 394 THR A C 1
ATOM 2997 O O . THR A 1 394 ? -1.268 12.419 1.580 1.00 87.44 394 THR A O 1
ATOM 3000 N N . ARG A 1 395 ? -2.046 14.542 1.460 1.00 89.75 395 ARG A N 1
ATOM 3001 C CA . ARG A 1 395 ? -3.465 14.212 1.600 1.00 89.75 395 ARG A CA 1
ATOM 3002 C C . ARG A 1 395 ? -4.017 13.711 0.285 1.00 89.75 395 ARG A C 1
ATOM 3004 O O . ARG A 1 395 ? -3.806 14.323 -0.759 1.00 89.75 395 ARG A O 1
ATOM 3011 N N . VAL A 1 396 ? -4.755 12.616 0.351 1.00 86.81 396 VAL A N 1
ATOM 3012 C CA . VAL A 1 396 ? -5.441 12.053 -0.806 1.00 86.81 396 VAL A CA 1
ATOM 3013 C C . VAL A 1 396 ? -6.896 11.748 -0.463 1.00 86.81 396 VAL A C 1
ATOM 3015 O O . VAL A 1 396 ? -7.183 11.356 0.673 1.00 86.81 396 VAL A O 1
ATOM 3018 N N . PRO A 1 397 ? -7.817 11.879 -1.436 1.00 88.31 397 PRO A N 1
ATOM 3019 C CA . PRO A 1 397 ? -9.189 11.424 -1.269 1.00 88.31 397 PRO A CA 1
ATOM 3020 C C . PRO A 1 397 ? -9.250 9.953 -0.858 1.00 88.31 397 PRO A C 1
ATOM 3022 O O . PRO A 1 397 ? -8.376 9.146 -1.205 1.00 88.31 397 PRO A O 1
ATOM 3025 N N . LEU A 1 398 ? -10.320 9.583 -0.158 1.00 89.06 398 LEU A N 1
ATOM 3026 C CA . LEU A 1 398 ? -10.559 8.193 0.195 1.00 89.06 398 LEU A CA 1
ATOM 3027 C C . LEU A 1 398 ? -10.681 7.330 -1.063 1.00 89.06 398 LEU A C 1
ATOM 3029 O O . LEU A 1 398 ? -11.360 7.661 -2.036 1.00 89.06 398 LEU A O 1
ATOM 3033 N N . LYS A 1 399 ? -10.021 6.171 -1.058 1.00 82.62 399 LYS A N 1
ATOM 3034 C CA . LYS A 1 399 ? -10.020 5.305 -2.240 1.00 82.62 399 LYS A CA 1
ATOM 3035 C C . LYS A 1 399 ? -11.435 4.801 -2.537 1.00 82.62 399 LYS A C 1
ATOM 3037 O O . LYS A 1 399 ? -12.023 4.094 -1.717 1.00 82.62 399 LYS A O 1
ATOM 3042 N N . GLY A 1 400 ? -11.880 5.072 -3.767 1.00 75.50 400 GLY A N 1
ATOM 3043 C CA . GLY A 1 400 ? -13.203 4.706 -4.280 1.00 75.50 400 GLY A CA 1
ATOM 3044 C C . GLY A 1 400 ? -14.274 5.776 -4.066 1.00 75.50 400 GLY A C 1
ATOM 3045 O O . GLY A 1 400 ? -15.431 5.485 -4.338 1.00 75.50 400 GLY A O 1
ATOM 3046 N N . ARG A 1 401 ? -13.887 6.963 -3.586 1.00 81.31 401 ARG A N 1
ATOM 3047 C CA . ARG A 1 401 ? -14.764 8.088 -3.258 1.00 81.31 401 ARG A CA 1
ATOM 3048 C C . ARG A 1 401 ? -14.307 9.366 -3.963 1.00 81.31 401 ARG A C 1
ATOM 3050 O O . ARG A 1 401 ? -13.134 9.466 -4.342 1.00 81.31 401 ARG A O 1
ATOM 3057 N N . GLN A 1 402 ? -15.225 10.311 -4.151 1.00 79.19 402 GLN A N 1
ATOM 3058 C CA . GLN A 1 402 ? -14.885 11.645 -4.657 1.00 79.19 402 GLN A CA 1
ATOM 3059 C C . GLN A 1 402 ? -14.097 12.453 -3.617 1.00 79.19 402 GLN A C 1
ATOM 3061 O O . GLN A 1 402 ? -14.188 12.172 -2.418 1.00 79.19 402 GLN A O 1
ATOM 3066 N N . PRO A 1 403 ? -13.320 13.468 -4.036 1.00 82.88 403 PRO A N 1
ATOM 3067 C CA . PRO A 1 403 ? -12.793 14.459 -3.102 1.00 82.88 403 PRO A CA 1
ATOM 3068 C C . PRO A 1 403 ? -13.916 15.048 -2.232 1.00 82.88 403 PRO A C 1
ATOM 3070 O O . PRO A 1 403 ? -14.947 15.453 -2.758 1.00 82.88 403 PRO A O 1
ATOM 3073 N N . GLY A 1 404 ? -13.719 15.073 -0.911 1.00 85.69 404 GLY A N 1
ATOM 3074 C CA . GLY A 1 404 ? -14.693 15.589 0.062 1.00 85.69 404 GLY A CA 1
ATOM 3075 C C . GLY A 1 404 ? -15.713 14.567 0.581 1.00 85.69 404 GLY A C 1
ATOM 3076 O O . GLY A 1 404 ? -16.345 14.815 1.602 1.00 85.69 404 GLY A O 1
ATOM 3077 N N . GLU A 1 405 ? -15.858 13.401 -0.053 1.00 88.38 405 GLU A N 1
ATOM 3078 C CA . GLU A 1 405 ? -16.746 12.355 0.465 1.00 88.38 405 GLU A CA 1
ATOM 3079 C C . GLU A 1 405 ? -16.161 11.665 1.703 1.00 88.38 405 GLU A C 1
ATOM 3081 O O . GLU A 1 405 ? -15.026 11.180 1.695 1.00 88.38 405 GLU A O 1
ATOM 3086 N N . ILE A 1 406 ? -16.996 11.515 2.731 1.00 93.25 406 ILE A N 1
ATOM 3087 C CA . ILE A 1 406 ? -16.635 10.851 3.985 1.00 93.25 406 ILE A CA 1
ATOM 3088 C C . ILE A 1 406 ? -16.959 9.351 3.970 1.00 93.25 406 ILE A C 1
ATOM 3090 O O . ILE A 1 406 ? -17.854 8.878 3.263 1.00 93.25 406 ILE A O 1
ATOM 3094 N N . ARG A 1 407 ? -16.245 8.576 4.792 1.00 93.00 407 ARG A N 1
ATOM 3095 C CA . ARG A 1 407 ? -16.576 7.186 5.128 1.00 93.00 407 ARG A CA 1
ATOM 3096 C C . ARG A 1 407 ? -16.834 7.071 6.622 1.00 93.00 407 ARG A C 1
ATOM 3098 O O . ARG A 1 407 ? -15.901 7.129 7.416 1.00 93.00 407 ARG A O 1
ATOM 3105 N N . VAL A 1 408 ? -18.087 6.812 6.970 1.00 93.69 408 VAL A N 1
ATOM 3106 C CA . VAL A 1 408 ? -18.489 6.534 8.348 1.00 93.69 408 VAL A CA 1
ATOM 3107 C C . VAL A 1 408 ? -18.129 5.096 8.709 1.00 93.69 408 VAL A C 1
ATOM 3109 O O . VAL A 1 408 ? -18.491 4.157 7.996 1.00 93.69 408 VAL A O 1
ATOM 3112 N N . VAL A 1 409 ? -17.423 4.918 9.821 1.00 94.31 409 VAL A N 1
ATOM 3113 C CA . VAL A 1 409 ? -17.110 3.611 10.401 1.00 94.31 409 VAL A CA 1
ATOM 3114 C C . VAL A 1 409 ? -17.654 3.580 11.822 1.00 94.31 409 VAL A C 1
ATOM 3116 O O . VAL A 1 409 ? -17.157 4.285 12.694 1.00 94.31 409 VAL A O 1
ATOM 3119 N N . ARG A 1 410 ? -18.685 2.764 12.047 1.00 93.75 410 ARG A N 1
ATOM 3120 C CA . ARG A 1 410 ? -19.259 2.551 13.381 1.00 93.75 410 ARG A CA 1
ATOM 3121 C C . ARG A 1 410 ? -18.331 1.698 14.227 1.00 93.75 410 ARG A C 1
ATOM 3123 O O . ARG A 1 410 ? -17.867 0.664 13.746 1.00 93.75 410 ARG A O 1
ATOM 3130 N N . LEU A 1 411 ? -18.095 2.137 15.453 1.00 96.00 411 LEU A N 1
ATOM 3131 C CA . LEU A 1 411 ? -17.118 1.575 16.373 1.00 96.00 411 LEU A CA 1
ATOM 3132 C C . LEU A 1 411 ? -17.788 0.559 17.301 1.00 96.00 411 LEU A C 1
ATOM 3134 O O . LEU A 1 411 ? -18.866 0.801 17.839 1.00 96.00 411 LEU A O 1
ATOM 3138 N N . GLN A 1 412 ? -17.147 -0.589 17.496 1.00 94.19 412 GLN A N 1
ATOM 3139 C CA . GLN A 1 412 ? -17.534 -1.553 18.520 1.00 94.19 412 GLN A CA 1
ATOM 3140 C C . GLN A 1 412 ? -17.183 -1.026 19.926 1.00 94.19 412 GLN A C 1
ATOM 3142 O O . GLN A 1 412 ? -16.216 -0.269 20.057 1.00 94.19 412 GLN A O 1
ATOM 3147 N N . PRO A 1 413 ? -17.901 -1.454 20.987 1.00 95.00 413 PRO A N 1
ATOM 3148 C CA . PRO A 1 413 ? -17.669 -0.971 22.354 1.00 95.00 413 PRO A CA 1
ATOM 3149 C C . PRO A 1 413 ? -16.214 -1.103 22.825 1.00 95.00 413 PRO A C 1
ATOM 3151 O O . PRO A 1 413 ? -15.637 -0.150 23.336 1.00 95.00 413 PRO A O 1
ATOM 3154 N N . ASP A 1 414 ? -15.570 -2.238 22.539 1.00 95.31 414 ASP A N 1
ATOM 3155 C CA . ASP A 1 414 ? -14.162 -2.477 22.886 1.00 95.31 414 ASP A CA 1
ATOM 3156 C C . ASP A 1 414 ? -13.192 -1.505 22.187 1.00 95.31 414 ASP A C 1
ATOM 3158 O O . ASP A 1 414 ? -12.152 -1.134 22.736 1.00 95.31 414 ASP A O 1
ATOM 3162 N N . THR A 1 415 ? -13.542 -1.055 20.982 1.00 97.62 415 THR A N 1
ATOM 3163 C CA . THR A 1 415 ? -12.786 -0.043 20.241 1.00 97.62 415 THR A CA 1
ATOM 3164 C C . THR A 1 415 ? -13.021 1.350 20.814 1.00 97.62 415 THR A C 1
ATOM 3166 O O . THR A 1 415 ? -12.067 2.120 20.925 1.00 97.62 415 THR A O 1
ATOM 3169 N N . VAL A 1 416 ? -14.252 1.667 21.225 1.00 97.94 416 VAL A N 1
ATOM 3170 C CA . VAL A 1 416 ? -14.579 2.927 21.912 1.00 97.94 416 VAL A CA 1
ATOM 3171 C C . VAL A 1 416 ? -13.778 3.048 23.209 1.00 97.94 416 VAL A C 1
ATOM 3173 O O . VAL A 1 416 ? -13.121 4.066 23.420 1.00 97.94 416 VAL A O 1
ATOM 3176 N N . ASP A 1 417 ? -13.734 1.997 24.027 1.00 96.75 417 ASP A N 1
ATOM 3177 C CA . ASP A 1 417 ? -12.994 1.997 25.295 1.00 96.75 417 ASP A CA 1
ATOM 3178 C C . ASP A 1 417 ? -11.479 2.125 25.096 1.00 96.75 417 ASP A C 1
ATOM 3180 O O . ASP A 1 417 ? -10.777 2.770 25.882 1.00 96.75 417 ASP A O 1
ATOM 3184 N N . ALA A 1 418 ? -10.939 1.511 24.040 1.00 97.62 418 ALA A N 1
ATOM 3185 C CA . ALA A 1 418 ? -9.537 1.681 23.671 1.00 97.62 418 ALA A CA 1
ATOM 3186 C C . ALA A 1 418 ? -9.244 3.123 23.219 1.00 97.62 418 ALA A C 1
ATOM 3188 O O . ALA A 1 418 ? -8.239 3.701 23.635 1.00 97.62 418 ALA A O 1
ATOM 3189 N N . LEU A 1 419 ? -10.121 3.715 22.402 1.00 98.06 419 LEU A N 1
ATOM 3190 C CA . LEU A 1 419 ? -9.969 5.085 21.909 1.00 98.06 419 LEU A CA 1
ATOM 3191 C C . LEU A 1 419 ? -10.109 6.122 23.024 1.00 98.06 419 LEU A C 1
ATOM 3193 O O . LEU A 1 419 ? -9.276 7.021 23.087 1.00 98.06 419 LEU A O 1
ATOM 3197 N N . ARG A 1 420 ? -11.083 5.984 23.933 1.00 97.38 420 ARG A N 1
ATOM 3198 C CA . ARG A 1 420 ? -11.257 6.895 25.079 1.00 97.38 420 ARG A CA 1
ATOM 3199 C C . ARG A 1 420 ? -10.000 6.955 25.941 1.00 97.38 420 ARG A C 1
ATOM 3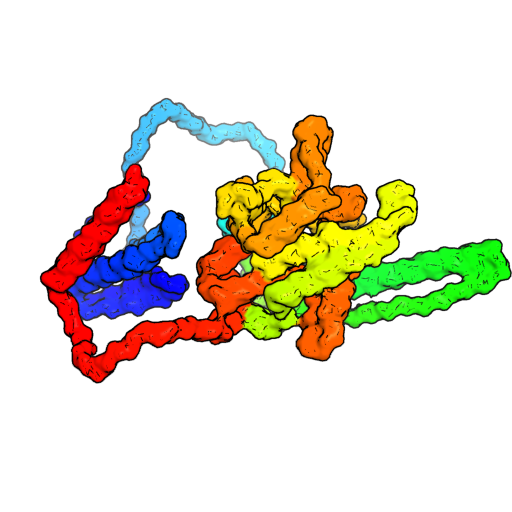201 O O . ARG A 1 420 ? -9.437 8.032 26.121 1.00 97.38 420 ARG A O 1
ATOM 3208 N N . ARG A 1 421 ? -9.493 5.791 26.367 1.00 96.88 421 ARG A N 1
ATOM 3209 C CA . ARG A 1 421 ? -8.240 5.696 27.138 1.00 96.88 421 ARG A CA 1
ATOM 3210 C C . ARG A 1 421 ? -7.056 6.297 26.387 1.00 96.88 421 ARG A C 1
ATOM 3212 O O . ARG A 1 421 ? -6.185 6.915 26.990 1.00 96.88 421 ARG A O 1
ATOM 3219 N N . HIS A 1 422 ? -6.993 6.101 25.074 1.00 97.56 422 HIS A N 1
ATOM 3220 C CA . HIS A 1 422 ? -5.918 6.656 24.258 1.00 97.56 422 HIS A CA 1
ATOM 3221 C C . HIS A 1 422 ? -5.974 8.183 24.173 1.00 97.56 422 HIS A C 1
ATOM 3223 O O . HIS A 1 422 ? -4.948 8.841 24.334 1.00 97.56 422 HIS A O 1
ATOM 3229 N N . ILE A 1 423 ? -7.164 8.741 23.950 1.00 96.94 423 ILE A N 1
ATOM 3230 C CA . ILE A 1 423 ? -7.376 10.188 23.855 1.00 96.94 423 ILE A CA 1
ATOM 3231 C C . ILE A 1 423 ? -7.002 10.861 25.169 1.00 96.94 423 ILE A C 1
ATOM 3233 O O . ILE A 1 423 ? -6.217 11.803 25.160 1.00 96.94 423 ILE A O 1
ATOM 3237 N N . GLU A 1 424 ? -7.495 10.325 26.285 1.00 96.31 424 GLU A N 1
ATOM 3238 C CA . GLU A 1 424 ? -7.231 10.848 27.624 1.00 96.31 424 GLU A CA 1
ATOM 3239 C C . GLU A 1 424 ? -5.731 10.929 27.943 1.00 96.31 424 GLU A C 1
ATOM 3241 O O . GLU A 1 424 ? -5.267 11.919 28.505 1.00 96.31 424 GLU A O 1
ATOM 3246 N N . ASN A 1 425 ? -4.960 9.909 27.555 1.00 95.94 425 ASN A N 1
ATOM 3247 C CA . ASN A 1 425 ? -3.566 9.774 27.981 1.00 95.94 425 ASN A CA 1
ATOM 3248 C C . ASN A 1 425 ? -2.534 10.308 26.979 1.00 95.94 425 ASN A C 1
ATOM 3250 O O . ASN A 1 425 ? -1.407 10.624 27.369 1.00 95.94 425 ASN A O 1
ATOM 3254 N N . PHE A 1 426 ? -2.850 10.344 25.681 1.00 95.69 426 PHE A N 1
ATOM 3255 C CA . PHE A 1 426 ? -1.823 10.507 24.644 1.00 95.69 426 PHE A CA 1
ATOM 3256 C C . PHE A 1 426 ? -2.120 11.561 23.587 1.00 95.69 426 PHE A C 1
ATOM 3258 O O . PHE A 1 426 ? -1.184 11.937 22.867 1.00 95.69 426 PHE A O 1
ATOM 3265 N N . VAL A 1 427 ? -3.370 12.013 23.473 1.00 95.75 427 VAL A N 1
ATOM 3266 C CA . VAL A 1 427 ? -3.783 12.984 22.459 1.00 95.75 427 VAL A CA 1
ATOM 3267 C C . VAL A 1 427 ? -3.847 14.373 23.098 1.00 95.75 427 VAL A C 1
ATOM 3269 O O . VAL A 1 427 ? -4.537 14.548 24.101 1.00 95.75 427 VAL A O 1
ATOM 3272 N N . PRO A 1 428 ? -3.126 15.373 22.559 1.00 93.81 428 PRO A N 1
ATOM 3273 C CA . PRO A 1 428 ? -3.228 16.744 23.043 1.00 93.81 428 PRO A CA 1
ATOM 3274 C C . PRO A 1 428 ? -4.666 17.261 22.967 1.00 93.81 428 PRO A C 1
ATOM 3276 O O . PRO A 1 428 ? -5.418 16.892 22.065 1.00 93.81 428 PRO A O 1
ATOM 3279 N N . ARG A 1 429 ? -5.043 18.157 23.884 1.00 94.19 429 ARG A N 1
ATOM 3280 C CA . ARG A 1 429 ? -6.322 18.865 23.766 1.00 94.19 429 ARG A CA 1
ATOM 3281 C C . ARG A 1 429 ? -6.280 19.792 22.542 1.00 94.19 429 ARG A C 1
ATOM 3283 O O . ARG A 1 429 ? -5.273 20.482 22.373 1.00 94.19 429 ARG A O 1
ATOM 3290 N N . PRO A 1 430 ? -7.346 19.844 21.723 1.00 94.75 430 PRO A N 1
ATOM 3291 C CA . PRO A 1 430 ? -7.442 20.809 20.636 1.00 94.75 430 PRO A CA 1
ATOM 3292 C C . PRO A 1 430 ? -7.306 22.246 21.157 1.00 94.75 430 PRO A C 1
ATOM 3294 O O . PRO A 1 430 ? -7.942 22.620 22.143 1.00 94.75 430 PRO A O 1
ATOM 3297 N N . ASN A 1 431 ? -6.494 23.052 20.481 1.00 95.56 431 ASN A N 1
ATOM 3298 C CA . ASN A 1 431 ? -6.356 24.485 20.700 1.00 95.56 431 ASN A CA 1
ATOM 3299 C C . ASN A 1 431 ? -6.906 25.223 19.468 1.00 95.56 431 ASN A C 1
ATOM 3301 O O . ASN A 1 431 ? -6.174 25.363 18.488 1.00 95.56 431 ASN A O 1
ATOM 3305 N N . PRO A 1 432 ? -8.152 25.733 19.498 1.00 93.50 432 PRO A N 1
ATOM 3306 C CA . PRO A 1 432 ? -8.766 26.427 18.360 1.00 93.50 432 PRO A CA 1
ATOM 3307 C C . PRO A 1 432 ? -7.947 27.612 17.827 1.00 93.50 432 PRO A C 1
ATOM 3309 O O . PRO A 1 432 ? -8.023 27.924 16.641 1.00 93.50 432 PRO A O 1
ATOM 3312 N N . ASN A 1 433 ? -7.122 28.224 18.683 1.00 95.25 433 ASN A N 1
ATOM 3313 C CA . ASN A 1 433 ? -6.254 29.355 18.351 1.00 95.25 433 ASN A CA 1
ATOM 3314 C C . ASN A 1 433 ? -4.824 28.927 17.968 1.00 95.25 433 ASN A C 1
ATOM 3316 O O . ASN A 1 433 ? -3.939 29.771 17.843 1.00 95.25 433 ASN A O 1
ATOM 3320 N N . GLY A 1 434 ? -4.573 27.623 17.817 1.00 92.62 434 GLY A N 1
ATOM 3321 C CA . GLY A 1 434 ? -3.282 27.084 17.398 1.00 92.62 434 GLY A CA 1
ATOM 3322 C C . GLY A 1 434 ? -2.875 27.573 16.008 1.00 92.62 434 GLY A C 1
ATOM 3323 O O . GLY A 1 434 ? -3.719 27.777 15.129 1.00 92.62 434 GLY A O 1
ATOM 3324 N N . LEU A 1 435 ? -1.571 27.736 15.788 1.00 93.88 435 LEU A N 1
ATOM 3325 C CA . LEU A 1 435 ? -1.017 28.199 14.512 1.00 93.88 435 LEU A CA 1
ATOM 3326 C C . LEU A 1 435 ? -1.051 27.083 13.464 1.00 93.88 435 LEU A C 1
ATOM 3328 O O . LEU A 1 435 ? -1.301 27.319 12.279 1.00 93.88 435 LEU A O 1
ATOM 3332 N N . THR A 1 436 ? -0.875 25.843 13.907 1.00 92.38 436 THR A N 1
ATOM 3333 C CA . THR A 1 436 ? -0.883 24.656 13.057 1.00 92.38 436 THR A CA 1
ATOM 3334 C C . THR A 1 436 ? -2.231 23.943 13.090 1.00 92.38 436 THR A C 1
ATOM 3336 O O . THR A 1 436 ? -3.012 24.047 14.034 1.00 92.38 436 THR A O 1
ATOM 3339 N N . GLU A 1 437 ? -2.517 23.174 12.041 1.00 91.25 437 GLU A N 1
ATOM 3340 C CA . GLU A 1 437 ? -3.712 22.327 12.025 1.00 91.25 437 GLU A CA 1
ATOM 3341 C C . GLU A 1 437 ? -3.662 21.241 13.101 1.00 91.25 437 GLU A C 1
ATOM 3343 O O . GLU A 1 437 ? -4.697 20.896 13.646 1.00 91.25 437 GLU A O 1
ATOM 3348 N N . ASP A 1 438 ? -2.480 20.723 13.434 1.00 91.19 438 ASP A N 1
ATOM 3349 C CA . ASP A 1 438 ? -2.351 19.686 14.459 1.00 91.19 438 ASP A CA 1
ATOM 3350 C C . ASP A 1 438 ? -2.562 20.222 15.876 1.00 91.19 438 ASP A C 1
ATOM 3352 O O . ASP A 1 438 ? -2.926 19.454 16.758 1.00 91.19 438 ASP A O 1
ATOM 3356 N N . GLU A 1 439 ? -2.380 21.523 16.101 1.00 93.69 439 GLU A N 1
ATOM 3357 C CA . GLU A 1 439 ? -2.806 22.164 17.346 1.00 93.69 439 GLU A CA 1
ATOM 3358 C C . GLU A 1 439 ? -4.323 22.366 17.365 1.00 93.69 439 GLU A C 1
ATOM 3360 O O . GLU A 1 439 ? -4.955 22.088 18.380 1.00 93.69 439 GLU A O 1
ATOM 3365 N N . ARG A 1 440 ? -4.919 22.814 16.250 1.00 96.25 440 ARG A N 1
ATOM 3366 C CA . ARG A 1 440 ? -6.368 23.077 16.161 1.00 96.25 440 ARG A CA 1
ATOM 3367 C C . ARG A 1 440 ? -7.223 21.817 16.151 1.00 96.25 440 ARG A C 1
ATOM 3369 O O . ARG A 1 440 ? -8.299 21.815 16.735 1.00 96.25 440 ARG A O 1
ATOM 3376 N N . ASP A 1 441 ? -6.753 20.766 15.495 1.00 95.75 441 ASP A N 1
ATOM 3377 C CA . ASP A 1 441 ? -7.417 19.470 15.391 1.00 95.75 441 ASP A CA 1
ATOM 3378 C C . ASP A 1 441 ? -6.375 18.338 15.411 1.00 95.75 441 ASP A C 1
ATOM 3380 O O . ASP A 1 441 ? -5.957 17.843 14.358 1.00 95.75 441 ASP A O 1
ATOM 3384 N N . PRO A 1 442 ? -5.905 17.941 16.603 1.00 96.44 442 PRO A N 1
ATOM 3385 C CA . PRO A 1 442 ? -4.869 16.933 16.775 1.00 96.44 442 PRO A CA 1
ATOM 3386 C C . PRO A 1 442 ? -5.130 15.627 16.022 1.00 96.44 442 PRO A C 1
ATOM 3388 O O . PRO A 1 442 ? -6.244 15.099 15.968 1.00 96.44 442 PRO A O 1
ATOM 3391 N N . ARG A 1 443 ? -4.059 15.043 15.469 1.00 96.12 443 ARG A N 1
ATOM 3392 C CA . ARG A 1 443 ? -4.112 13.658 14.979 1.00 96.12 443 ARG A CA 1
ATOM 3393 C C . ARG A 1 443 ? -4.369 12.716 16.149 1.00 96.12 443 ARG A C 1
ATOM 3395 O O . ARG A 1 443 ? -3.738 12.841 17.196 1.00 96.12 443 ARG A O 1
ATOM 3402 N N . LEU A 1 444 ? -5.209 11.708 15.923 1.00 96.69 444 LEU A N 1
ATOM 3403 C CA . LEU A 1 444 ? -5.454 10.652 16.900 1.00 96.69 444 LEU A CA 1
ATOM 3404 C C . LEU A 1 444 ? -4.173 9.891 17.210 1.00 96.69 444 LEU A C 1
ATOM 3406 O O . LEU A 1 444 ? -3.886 9.625 18.367 1.00 96.69 444 LEU A O 1
ATOM 3410 N N . PHE A 1 445 ? -3.381 9.546 16.194 1.00 96.38 445 PHE A N 1
ATOM 3411 C CA . PHE A 1 445 ? -2.197 8.711 16.380 1.00 96.38 445 PHE A CA 1
ATOM 3412 C C . PHE A 1 445 ? -0.934 9.413 15.889 1.00 96.38 445 PHE A C 1
ATOM 3414 O O . PHE A 1 445 ? -0.751 9.656 14.695 1.00 96.38 445 PHE A O 1
ATOM 3421 N N . THR A 1 446 ? -0.032 9.681 16.826 1.00 94.44 446 THR A N 1
ATOM 3422 C CA . THR A 1 446 ? 1.272 10.310 16.598 1.00 94.44 446 THR A CA 1
ATOM 3423 C C . THR A 1 446 ? 2.387 9.479 17.227 1.00 94.44 446 THR A C 1
ATOM 3425 O O . THR A 1 446 ? 2.148 8.577 18.036 1.00 94.44 446 THR A O 1
ATOM 3428 N N . THR A 1 447 ? 3.630 9.752 16.839 1.00 92.81 447 THR A N 1
ATOM 3429 C CA . THR A 1 447 ? 4.807 9.258 17.557 1.00 92.81 447 THR A CA 1
ATOM 3430 C C . THR A 1 447 ? 4.883 9.891 18.950 1.00 92.81 447 THR A C 1
ATOM 3432 O O . THR A 1 447 ? 4.157 10.829 19.277 1.00 92.81 447 THR A O 1
ATOM 3435 N N . HIS A 1 448 ? 5.808 9.422 19.791 1.00 88.88 448 HIS A N 1
ATOM 3436 C CA . HIS A 1 448 ? 6.059 10.043 21.099 1.00 88.88 448 HIS A CA 1
ATOM 3437 C C . HIS A 1 448 ? 6.548 11.496 21.003 1.00 88.88 448 HIS A C 1
ATOM 3439 O O . HIS A 1 448 ? 6.413 12.230 21.972 1.00 88.88 448 HIS A O 1
ATOM 3445 N N . SER A 1 449 ? 7.096 11.905 19.855 1.00 86.81 449 SER A N 1
ATOM 3446 C CA . SER A 1 449 ? 7.499 13.286 19.566 1.00 86.81 449 SER A CA 1
ATOM 3447 C C . SER A 1 449 ? 6.371 14.146 18.979 1.00 86.81 449 SER A C 1
ATOM 3449 O O . SER A 1 449 ? 6.618 15.284 18.599 1.00 86.81 449 SER A O 1
ATOM 3451 N N . GLY A 1 450 ? 5.154 13.606 18.837 1.00 88.62 450 GLY A N 1
ATOM 3452 C CA . GLY A 1 450 ? 4.020 14.299 18.214 1.00 88.62 450 GLY A CA 1
ATOM 3453 C C . GLY A 1 450 ? 4.010 14.258 16.681 1.00 88.62 450 GLY A C 1
ATOM 3454 O O . GLY A 1 450 ? 3.039 14.687 16.064 1.00 88.62 450 GLY A O 1
ATOM 3455 N N . ALA A 1 451 ? 5.038 13.689 16.044 1.00 89.38 451 ALA A N 1
ATOM 3456 C CA . ALA A 1 451 ? 5.109 13.587 14.590 1.00 89.38 451 ALA A CA 1
ATOM 3457 C C . ALA A 1 451 ? 4.108 12.551 14.028 1.00 89.38 451 ALA A C 1
ATOM 3459 O O . ALA A 1 451 ? 3.726 11.601 14.721 1.00 89.38 451 ALA A O 1
ATOM 3460 N N . PRO A 1 452 ? 3.703 12.664 12.750 1.00 90.69 452 PRO A N 1
ATOM 3461 C CA . PRO A 1 452 ? 2.862 11.657 12.112 1.00 90.69 452 PRO A CA 1
ATOM 3462 C C . PRO A 1 452 ? 3.535 10.277 12.065 1.00 90.69 452 PRO A C 1
ATOM 3464 O O . PRO A 1 452 ? 4.730 10.154 11.792 1.00 90.69 452 PRO A O 1
ATOM 3467 N N . ILE A 1 453 ? 2.756 9.212 12.263 1.00 91.56 453 ILE A N 1
ATOM 3468 C CA . ILE A 1 453 ? 3.270 7.836 12.230 1.00 91.56 453 ILE A CA 1
ATOM 3469 C C . ILE A 1 453 ? 3.659 7.429 10.801 1.00 91.56 453 ILE A C 1
ATOM 3471 O O . ILE A 1 453 ? 2.792 7.329 9.930 1.00 91.56 453 ILE A O 1
ATOM 3475 N N . ASP A 1 454 ? 4.935 7.109 10.555 1.00 89.38 454 ASP A N 1
ATOM 3476 C CA . ASP A 1 454 ? 5.332 6.274 9.412 1.00 89.38 454 ASP A CA 1
ATOM 3477 C C . ASP A 1 454 ? 5.114 4.798 9.763 1.00 89.38 454 ASP A C 1
ATOM 3479 O O . ASP A 1 454 ? 5.726 4.265 10.688 1.00 89.38 454 ASP A O 1
ATOM 3483 N N . LEU A 1 455 ? 4.228 4.134 9.021 1.00 88.25 455 LEU A N 1
ATOM 3484 C CA . LEU A 1 455 ? 3.818 2.759 9.305 1.00 88.25 455 LEU A CA 1
ATOM 3485 C C . LEU A 1 455 ? 4.955 1.741 9.201 1.00 88.25 455 LEU A C 1
ATOM 3487 O O . LEU A 1 455 ? 4.871 0.710 9.858 1.00 88.25 455 LEU A O 1
ATOM 3491 N N . GLY A 1 456 ? 5.982 1.989 8.382 1.00 84.44 456 GLY A N 1
ATOM 3492 C CA . GLY A 1 456 ? 7.143 1.103 8.292 1.00 84.44 456 GLY A CA 1
ATOM 3493 C C . GLY A 1 456 ? 7.944 1.156 9.587 1.00 84.44 456 GLY A C 1
ATOM 3494 O O . GLY A 1 456 ? 8.092 0.140 10.264 1.00 84.44 456 GLY A O 1
ATOM 3495 N N . ASN A 1 457 ? 8.341 2.368 9.980 1.00 86.50 457 ASN A N 1
ATOM 3496 C CA . ASN A 1 457 ? 9.085 2.608 11.218 1.00 86.50 457 ASN A CA 1
ATOM 3497 C C . ASN A 1 457 ? 8.295 2.159 12.454 1.00 86.50 457 ASN A C 1
ATOM 3499 O O . ASN A 1 457 ? 8.840 1.521 13.352 1.00 86.50 457 ASN A O 1
ATOM 3503 N N . PHE A 1 458 ? 6.993 2.450 12.492 1.00 92.62 458 PHE A N 1
ATOM 3504 C CA . PHE A 1 458 ? 6.109 1.984 13.555 1.00 92.62 458 PHE A CA 1
ATOM 3505 C C . PHE A 1 458 ? 6.015 0.457 13.595 1.00 92.62 458 PHE A C 1
ATOM 3507 O O . PHE A 1 458 ? 6.155 -0.135 14.668 1.00 92.62 458 PHE A O 1
ATOM 3514 N N . ALA A 1 459 ? 5.792 -0.191 12.447 1.00 91.88 459 ALA A N 1
ATOM 3515 C CA . ALA A 1 459 ? 5.597 -1.632 12.419 1.00 91.88 459 ALA A CA 1
ATOM 3516 C C . ALA A 1 459 ? 6.854 -2.381 12.867 1.00 91.88 459 ALA A C 1
ATOM 3518 O O . ALA A 1 459 ? 6.744 -3.337 13.629 1.00 91.88 459 ALA A O 1
ATOM 3519 N N . ASP A 1 460 ? 8.032 -1.937 12.430 1.00 90.44 460 ASP A N 1
ATOM 3520 C CA . ASP A 1 460 ? 9.299 -2.570 12.793 1.00 90.44 460 ASP A CA 1
ATOM 3521 C C . ASP A 1 460 ? 9.645 -2.353 14.267 1.00 90.44 460 ASP A C 1
ATOM 3523 O O . ASP A 1 460 ? 10.059 -3.287 14.952 1.00 90.44 460 ASP A O 1
ATOM 3527 N N . ALA A 1 461 ? 9.426 -1.142 14.779 1.00 91.44 461 ALA A N 1
ATOM 3528 C CA . ALA A 1 461 ? 9.860 -0.785 16.122 1.00 91.44 461 ALA A CA 1
ATOM 3529 C C . ALA A 1 461 ? 8.876 -1.220 17.228 1.00 91.44 461 ALA A C 1
ATOM 3531 O O . ALA A 1 461 ? 9.296 -1.400 18.375 1.00 91.44 461 ALA A O 1
ATOM 3532 N N . TRP A 1 462 ? 7.583 -1.358 16.914 1.00 94.88 462 TRP A N 1
ATOM 3533 C CA . TRP A 1 462 ? 6.526 -1.648 17.892 1.00 94.88 462 TRP A CA 1
ATOM 3534 C C . TRP A 1 462 ? 5.707 -2.888 17.554 1.00 94.88 462 TRP A C 1
ATOM 3536 O O . TRP A 1 462 ? 5.648 -3.813 18.359 1.00 94.88 462 TRP A O 1
ATOM 3546 N N . PHE A 1 463 ? 5.088 -2.922 16.373 1.00 95.56 463 PHE A N 1
ATOM 3547 C CA . PHE A 1 463 ? 4.089 -3.942 16.054 1.00 95.56 463 PHE A CA 1
ATOM 3548 C C . PHE A 1 463 ? 4.686 -5.347 15.935 1.00 95.56 463 PHE A C 1
ATOM 3550 O O . PHE A 1 463 ? 4.246 -6.260 16.623 1.00 95.56 463 PHE A O 1
ATOM 3557 N N . LYS A 1 464 ? 5.703 -5.529 15.083 1.00 94.38 464 LYS A N 1
ATOM 3558 C CA . LYS A 1 464 ? 6.340 -6.831 14.849 1.00 94.38 464 LYS A CA 1
ATOM 3559 C C . LYS A 1 464 ? 6.845 -7.464 16.141 1.00 94.38 464 LYS A C 1
ATOM 3561 O O . LYS A 1 464 ? 6.501 -8.614 16.393 1.00 94.38 464 LYS A O 1
ATOM 3566 N N . PRO A 1 465 ? 7.617 -6.766 16.990 1.00 93.94 465 PRO A N 1
ATOM 3567 C CA . PRO A 1 465 ? 8.097 -7.424 18.185 1.00 93.94 465 PRO A CA 1
ATOM 3568 C C . PRO A 1 465 ? 7.007 -7.569 19.266 1.00 93.94 465 PRO A C 1
ATOM 3570 O O . PRO A 1 465 ? 7.153 -8.434 20.119 1.00 93.94 465 PRO A O 1
ATOM 3573 N N . ALA A 1 466 ? 5.895 -6.819 19.219 1.00 95.12 466 ALA A N 1
ATOM 3574 C CA . ALA A 1 466 ? 4.710 -7.137 20.027 1.00 95.12 466 ALA A CA 1
ATOM 3575 C C . ALA A 1 466 ? 4.012 -8.424 19.550 1.00 95.12 466 ALA A C 1
ATOM 3577 O O . ALA A 1 466 ? 3.660 -9.253 20.376 1.00 95.12 466 ALA A O 1
ATOM 3578 N N . VAL A 1 467 ? 3.883 -8.632 18.235 1.00 94.50 467 VAL A N 1
ATOM 3579 C CA . VAL A 1 467 ? 3.368 -9.880 17.639 1.00 94.50 467 VAL A CA 1
ATOM 3580 C C . VAL A 1 467 ? 4.230 -11.080 18.043 1.00 94.50 467 VAL A C 1
ATOM 3582 O O . VAL A 1 467 ? 3.691 -12.111 18.428 1.00 94.50 467 VAL A O 1
ATOM 3585 N N . VAL A 1 468 ? 5.560 -10.942 18.016 1.00 92.94 468 VAL A N 1
ATOM 3586 C CA . VAL A 1 468 ? 6.477 -12.017 18.440 1.00 92.94 468 VAL A CA 1
ATOM 3587 C C . VAL A 1 468 ? 6.266 -12.409 19.901 1.00 92.94 468 VAL A C 1
ATOM 3589 O O . VAL A 1 468 ? 6.257 -13.590 20.224 1.00 92.94 468 VAL A O 1
ATOM 3592 N N . LEU A 1 469 ? 6.073 -11.422 20.776 1.00 92.06 469 LEU A N 1
ATOM 3593 C CA . LEU A 1 469 ? 5.832 -11.660 22.198 1.00 92.06 469 LEU A CA 1
ATOM 3594 C C . LEU A 1 469 ? 4.421 -12.202 22.474 1.00 92.06 469 LEU A C 1
ATOM 3596 O O . LEU A 1 469 ? 4.257 -13.025 23.367 1.00 92.06 469 LEU A O 1
ATOM 3600 N N . ALA A 1 470 ? 3.416 -11.761 21.712 1.00 92.31 470 ALA A N 1
ATOM 3601 C CA . ALA A 1 470 ? 2.033 -12.213 21.850 1.00 92.31 470 ALA A CA 1
ATOM 3602 C C . ALA A 1 470 ? 1.856 -13.689 21.455 1.00 92.31 470 ALA A C 1
ATOM 3604 O O . ALA A 1 470 ? 1.041 -14.387 22.047 1.00 92.31 470 ALA A O 1
ATOM 3605 N N . PHE A 1 471 ? 2.630 -14.174 20.479 1.00 91.50 471 PHE A N 1
ATOM 3606 C CA . PHE A 1 471 ? 2.438 -15.491 19.861 1.00 91.50 471 PHE A CA 1
ATOM 3607 C C . PHE A 1 471 ? 3.633 -16.428 20.060 1.00 91.50 471 PHE A C 1
ATOM 3609 O O . PHE A 1 471 ? 4.128 -17.041 19.116 1.00 91.50 471 PHE A O 1
ATOM 3616 N N . ALA A 1 472 ? 4.098 -16.560 21.303 1.00 76.88 472 ALA A N 1
ATOM 3617 C CA . ALA A 1 472 ? 5.167 -17.501 21.647 1.00 76.88 472 ALA A CA 1
ATOM 3618 C C . ALA A 1 472 ? 4.723 -18.982 21.603 1.00 76.88 472 ALA A C 1
ATOM 3620 O O . ALA A 1 472 ? 5.565 -19.880 21.652 1.00 76.88 472 ALA A O 1
ATOM 3621 N N . SER A 1 473 ? 3.413 -19.251 21.513 1.00 79.62 473 SER A N 1
ATOM 3622 C CA . SER A 1 473 ? 2.858 -20.606 21.457 1.00 79.62 473 SER A CA 1
ATOM 3623 C C . SER A 1 473 ? 3.148 -21.278 20.096 1.00 79.62 473 SER A C 1
ATOM 3625 O O . SER A 1 473 ? 3.107 -20.608 19.059 1.00 79.62 473 SER A O 1
ATOM 3627 N N . PRO A 1 474 ? 3.398 -22.603 20.043 1.00 77.25 474 PRO A N 1
ATOM 3628 C CA . PRO A 1 474 ? 3.569 -23.323 18.777 1.00 77.25 474 PRO A CA 1
ATOM 3629 C C . PRO A 1 474 ? 2.381 -23.189 17.809 1.00 77.25 474 PRO A C 1
ATOM 3631 O O . PRO A 1 474 ? 2.585 -23.148 16.597 1.00 77.25 474 PRO A O 1
ATOM 3634 N N . GLY A 1 475 ? 1.150 -23.081 18.328 1.00 79.62 475 GLY A N 1
ATOM 3635 C CA . GLY A 1 475 ? -0.070 -22.965 17.518 1.00 79.62 475 GLY A CA 1
ATOM 3636 C C . GLY A 1 475 ? -0.164 -21.658 16.725 1.00 79.62 475 GLY A C 1
ATOM 3637 O O . GLY A 1 475 ? -0.697 -21.651 15.614 1.00 79.62 475 GLY A O 1
ATOM 3638 N N . ASP A 1 476 ? 0.436 -20.583 17.240 1.00 85.31 476 ASP A N 1
ATOM 3639 C CA . ASP A 1 476 ? 0.319 -19.230 16.686 1.00 85.31 476 ASP A CA 1
ATOM 3640 C C . ASP A 1 476 ? 1.570 -18.769 15.925 1.00 85.31 476 ASP A C 1
ATOM 3642 O O . ASP A 1 476 ? 1.609 -17.652 15.400 1.00 85.31 476 ASP A O 1
ATOM 3646 N N . GLN A 1 477 ? 2.596 -19.622 15.797 1.00 83.25 477 GLN A N 1
ATOM 3647 C CA . GLN A 1 477 ? 3.861 -19.270 15.128 1.00 83.25 477 GLN A CA 1
ATOM 3648 C C . GLN A 1 477 ? 3.663 -18.735 13.706 1.00 83.25 477 GLN A C 1
ATOM 3650 O O . GLN A 1 477 ? 4.423 -17.906 13.198 1.00 83.25 477 GLN A O 1
ATOM 3655 N N . HIS A 1 478 ? 2.590 -19.173 13.063 1.00 83.62 478 HIS A N 1
ATOM 3656 C CA . HIS A 1 478 ? 2.210 -18.750 11.733 1.00 83.62 478 HIS A CA 1
ATOM 3657 C C . HIS A 1 478 ? 1.844 -17.245 11.637 1.00 83.62 478 HIS A C 1
ATOM 3659 O O . HIS A 1 478 ? 1.768 -16.702 10.528 1.00 83.62 478 HIS A O 1
ATOM 3665 N N . LEU A 1 479 ? 1.602 -16.568 12.772 1.00 89.25 479 LEU A N 1
ATOM 3666 C CA . LEU A 1 479 ? 1.302 -15.133 12.881 1.00 89.25 479 LEU A CA 1
ATOM 3667 C C . LEU A 1 479 ? 2.553 -14.277 13.106 1.00 89.25 479 LEU A C 1
ATOM 3669 O O . LEU A 1 479 ? 2.488 -13.065 12.904 1.00 89.25 479 LEU A O 1
ATOM 3673 N N . LEU A 1 480 ? 3.704 -14.864 13.454 1.00 88.88 480 LEU A N 1
ATOM 3674 C CA . LEU A 1 480 ? 4.911 -14.126 13.864 1.00 88.88 480 LEU A CA 1
ATOM 3675 C C . LEU A 1 480 ? 5.416 -13.124 12.818 1.00 88.88 480 LEU A C 1
ATOM 3677 O O . LEU A 1 480 ? 5.974 -12.079 13.147 1.00 88.88 480 LEU A O 1
ATOM 3681 N N . THR A 1 481 ? 5.200 -13.420 11.536 1.00 84.94 481 THR A N 1
ATOM 3682 C CA . THR A 1 481 ? 5.623 -12.562 10.416 1.00 84.94 481 THR A CA 1
ATOM 3683 C C . THR A 1 481 ? 4.496 -11.684 9.870 1.00 84.94 481 THR A C 1
ATOM 3685 O O . THR A 1 481 ? 4.649 -11.031 8.828 1.00 84.94 481 THR A O 1
ATOM 3688 N N . MET A 1 482 ? 3.346 -11.653 10.548 1.00 89.81 482 MET A N 1
ATOM 3689 C CA . MET A 1 482 ? 2.176 -10.919 10.097 1.00 89.81 482 MET A CA 1
ATOM 3690 C C . MET A 1 482 ? 2.484 -9.409 10.024 1.00 89.81 482 MET A C 1
ATOM 3692 O O . MET A 1 482 ? 2.821 -8.789 11.029 1.00 89.81 482 MET A O 1
ATOM 3696 N N . PRO A 1 483 ? 2.325 -8.754 8.857 1.00 90.88 483 PRO A N 1
ATOM 3697 C CA . PRO A 1 483 ? 2.480 -7.307 8.771 1.00 90.88 483 PRO A CA 1
ATOM 3698 C C . PRO A 1 483 ? 1.220 -6.582 9.262 1.00 90.88 483 PRO A C 1
ATOM 3700 O O . PRO A 1 483 ? 0.112 -7.038 8.988 1.00 90.88 483 PRO A O 1
ATOM 3703 N N . PHE A 1 484 ? 1.379 -5.386 9.841 1.00 93.81 484 PHE A N 1
ATOM 3704 C CA . PHE A 1 484 ? 0.292 -4.549 10.392 1.00 93.81 484 PHE A CA 1
ATOM 3705 C C . PHE A 1 484 ? -0.953 -4.446 9.494 1.00 93.81 484 PHE A C 1
ATOM 3707 O O . PHE A 1 484 ? -2.082 -4.606 9.944 1.00 93.81 484 PHE A O 1
ATOM 3714 N N . ARG A 1 485 ? -0.765 -4.289 8.176 1.00 91.81 485 ARG A N 1
ATOM 3715 C CA . ARG A 1 485 ? -1.860 -4.230 7.183 1.00 91.81 485 ARG A CA 1
ATOM 3716 C C . ARG A 1 485 ? -2.800 -5.450 7.173 1.00 91.81 485 ARG A C 1
ATOM 3718 O O . ARG A 1 485 ? -3.828 -5.408 6.501 1.00 91.81 485 ARG A O 1
ATOM 3725 N N . ARG A 1 486 ? -2.426 -6.563 7.814 1.00 92.06 486 ARG A N 1
ATOM 3726 C CA . ARG A 1 486 ? -3.266 -7.760 7.953 1.00 92.06 486 ARG A CA 1
ATOM 3727 C C . ARG A 1 486 ? -4.350 -7.610 9.006 1.00 92.06 486 ARG A C 1
ATOM 3729 O O . ARG A 1 486 ? -5.355 -8.286 8.848 1.00 92.06 486 ARG A O 1
ATOM 3736 N N . LEU A 1 487 ? -4.217 -6.687 9.957 1.00 95.69 487 LEU A N 1
ATOM 3737 C CA . LEU A 1 487 ? -5.274 -6.384 10.925 1.00 95.69 487 LEU A CA 1
ATOM 3738 C C . LEU A 1 487 ? -6.585 -6.005 10.224 1.00 95.69 487 LEU A C 1
ATOM 3740 O O . LEU A 1 487 ? -7.636 -6.552 10.530 1.00 95.69 487 LEU A O 1
ATOM 3744 N N . ARG A 1 488 ? -6.508 -5.204 9.154 1.00 95.00 488 ARG A N 1
ATOM 3745 C CA . ARG A 1 488 ? -7.675 -4.903 8.312 1.00 95.00 488 ARG A CA 1
ATOM 3746 C C . ARG A 1 488 ? -8.321 -6.163 7.724 1.00 95.00 488 ARG A C 1
ATOM 3748 O O . ARG A 1 488 ? -9.534 -6.222 7.564 1.00 95.00 488 ARG A O 1
ATOM 3755 N N . ALA A 1 489 ? -7.519 -7.152 7.334 1.00 93.69 489 ALA A N 1
ATOM 3756 C CA . ALA A 1 489 ? -8.053 -8.401 6.805 1.00 93.69 489 ALA A CA 1
ATOM 3757 C C . ALA A 1 489 ? -8.649 -9.290 7.901 1.00 93.69 489 ALA A C 1
ATOM 3759 O O . ALA A 1 489 ? -9.657 -9.933 7.620 1.00 93.69 489 ALA A O 1
ATOM 3760 N N . ALA A 1 490 ? -8.061 -9.295 9.100 1.00 94.19 490 ALA A N 1
ATOM 3761 C CA . ALA A 1 490 ? -8.609 -9.954 10.283 1.00 94.19 490 ALA A CA 1
ATOM 3762 C C . ALA A 1 490 ? -9.998 -9.396 10.615 1.00 94.19 490 ALA A C 1
ATOM 3764 O O . ALA A 1 490 ? -10.958 -10.153 10.598 1.00 94.19 490 ALA A O 1
ATOM 3765 N N . ALA A 1 491 ? -10.136 -8.071 10.722 1.00 95.56 491 ALA A N 1
ATOM 3766 C CA . ALA A 1 491 ? -11.415 -7.399 10.960 1.00 95.56 491 ALA A CA 1
ATOM 3767 C C . ALA A 1 491 ? -12.509 -7.808 9.955 1.00 95.56 491 ALA A C 1
ATOM 3769 O O . ALA A 1 491 ? -13.605 -8.202 10.331 1.00 95.56 491 ALA A O 1
ATOM 3770 N N . ILE A 1 492 ? -12.206 -7.755 8.652 1.00 95.00 492 ILE A N 1
ATOM 3771 C CA . ILE A 1 492 ? -13.179 -8.117 7.607 1.00 95.00 492 ILE A CA 1
ATOM 3772 C C . ILE A 1 492 ? -13.536 -9.608 7.679 1.00 95.00 492 ILE A C 1
ATOM 3774 O O . ILE A 1 492 ? -14.688 -9.972 7.454 1.00 95.00 492 ILE A O 1
ATOM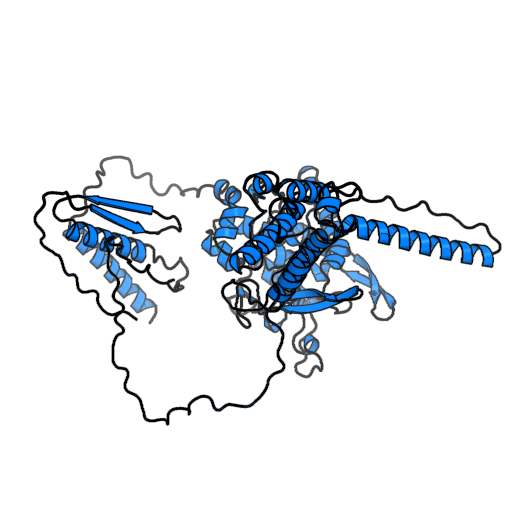 3778 N N . THR A 1 493 ? -12.556 -10.464 7.977 1.00 93.25 493 THR A N 1
ATOM 3779 C CA . THR A 1 493 ? -12.763 -11.910 8.137 1.00 93.25 493 THR A CA 1
ATOM 3780 C C . THR A 1 493 ? -13.671 -12.191 9.327 1.00 93.25 493 THR A C 1
ATOM 3782 O O . THR A 1 493 ? -14.624 -12.938 9.161 1.00 93.25 493 THR A O 1
ATOM 3785 N N . ASP A 1 494 ? -13.435 -11.535 10.464 1.00 92.56 494 ASP A N 1
ATOM 3786 C CA . ASP A 1 494 ? -14.246 -11.615 11.682 1.00 92.56 494 ASP A CA 1
ATOM 3787 C C . ASP A 1 494 ? -15.707 -11.234 11.410 1.00 92.56 494 ASP A C 1
ATOM 3789 O O . ASP A 1 494 ? -16.612 -12.025 11.664 1.00 92.56 494 ASP A O 1
ATOM 3793 N N . TRP A 1 495 ? -15.958 -10.081 10.777 1.00 93.50 495 TRP A N 1
ATOM 3794 C CA . TRP A 1 495 ? -17.328 -9.662 10.451 1.00 93.50 495 TRP A CA 1
ATOM 3795 C C . TRP A 1 495 ? -18.042 -10.676 9.559 1.00 93.50 495 TRP A C 1
ATOM 3797 O O . TRP A 1 495 ? -19.203 -11.004 9.787 1.00 93.50 495 TRP A O 1
ATOM 3807 N N . ILE A 1 496 ? -17.345 -11.163 8.528 1.00 92.75 496 ILE A N 1
ATOM 3808 C CA . ILE A 1 496 ? -17.864 -12.148 7.579 1.00 92.75 496 ILE A CA 1
ATOM 3809 C C . ILE A 1 496 ? -18.148 -13.462 8.310 1.00 92.75 496 ILE A C 1
ATOM 3811 O O . ILE A 1 496 ? -19.224 -14.025 8.139 1.00 92.75 496 ILE A O 1
ATOM 3815 N N . PHE A 1 497 ? -17.220 -13.942 9.130 1.00 89.56 497 PHE A N 1
ATOM 3816 C CA . PHE A 1 497 ? -17.382 -15.164 9.910 1.00 89.56 497 PHE A CA 1
ATOM 3817 C C . PHE A 1 497 ? -18.598 -15.080 10.844 1.00 89.56 497 PHE A C 1
ATOM 3819 O O . PHE A 1 497 ? -19.387 -16.019 10.907 1.00 89.56 497 PHE A O 1
ATOM 3826 N N . HIS A 1 498 ? -18.819 -13.913 11.454 1.00 89.38 498 HIS A N 1
ATOM 3827 C CA . HIS A 1 498 ? -19.962 -13.616 12.320 1.00 89.38 498 HIS A CA 1
ATOM 3828 C C . HIS A 1 498 ? -21.212 -13.099 11.583 1.00 89.38 498 HIS A C 1
ATOM 3830 O O . HIS A 1 498 ? -22.115 -12.537 12.200 1.00 89.38 498 HIS A O 1
ATOM 3836 N N . GLY A 1 499 ? -21.305 -13.328 10.271 1.00 90.00 499 GLY A N 1
ATOM 3837 C CA . GLY A 1 499 ? -22.565 -13.230 9.532 1.00 90.00 499 GLY A CA 1
ATOM 3838 C C . GLY A 1 499 ? -22.748 -11.997 8.648 1.00 90.00 499 GLY A C 1
ATOM 3839 O O . GLY A 1 499 ? -23.723 -11.965 7.902 1.00 90.00 499 GLY A O 1
ATOM 3840 N N . ALA A 1 500 ? -21.821 -11.035 8.630 1.00 91.12 500 ALA A N 1
ATOM 3841 C CA . ALA A 1 500 ? -21.929 -9.875 7.741 1.00 91.12 500 ALA A CA 1
ATOM 3842 C C . ALA A 1 500 ? -21.993 -10.316 6.271 1.00 91.12 500 ALA A C 1
ATOM 3844 O O . ALA A 1 500 ? -21.176 -11.108 5.807 1.00 91.12 500 ALA A O 1
ATOM 3845 N N . SER A 1 501 ? -22.946 -9.816 5.502 1.00 90.62 501 SER A N 1
ATOM 3846 C CA . SER A 1 501 ? -23.042 -10.061 4.062 1.00 90.62 501 SER A CA 1
ATOM 3847 C C . SER A 1 501 ? -21.852 -9.461 3.292 1.00 90.62 501 SER A C 1
ATOM 3849 O O . SER A 1 501 ? -21.088 -8.638 3.801 1.00 90.62 501 SER A O 1
ATOM 3851 N N . SER A 1 502 ? -21.693 -9.856 2.022 1.00 90.38 502 SER A N 1
ATOM 3852 C CA . SER A 1 502 ? -20.725 -9.221 1.110 1.00 90.38 502 SER A CA 1
ATOM 3853 C C . SER A 1 502 ? -20.963 -7.710 1.007 1.00 90.38 502 SER A C 1
ATOM 3855 O O . SER A 1 502 ? -20.009 -6.933 1.083 1.00 90.38 502 SER A O 1
ATOM 3857 N N . GLY A 1 503 ? -22.235 -7.297 0.922 1.00 89.81 503 GLY A N 1
ATOM 3858 C CA . GLY A 1 503 ? -22.653 -5.896 0.889 1.00 89.81 503 GLY A CA 1
ATOM 3859 C C . GLY A 1 503 ? -22.195 -5.131 2.127 1.00 89.81 503 GLY A C 1
ATOM 3860 O O . GLY A 1 503 ? -21.403 -4.197 1.997 1.00 89.81 503 GLY A O 1
ATOM 3861 N N . GLU A 1 504 ? -22.586 -5.588 3.317 1.00 89.88 504 GLU A N 1
ATOM 3862 C CA . GLU A 1 504 ? -22.231 -4.946 4.592 1.00 89.88 504 GLU A CA 1
ATOM 3863 C C . GLU A 1 504 ? -20.714 -4.877 4.802 1.00 89.88 504 GLU A C 1
ATOM 3865 O O . GLU A 1 504 ? -20.170 -3.820 5.129 1.00 89.88 504 GLU A O 1
ATOM 3870 N N . ALA A 1 505 ? -19.995 -5.981 4.562 1.00 91.81 505 ALA A N 1
ATOM 3871 C CA . ALA A 1 505 ? -18.540 -6.003 4.686 1.00 91.81 505 ALA A CA 1
ATOM 3872 C C . ALA A 1 505 ? -17.867 -5.060 3.674 1.00 91.81 505 ALA A C 1
ATOM 3874 O O . ALA A 1 505 ? -16.848 -4.437 3.986 1.00 91.81 505 ALA A O 1
ATOM 3875 N N . SER A 1 506 ? -18.424 -4.929 2.464 1.00 90.62 506 SER A N 1
ATOM 3876 C CA . SER A 1 506 ? -17.903 -4.028 1.434 1.00 90.62 506 SER A CA 1
ATOM 3877 C C . SER A 1 506 ? -18.105 -2.558 1.797 1.00 90.62 506 SER A C 1
ATOM 3879 O O . SER A 1 506 ? -17.141 -1.790 1.727 1.00 90.62 506 SER A O 1
ATOM 3881 N N . GLU A 1 507 ? -19.298 -2.193 2.273 1.00 87.31 507 GLU A N 1
ATOM 3882 C CA . GLU A 1 507 ? -19.634 -0.844 2.728 1.00 87.31 507 GLU A CA 1
ATOM 3883 C C . GLU A 1 507 ? -18.758 -0.464 3.922 1.00 87.31 507 GLU A C 1
ATOM 3885 O O . GLU A 1 507 ? -18.005 0.516 3.852 1.00 87.31 507 GLU A O 1
ATOM 3890 N N . LYS A 1 508 ? -18.754 -1.303 4.970 1.00 89.00 508 LYS A N 1
ATOM 3891 C CA . LYS A 1 508 ? -17.983 -1.063 6.193 1.00 89.00 508 LYS A CA 1
ATOM 3892 C C . LYS A 1 508 ? -16.490 -0.966 5.901 1.00 89.00 508 LYS A C 1
ATOM 3894 O O . LYS A 1 508 ? -15.828 -0.074 6.422 1.00 89.00 508 LYS A O 1
ATOM 3899 N N . ALA A 1 509 ? -15.939 -1.807 5.022 1.00 90.25 509 ALA A N 1
ATOM 3900 C CA . ALA A 1 509 ? -14.523 -1.745 4.657 1.00 90.25 509 ALA A CA 1
ATOM 3901 C C . ALA A 1 509 ? -14.189 -0.622 3.653 1.00 90.25 509 ALA A C 1
ATOM 3903 O O . ALA A 1 509 ? -13.014 -0.280 3.496 1.00 90.25 509 ALA A O 1
ATOM 3904 N N . GLY A 1 510 ? -15.160 -0.066 2.926 1.00 87.19 510 GLY A N 1
ATOM 3905 C CA . GLY A 1 510 ? -14.899 0.801 1.771 1.00 87.19 510 GLY A CA 1
ATOM 3906 C C . GLY A 1 510 ? -14.231 0.052 0.607 1.00 87.19 510 GLY A C 1
ATOM 3907 O O . GLY A 1 510 ? -13.307 0.569 -0.029 1.00 87.19 510 GLY A O 1
ATOM 3908 N N . ASN A 1 511 ? -14.631 -1.199 0.375 1.00 87.44 511 ASN A N 1
ATOM 3909 C CA . ASN A 1 511 ? -14.239 -2.018 -0.776 1.00 87.44 511 ASN A CA 1
ATOM 3910 C C . ASN A 1 511 ? -15.425 -2.148 -1.748 1.00 87.44 511 ASN A C 1
ATOM 3912 O O . ASN A 1 511 ? -16.560 -1.886 -1.376 1.00 87.44 511 ASN A O 1
ATOM 3916 N N . SER A 1 512 ? -15.190 -2.599 -2.984 1.00 84.56 512 SER A N 1
ATOM 3917 C CA . SER A 1 512 ? -16.296 -3.073 -3.827 1.00 84.56 512 SER A CA 1
ATOM 3918 C C . SER A 1 512 ? -16.717 -4.488 -3.416 1.00 84.56 512 SER A C 1
ATOM 3920 O O . SER A 1 512 ? -15.868 -5.276 -2.989 1.00 84.56 512 SER A O 1
ATOM 3922 N N . GLY A 1 513 ? -17.994 -4.842 -3.604 1.00 85.38 513 GLY A N 1
ATOM 3923 C CA . GLY A 1 513 ? -18.500 -6.201 -3.345 1.00 85.38 513 GLY A CA 1
ATOM 3924 C C . GLY A 1 513 ? -17.684 -7.279 -4.068 1.00 85.38 513 GLY A C 1
ATOM 3925 O O . GLY A 1 513 ? -17.225 -8.233 -3.449 1.00 85.38 513 GLY A O 1
ATOM 3926 N N . ALA A 1 514 ? -17.323 -7.038 -5.334 1.00 84.81 514 ALA A N 1
ATOM 3927 C CA . ALA A 1 514 ? -16.462 -7.940 -6.103 1.00 84.81 514 ALA A CA 1
ATOM 3928 C C . ALA A 1 514 ? -15.084 -8.193 -5.452 1.00 84.81 514 ALA A C 1
ATOM 3930 O O . ALA A 1 514 ? -14.526 -9.277 -5.591 1.00 84.81 514 ALA A O 1
ATOM 3931 N N . VAL A 1 515 ? -14.509 -7.214 -4.738 1.00 86.06 515 VAL A N 1
ATOM 3932 C CA . VAL A 1 515 ? -13.246 -7.401 -3.996 1.00 86.06 515 VAL A CA 1
ATOM 3933 C C . VAL A 1 515 ? -13.467 -8.270 -2.758 1.00 86.06 515 VAL A C 1
ATOM 3935 O O . VAL A 1 515 ? -12.609 -9.103 -2.456 1.00 86.06 515 VAL A O 1
ATOM 3938 N N . ILE A 1 516 ? -14.590 -8.087 -2.057 1.00 89.94 516 ILE A N 1
ATOM 3939 C CA . ILE A 1 516 ? -14.956 -8.906 -0.897 1.00 89.94 516 ILE A CA 1
ATOM 3940 C C . ILE A 1 516 ? -15.186 -10.355 -1.329 1.00 89.94 516 ILE A C 1
ATOM 3942 O O . ILE A 1 516 ? -14.493 -11.244 -0.843 1.00 89.94 516 ILE A O 1
ATOM 3946 N N . GLU A 1 517 ? -16.048 -10.596 -2.313 1.00 88.12 517 GLU A N 1
ATOM 3947 C CA . GLU A 1 517 ? -16.335 -11.943 -2.821 1.00 88.12 517 GLU A CA 1
ATOM 3948 C C . GLU A 1 517 ? -15.082 -12.625 -3.349 1.00 88.12 517 GLU A C 1
ATOM 3950 O O . GLU A 1 517 ? -14.789 -13.755 -2.975 1.00 88.12 517 GLU A O 1
ATOM 3955 N N . LYS A 1 518 ? -14.283 -11.927 -4.163 1.00 85.06 518 LYS A N 1
ATOM 3956 C CA . LYS A 1 518 ? -13.077 -12.509 -4.758 1.00 85.06 518 LYS A CA 1
ATOM 3957 C C . LYS A 1 518 ? -12.077 -12.986 -3.708 1.00 85.06 518 LYS A C 1
ATOM 3959 O O . LYS A 1 518 ? -11.488 -14.051 -3.868 1.00 85.06 518 LYS A O 1
ATOM 3964 N N . HIS A 1 519 ? -11.833 -12.190 -2.669 1.00 87.12 519 HIS A N 1
ATOM 3965 C CA . HIS A 1 519 ? -10.759 -12.485 -1.725 1.00 87.12 519 HIS A CA 1
ATOM 3966 C C . HIS A 1 519 ? -11.213 -13.233 -0.470 1.00 87.12 519 HIS A C 1
ATOM 3968 O O . HIS A 1 519 ? -10.415 -13.971 0.109 1.00 87.12 519 HIS A O 1
ATOM 3974 N N . TYR A 1 520 ? -12.460 -13.051 -0.041 1.00 89.50 520 TYR A N 1
ATOM 3975 C CA . TYR A 1 520 ? -12.992 -13.626 1.196 1.00 89.50 520 TYR A CA 1
ATOM 3976 C C . TYR A 1 520 ? -13.934 -14.803 0.946 1.00 89.50 520 TYR A C 1
ATOM 3978 O O . TYR A 1 520 ? -14.480 -15.324 1.910 1.00 89.50 520 TYR A O 1
ATOM 3986 N N . ARG A 1 521 ? -14.086 -15.272 -0.306 1.00 85.94 521 ARG A N 1
ATOM 3987 C CA . ARG A 1 521 ? -14.943 -16.418 -0.666 1.00 85.94 521 ARG A CA 1
ATOM 3988 C C . ARG A 1 521 ? -14.826 -17.593 0.300 1.00 85.94 521 ARG A C 1
ATOM 3990 O O . ARG A 1 521 ? -15.824 -18.015 0.853 1.00 85.94 521 ARG A O 1
ATOM 3997 N N . GLY A 1 522 ? -13.604 -18.048 0.570 1.00 84.81 522 GLY A N 1
ATOM 3998 C CA . GLY A 1 522 ? -13.409 -19.202 1.444 1.00 84.81 522 GLY A CA 1
ATOM 3999 C C . GLY A 1 522 ? -13.857 -18.968 2.889 1.00 84.81 522 GLY A C 1
ATOM 4000 O O . GLY A 1 522 ? -14.169 -19.929 3.570 1.00 84.81 522 GLY A O 1
ATOM 4001 N N . VAL A 1 523 ? -13.923 -17.712 3.349 1.00 88.06 523 VAL A N 1
ATOM 4002 C CA . VAL A 1 523 ? -14.479 -17.368 4.666 1.00 88.06 523 VAL A CA 1
ATOM 4003 C C . VAL A 1 523 ? -16.004 -17.433 4.630 1.00 88.06 523 VAL A C 1
ATOM 4005 O O . VAL A 1 523 ? -16.600 -17.862 5.605 1.00 88.06 523 VAL A O 1
ATOM 4008 N N . PHE A 1 524 ? -16.645 -17.036 3.519 1.00 86.31 524 PHE A N 1
ATOM 4009 C CA . PHE A 1 524 ? -18.085 -17.256 3.316 1.00 86.31 524 PHE A CA 1
ATOM 4010 C C . PHE A 1 524 ? -18.424 -18.747 3.304 1.00 86.31 524 PHE A C 1
ATOM 4012 O O . PHE A 1 524 ? -19.392 -19.153 3.941 1.00 86.31 524 PHE A O 1
ATOM 4019 N N . ASP A 1 525 ? -17.603 -19.544 2.621 1.00 84.19 525 ASP A N 1
ATOM 4020 C CA . ASP A 1 525 ? -17.790 -20.990 2.502 1.00 84.19 525 ASP A CA 1
ATOM 4021 C C . ASP A 1 525 ? -17.577 -21.709 3.850 1.00 84.19 525 ASP A C 1
ATOM 4023 O O . ASP A 1 525 ? -18.222 -22.721 4.115 1.00 84.19 525 ASP A O 1
ATOM 4027 N N . SER A 1 526 ? -16.705 -21.177 4.716 1.00 80.81 526 SER A N 1
ATOM 4028 C CA . SER A 1 526 ? -16.381 -21.743 6.032 1.00 80.81 526 SER A CA 1
ATOM 4029 C C . SER A 1 526 ? -17.216 -21.183 7.185 1.00 80.81 526 SER A C 1
ATOM 4031 O O . SER A 1 526 ? -16.893 -21.446 8.345 1.00 80.81 526 SER A O 1
ATOM 4033 N N . ARG A 1 527 ? -18.237 -20.361 6.912 1.00 78.94 527 ARG A N 1
ATOM 4034 C CA . ARG A 1 527 ? -19.087 -19.818 7.979 1.00 78.94 527 ARG A CA 1
ATOM 4035 C C . ARG A 1 527 ? -19.762 -20.963 8.723 1.00 78.94 527 ARG A C 1
ATOM 4037 O O . ARG A 1 527 ? -20.234 -21.900 8.070 1.00 78.94 527 ARG A O 1
ATOM 4044 N N . PRO A 1 528 ? -19.903 -20.865 10.056 1.00 71.62 528 PRO A N 1
ATOM 4045 C CA . PRO A 1 528 ? -20.863 -21.697 10.753 1.00 71.62 528 PRO A CA 1
ATOM 4046 C C . PRO A 1 528 ? -22.199 -21.511 10.037 1.00 71.62 528 PRO A C 1
ATOM 4048 O O . PRO A 1 528 ? -22.661 -20.375 9.877 1.00 71.62 528 PRO A O 1
ATOM 4051 N N . ARG A 1 529 ? -22.801 -22.604 9.541 1.00 61.75 529 ARG A N 1
ATOM 4052 C CA . ARG A 1 529 ? -24.190 -22.518 9.082 1.00 61.75 529 ARG A CA 1
ATOM 4053 C C . ARG A 1 529 ? -24.961 -21.915 10.247 1.00 61.75 529 ARG A C 1
ATOM 4055 O O . ARG A 1 529 ? -24.705 -22.350 11.375 1.00 61.75 529 ARG A O 1
ATOM 4062 N N . PRO A 1 530 ? -25.836 -20.919 10.013 1.00 55.72 530 PRO A N 1
ATOM 4063 C CA . PRO A 1 530 ? -26.696 -20.452 11.079 1.00 55.72 530 PRO A CA 1
ATOM 4064 C C . PRO A 1 530 ? -27.303 -21.709 11.683 1.00 55.72 530 PRO A C 1
ATOM 4066 O O . PRO A 1 530 ? -27.907 -22.508 10.960 1.00 55.72 530 PRO A O 1
ATOM 4069 N N . GLN A 1 531 ? -27.032 -21.945 12.970 1.00 43.56 531 GLN A N 1
ATOM 4070 C CA . GLN A 1 531 ? -27.855 -22.864 13.722 1.00 43.56 531 GLN A CA 1
ATOM 4071 C C . GLN A 1 531 ? -29.225 -22.239 13.566 1.00 43.56 531 GLN A C 1
ATOM 4073 O O . GLN A 1 531 ? -29.504 -21.183 14.135 1.00 43.56 531 GLN A O 1
ATOM 4078 N N . ILE A 1 532 ? -30.026 -22.808 12.670 1.00 40.75 532 ILE A N 1
ATOM 4079 C CA . ILE A 1 532 ? -31.455 -22.620 12.713 1.00 40.75 532 ILE A CA 1
ATOM 4080 C C . ILE A 1 532 ? -31.750 -23.167 14.098 1.00 40.75 532 ILE A C 1
ATOM 4082 O O . ILE A 1 532 ? -31.776 -24.383 14.283 1.00 40.75 532 ILE A O 1
ATOM 4086 N N . ALA A 1 533 ? -31.786 -22.273 15.096 1.00 36.06 533 ALA A N 1
ATOM 4087 C CA . ALA A 1 533 ? -32.365 -22.565 16.390 1.00 36.06 533 ALA A CA 1
ATOM 4088 C C . ALA A 1 533 ? -33.630 -23.306 16.029 1.00 36.06 533 ALA A C 1
ATOM 4090 O O . ALA A 1 533 ? -34.368 -22.758 15.213 1.00 36.06 533 ALA A O 1
ATOM 4091 N N . SER A 1 534 ? -33.747 -24.558 16.476 1.00 37.03 534 SER A N 1
ATOM 4092 C CA . SER A 1 534 ? -34.787 -25.518 16.126 1.00 37.03 534 SER A CA 1
ATOM 4093 C C . SER A 1 534 ? -36.161 -24.859 16.241 1.00 37.03 534 SER A C 1
ATOM 4095 O O . SER A 1 534 ? -36.851 -24.966 17.249 1.00 37.03 534 SER A O 1
ATOM 4097 N N . ALA A 1 535 ? -36.514 -24.089 15.223 1.00 36.50 535 ALA A N 1
ATOM 4098 C CA . ALA A 1 535 ? -37.670 -23.237 15.160 1.00 36.50 535 ALA A CA 1
ATOM 4099 C C . ALA A 1 535 ? -38.675 -24.136 14.494 1.00 36.50 535 ALA A C 1
ATOM 4101 O O . ALA A 1 535 ? -38.696 -24.253 13.275 1.00 36.50 535 ALA A O 1
ATOM 4102 N N . LEU A 1 536 ? -39.382 -24.856 15.361 1.00 32.47 536 LEU A N 1
ATOM 4103 C CA . LEU A 1 536 ? -40.457 -25.766 15.040 1.00 32.47 536 LEU A CA 1
ATOM 4104 C C . LEU A 1 536 ? -40.125 -26.726 13.896 1.00 32.47 536 LEU A C 1
ATOM 4106 O O . LEU A 1 536 ? -40.334 -26.453 12.716 1.00 32.47 536 LEU A O 1
ATOM 4110 N N . THR A 1 537 ? -39.763 -27.945 14.279 1.00 28.72 537 THR A N 1
ATOM 4111 C CA . THR A 1 537 ? -40.199 -29.125 13.537 1.00 28.72 537 THR A CA 1
ATOM 4112 C C . THR A 1 537 ? -41.731 -29.082 13.446 1.00 28.72 537 THR A C 1
ATOM 4114 O O . THR A 1 537 ? -42.430 -29.663 14.274 1.00 28.72 537 THR A O 1
ATOM 4117 N N . ILE A 1 538 ? -42.272 -28.355 12.467 1.00 32.12 538 ILE A N 1
ATOM 4118 C CA . ILE A 1 538 ? -43.617 -28.602 11.965 1.00 32.12 538 ILE A CA 1
ATOM 4119 C C . ILE A 1 538 ? -43.514 -29.993 11.354 1.00 32.12 538 ILE A C 1
ATOM 4121 O O . ILE A 1 538 ? -42.767 -30.214 10.398 1.00 32.12 538 ILE A O 1
ATOM 4125 N N . ARG A 1 539 ? -44.160 -30.959 12.011 1.00 30.06 539 ARG A N 1
ATOM 4126 C CA . ARG A 1 539 ? -44.223 -32.341 11.547 1.00 30.06 539 ARG A CA 1
ATOM 4127 C C . ARG A 1 539 ? -44.655 -32.333 10.085 1.00 30.06 539 ARG A C 1
ATOM 4129 O O . ARG A 1 539 ? -45.681 -31.760 9.741 1.00 30.06 539 ARG A O 1
ATOM 4136 N N . SER A 1 540 ? -43.843 -32.981 9.263 1.00 37.19 540 SER A N 1
ATOM 4137 C CA . SER A 1 540 ? -44.160 -33.382 7.902 1.00 37.19 540 SER A CA 1
ATOM 4138 C C . SER A 1 540 ? -45.516 -34.091 7.875 1.00 37.19 540 SER A C 1
ATOM 4140 O O . SER A 1 540 ? -45.641 -35.210 8.373 1.00 37.19 540 SER A O 1
ATOM 4142 N N . GLY A 1 541 ? -46.505 -33.414 7.314 1.00 35.97 541 GLY A N 1
ATOM 4143 C CA . GLY A 1 541 ? -47.840 -33.917 7.033 1.00 35.97 541 GLY A CA 1
ATOM 4144 C C . GLY A 1 541 ? -48.555 -32.846 6.224 1.00 35.97 541 GLY A C 1
ATOM 4145 O O . GLY A 1 541 ? -48.998 -31.856 6.789 1.00 35.97 541 GLY A O 1
ATOM 4146 N N . ASP A 1 542 ? -48.557 -33.028 4.906 1.00 36.66 542 ASP A N 1
ATOM 4147 C CA . ASP A 1 542 ? -49.408 -32.346 3.928 1.00 36.66 542 ASP A CA 1
ATOM 4148 C C . ASP A 1 542 ? -49.285 -30.815 3.808 1.00 36.66 542 ASP A C 1
ATOM 4150 O O . ASP A 1 542 ? -50.153 -30.057 4.221 1.00 36.66 542 ASP A O 1
ATOM 4154 N N . PHE A 1 543 ? -48.243 -30.352 3.112 1.00 29.06 543 PHE A N 1
ATOM 4155 C CA . PHE A 1 543 ? -48.313 -29.091 2.363 1.00 29.06 543 PHE A CA 1
ATOM 4156 C C . PHE A 1 543 ? -47.833 -29.330 0.931 1.00 29.06 543 PHE A C 1
ATOM 4158 O O . PHE A 1 543 ? -46.643 -29.263 0.620 1.00 29.06 543 PHE A O 1
ATOM 4165 N N . VAL A 1 544 ? -48.786 -29.624 0.049 1.00 29.64 544 VAL A N 1
ATOM 4166 C CA . VAL A 1 544 ? -48.642 -29.327 -1.376 1.00 29.64 544 VAL A CA 1
ATOM 4167 C C . VAL A 1 544 ? -48.728 -27.806 -1.480 1.00 29.64 544 VAL A C 1
ATOM 4169 O O . VAL A 1 544 ? -49.707 -27.213 -1.036 1.00 29.64 544 VAL A O 1
ATOM 4172 N N . VAL A 1 545 ? -47.684 -27.158 -2.001 1.00 32.56 545 VAL A N 1
ATOM 4173 C CA . VAL A 1 545 ? -47.750 -25.733 -2.350 1.00 32.56 545 VAL A CA 1
ATOM 4174 C C . VAL A 1 545 ? -48.618 -25.626 -3.597 1.00 32.56 545 VAL A C 1
ATOM 4176 O O . VAL A 1 545 ? -48.110 -25.598 -4.718 1.00 32.56 545 VAL A O 1
ATOM 4179 N N . ASP A 1 546 ? -49.932 -25.627 -3.398 1.00 33.78 546 ASP A N 1
ATOM 4180 C CA . ASP A 1 546 ? -50.847 -25.140 -4.414 1.00 33.78 546 ASP A CA 1
ATOM 4181 C C . ASP A 1 546 ? -50.687 -23.626 -4.530 1.00 33.78 546 ASP A C 1
ATOM 4183 O O . ASP A 1 546 ? -50.401 -22.918 -3.559 1.00 33.78 546 ASP A O 1
ATOM 4187 N N . ARG A 1 547 ? -50.780 -23.141 -5.771 1.00 37.81 547 ARG A N 1
ATOM 4188 C CA . ARG A 1 547 ? -50.720 -21.712 -6.081 1.00 37.81 547 ARG A CA 1
ATOM 4189 C C . ARG A 1 547 ? -51.747 -20.994 -5.215 1.00 37.81 547 ARG A C 1
ATOM 4191 O O . ARG A 1 547 ? -52.921 -21.340 -5.283 1.00 37.81 547 ARG A O 1
ATOM 4198 N N . LEU A 1 548 ? -51.291 -19.992 -4.465 1.00 42.12 548 LEU A N 1
ATOM 4199 C CA . LEU A 1 548 ? -52.195 -19.069 -3.793 1.00 42.12 548 LEU A CA 1
ATOM 4200 C C . LEU A 1 548 ? -53.128 -18.486 -4.851 1.00 42.12 548 LEU A C 1
ATOM 4202 O O . LEU A 1 548 ? -52.652 -17.956 -5.861 1.00 42.12 548 LEU A O 1
ATOM 4206 N N . ASP A 1 549 ? -54.428 -18.652 -4.650 1.00 62.59 549 ASP A N 1
ATOM 4207 C CA . ASP A 1 549 ? -55.410 -18.032 -5.524 1.00 62.59 549 ASP A CA 1
ATOM 4208 C C . ASP A 1 549 ? -55.457 -16.514 -5.284 1.00 62.59 549 ASP A C 1
ATOM 4210 O O . ASP A 1 549 ? -54.877 -15.973 -4.333 1.00 62.59 549 ASP A O 1
ATOM 4214 N N . ASP A 1 550 ? -56.127 -15.802 -6.187 1.00 43.22 550 ASP A N 1
ATOM 4215 C CA . ASP A 1 550 ? -56.185 -14.340 -6.161 1.00 43.22 550 ASP A CA 1
ATOM 4216 C C . ASP A 1 550 ? -56.825 -13.797 -4.866 1.00 43.22 550 ASP A C 1
ATOM 4218 O O . ASP A 1 550 ? -56.553 -12.661 -4.471 1.00 43.22 550 ASP A O 1
ATOM 4222 N N . ILE A 1 551 ? -57.629 -14.612 -4.170 1.00 51.28 551 ILE A N 1
ATOM 4223 C CA . ILE A 1 551 ? -58.277 -14.256 -2.902 1.00 51.28 551 ILE A CA 1
ATOM 4224 C C . ILE A 1 551 ? -57.252 -14.320 -1.768 1.00 51.28 551 ILE A C 1
ATOM 4226 O O . ILE A 1 551 ? -57.094 -13.351 -1.023 1.00 51.28 551 ILE A O 1
ATOM 4230 N N . GLN A 1 552 ? -56.478 -15.403 -1.692 1.00 51.75 552 GLN A N 1
ATOM 4231 C CA . GLN A 1 552 ? -55.398 -15.553 -0.714 1.00 51.75 552 GLN A CA 1
ATOM 4232 C C . GLN A 1 552 ? -54.296 -14.503 -0.911 1.00 51.75 552 GLN A C 1
ATOM 4234 O O . GLN A 1 552 ? -53.712 -14.008 0.057 1.00 51.75 552 GLN A O 1
ATOM 4239 N N . LEU A 1 553 ? -54.035 -14.109 -2.161 1.00 49.75 553 LEU A N 1
ATOM 4240 C CA . LEU A 1 553 ? -53.103 -13.029 -2.477 1.00 49.75 553 LEU A CA 1
ATOM 4241 C C . LEU A 1 553 ? -53.625 -11.663 -1.990 1.00 49.75 553 LEU A C 1
ATOM 4243 O O . LEU A 1 553 ? -52.860 -10.867 -1.439 1.00 49.75 553 LEU A O 1
ATOM 4247 N N . ALA A 1 554 ? -54.927 -11.403 -2.144 1.00 52.16 554 ALA A N 1
ATOM 4248 C CA . ALA A 1 554 ? -55.564 -10.170 -1.691 1.00 52.16 554 ALA A CA 1
ATOM 4249 C C . ALA A 1 554 ? -55.602 -10.054 -0.156 1.00 52.16 554 ALA A C 1
ATOM 4251 O O . ALA A 1 554 ? -55.314 -8.981 0.383 1.00 52.16 554 ALA A O 1
ATOM 4252 N N . GLU A 1 555 ? -55.886 -11.146 0.557 1.00 50.50 555 GLU A N 1
ATOM 4253 C CA . GLU A 1 555 ? -55.870 -11.190 2.027 1.00 50.50 555 GLU A CA 1
ATOM 4254 C C . GLU A 1 555 ? -54.463 -10.948 2.592 1.00 50.50 555 GLU A C 1
ATOM 4256 O O . GLU A 1 555 ? -54.283 -10.152 3.520 1.00 50.50 555 GLU A O 1
ATOM 4261 N N . LEU A 1 556 ? -53.439 -11.550 1.976 1.00 49.12 556 LEU A N 1
ATOM 4262 C CA . LEU A 1 556 ? -52.043 -11.314 2.344 1.00 49.12 556 LEU A CA 1
ATOM 4263 C C . LEU A 1 556 ? -51.646 -9.845 2.111 1.00 49.12 556 LEU A C 1
ATOM 4265 O O . LEU A 1 556 ? -50.984 -9.232 2.952 1.00 49.12 556 LEU A O 1
ATOM 4269 N N . SER A 1 557 ? -52.092 -9.246 1.001 1.00 49.94 557 SER A N 1
ATOM 4270 C CA . SER A 1 557 ? -51.897 -7.818 0.730 1.00 49.94 557 SER A CA 1
ATOM 4271 C C . SER A 1 557 ? -52.581 -6.919 1.765 1.00 49.94 557 SER A C 1
ATOM 4273 O O . SER A 1 557 ? -51.986 -5.919 2.173 1.00 49.94 557 SER A O 1
ATOM 4275 N N . GLN A 1 558 ? -53.784 -7.257 2.236 1.00 53.53 558 GLN A N 1
ATOM 4276 C CA . GLN A 1 558 ? -54.470 -6.478 3.274 1.00 53.53 558 GLN A CA 1
ATOM 4277 C C . GLN A 1 558 ? -53.752 -6.549 4.629 1.00 53.53 558 GLN A C 1
ATOM 4279 O O . GLN A 1 558 ? -53.569 -5.512 5.271 1.00 53.53 558 GLN A O 1
ATOM 4284 N N . LEU A 1 559 ? -53.268 -7.729 5.030 1.00 53.25 559 LEU A N 1
ATOM 4285 C CA . LEU A 1 559 ? -52.474 -7.916 6.252 1.00 53.25 559 LEU A CA 1
ATOM 4286 C C . LEU A 1 559 ? -51.173 -7.100 6.233 1.00 53.25 559 LEU A C 1
ATOM 4288 O O . LEU A 1 559 ? -50.837 -6.432 7.212 1.00 53.25 559 LEU A O 1
ATOM 4292 N N . VAL A 1 560 ? -50.471 -7.085 5.097 1.00 51.41 560 VAL A N 1
ATOM 4293 C CA . VAL A 1 560 ? -49.245 -6.289 4.917 1.00 51.41 560 VAL A CA 1
ATOM 4294 C C . VAL A 1 560 ? -49.537 -4.785 4.977 1.00 51.41 560 VAL A C 1
ATOM 4296 O O . VAL A 1 560 ? -48.768 -4.023 5.569 1.00 51.41 560 VAL A O 1
ATOM 4299 N N . MET A 1 561 ? -50.659 -4.339 4.407 1.00 57.09 561 MET A N 1
ATOM 4300 C CA . MET A 1 561 ? -51.067 -2.932 4.462 1.00 57.09 561 MET A CA 1
ATOM 4301 C C . MET A 1 561 ? -51.496 -2.492 5.870 1.00 57.09 561 MET A C 1
ATOM 4303 O O . MET A 1 561 ? -51.198 -1.361 6.261 1.00 57.09 561 MET A O 1
ATOM 4307 N N . ALA A 1 562 ? -52.147 -3.365 6.644 1.00 55.38 562 ALA A N 1
ATOM 4308 C CA . ALA A 1 562 ? -52.508 -3.101 8.038 1.00 55.38 562 ALA A CA 1
ATOM 4309 C C . ALA A 1 562 ? -51.262 -2.953 8.930 1.00 55.38 562 ALA A C 1
ATOM 4311 O O . ALA A 1 562 ? -51.145 -1.977 9.672 1.00 55.38 562 ALA A O 1
ATOM 4312 N N . GLU A 1 563 ? -50.279 -3.844 8.777 1.00 51.03 563 GLU A N 1
ATOM 4313 C CA . GLU A 1 563 ? -48.993 -3.772 9.484 1.00 51.03 563 GLU A CA 1
ATOM 4314 C C . GLU A 1 563 ? -48.195 -2.510 9.102 1.00 51.03 563 GLU A C 1
ATOM 4316 O O . GLU A 1 563 ? -47.575 -1.870 9.952 1.00 51.03 563 GLU A O 1
ATOM 4321 N N . ARG A 1 564 ? -48.252 -2.087 7.830 1.00 48.88 564 ARG A N 1
ATOM 4322 C CA . ARG A 1 564 ? -47.654 -0.822 7.371 1.00 48.88 564 ARG A CA 1
ATOM 4323 C C . ARG A 1 564 ? -48.298 0.395 8.039 1.00 48.88 564 ARG A C 1
ATOM 4325 O O . ARG A 1 564 ? -47.578 1.308 8.440 1.00 48.88 564 ARG A O 1
ATOM 4332 N N . ARG A 1 565 ? -49.629 0.418 8.161 1.00 55.28 565 ARG A N 1
ATOM 4333 C CA . ARG A 1 565 ? -50.370 1.516 8.806 1.00 55.28 565 ARG A CA 1
ATOM 4334 C C . ARG A 1 565 ? -50.015 1.618 10.293 1.00 55.28 565 ARG A C 1
ATOM 4336 O O . ARG A 1 565 ? -49.659 2.694 10.757 1.00 55.28 565 ARG A O 1
ATOM 4343 N N . HIS A 1 566 ? -49.952 0.477 10.979 1.00 51.19 566 HIS A N 1
ATOM 4344 C CA . HIS A 1 566 ? -49.587 0.399 12.395 1.00 51.19 566 HIS A CA 1
ATOM 4345 C C . HIS A 1 566 ? -48.126 0.817 12.687 1.00 51.19 566 HIS A C 1
ATOM 4347 O O . HIS A 1 566 ? -47.797 1.185 13.819 1.00 51.19 566 HIS A O 1
ATOM 4353 N N . ARG A 1 567 ? -47.227 0.744 11.695 1.00 43.53 567 ARG A N 1
ATOM 4354 C CA . ARG A 1 567 ? -45.849 1.262 11.802 1.00 43.53 567 ARG A CA 1
ATOM 4355 C C . ARG A 1 567 ? -45.773 2.768 11.589 1.00 43.53 567 ARG A C 1
ATOM 4357 O O . ARG A 1 567 ? -45.079 3.435 12.341 1.00 43.53 567 ARG A O 1
ATOM 4364 N N . LEU A 1 568 ? -46.521 3.301 10.624 1.00 49.66 568 LEU A N 1
ATOM 4365 C CA . LEU A 1 568 ? -46.565 4.744 10.369 1.00 49.66 568 LEU A CA 1
ATOM 4366 C C . LEU A 1 568 ? -47.145 5.523 11.557 1.00 49.66 568 LEU A C 1
ATOM 4368 O O . LEU A 1 568 ? -46.628 6.580 11.880 1.00 49.66 568 LEU A O 1
ATOM 4372 N N . GLU A 1 569 ? -48.147 4.966 12.240 1.00 55.72 569 GLU A N 1
ATOM 4373 C CA . GLU A 1 569 ? -48.721 5.535 13.473 1.00 55.72 569 GLU A CA 1
ATOM 4374 C C . GLU A 1 569 ? -47.778 5.456 14.688 1.00 55.72 569 GLU A C 1
ATOM 4376 O O . GLU A 1 569 ? -48.025 6.103 15.698 1.00 55.72 569 GLU A O 1
ATOM 4381 N N . ARG A 1 570 ? -46.711 4.646 14.619 1.00 52.38 570 ARG A N 1
ATOM 4382 C CA . ARG A 1 570 ? -45.690 4.525 15.675 1.00 52.38 570 ARG A CA 1
ATOM 4383 C C . ARG A 1 570 ? -44.515 5.489 15.492 1.00 52.38 570 ARG A C 1
ATOM 4385 O O . ARG A 1 570 ? -43.837 5.784 16.471 1.00 52.38 570 ARG A O 1
ATOM 4392 N N . ASP A 1 571 ? -44.276 5.925 14.258 1.00 47.00 571 ASP A N 1
ATOM 4393 C CA . ASP A 1 571 ? -43.162 6.799 13.875 1.00 47.00 571 ASP A CA 1
ATOM 4394 C C . ASP A 1 571 ? -43.579 8.286 13.761 1.00 47.00 571 ASP A C 1
ATOM 4396 O O . ASP A 1 571 ? -42.722 9.147 13.548 1.00 47.00 571 ASP A O 1
ATOM 4400 N N . SER A 1 572 ? -44.879 8.586 13.898 1.00 48.81 572 SER A N 1
ATOM 4401 C CA . SER A 1 572 ? -45.469 9.928 14.057 1.00 48.81 572 SER A CA 1
ATOM 4402 C C . SER A 1 572 ? -45.740 10.239 15.521 1.00 48.81 572 SER A C 1
ATOM 4404 O O . SER A 1 572 ? -45.456 11.382 15.942 1.00 48.81 572 SER A O 1
#

pLDDT: mean 77.47, std 22.69, range [20.92, 98.31]

Sequence (572 aa):
MYDAAGVQISTGSSTAAAKAVIRYRLDGRGRKLTLTGANLAAQVRQTEALLTLAYEQNWAADKRFRPVAPGALPSVGVDMAGDEGQVLAFPGAQVADLPLPAAPRSGAALPAVGAPTRPADVDTLVRWRKSFLETSNSHRRGGGKRSPGTTDNYRTNLDFLLTHARYQLGDARLDQLGLPAGAPMRLDHPELGLNEQDLVALLTLRASTNLRTRAANERAMARWADAMGKEERAAARGHREPVLSAPPELGVESVKPRTIEAFAQAVRSALQDGHLHQKIGYQPWTVVVESQVQRSAMPHYSTKTLPDRDQVHLIAGTMAARWRRSTTTDGHPCSVNGARYAALVVLAGREAPRPEESTAARTSWLHLDDGDPRIELQWAEVNHSLPGGGRVRTRVPLKGRQPGEIRVVRLQPDTVDALRRHIENFVPRPNPNGLTEDERDPRLFTTHSGAPIDLGNFADAWFKPAVVLAFASPGDQHLLTMPFRRLRAAAITDWIFHGASSGEASEKAGNSGAVIEKHYRGVFDSRPRPQIASALTIRSGDFVVDRLDDIQLAELSQLVMAERRHRLERDS

Radius of gyration: 32.33 Å; chains: 1; bounding box: 106×70×73 Å

Foldseek 3Di:
DDDDDDDDDDPDDDPDWDKDWDWDDQPNDIDIDMDTDPPVVVVVVVVVVVVVVSNVVVPPPDPPDDDDDDDDDDDDDDDDDDDDDDDDDDDDDDDDDDDDDDDDDDDDDDDDPDDQAQQFFLQSLLVVVLVCLQPAADPFPARHRDDVVLSVLLNVLSVLCLQQQWAAVPRPLCVVVVHDGRHGFTQADAPSGDALVSLLVSLVVQQQADPVLVVVLVVQQVVLVVVQVVQCVVCVVVVHDGDRDDRDDRDRRGDDLVSSVSSLVSVQVSQVVSVVVVSGPDRRDDPSSVVSRRHDDQAALVPAQFDALVLLLLLLVLLQQDKDWDAAPVRHIDIDGSLLCSLVSNCCQAQQEQNQQLLQFWPVQFDLPPVQGKGKRQWGWDWDADVVGDTDIDTDGDPSDYRRDIAITGDDPVSSVSLVVNCVPPWDDADCPDPDPCNNINGSHADPNSHGDDQVCCCVPGRLVSQVVSQVDPVNVSCNPPRSSSSSVNNLLNCLLVPQDLVRSCSSNVHDSCVCCSHHVVSNVPHDDPPPVCPDPPDDDDDDPDPQDPVSVVVVVVVVVVVVVVVVVVVD

Secondary structure (DSSP, 8-state):
-----PPPPP--------EEEEEE-SSSS-EEEEEESTTHHHHHHHHHHHHHHHHHHT----TT-PPPPPPPPPP-------------PPP--PPP--PPPP---S--------------BHHHHHHHHHHHHHHSBPSSTT-PBPPHHHHHHHHHHHHHHHHHSBPPTT-THHHHHT--TTPBPBSS-TTTSS-HHHHHHHHHHHHH--HHHHHHHHHHHHHHHHHHHHHHHHHHHTTS---PPPPPPPPP----HHHHHHHHHHHHHHHHHHHHTTSSSS----HHHHHT--PPPP--GGGS----HHHHHHHHHHHHT-EEEEE-TTS-EEEEEGGGGHHHHHHHHHT---HHHHTT-BGGGEE-SSSS-EEEE-EEEEEEEPTTS-EEEEEEEPTTS-TT--EEEEPPHHHHHHHHHHHHHHSPPP-TT-SSHHHHS-BSSB-TTSPBPPHHHHIIIIIHHHHHHHT-SGGGGGGTT--GGGHHHHHHHHHHHTT--HHHHHHHHT--HHHHHHHHHHHHHTSPPP---------S-----PPPPHHHHHHHHHHHHHHHHHHHHHH-